Protein AF-A0AAV4GTR5-F1 (afdb_monomer_lite)

InterPro domains:
  IPR053320 Protein DD3-3 O-glycosylation [PTHR35170] (12-388)

pLDDT: mean 79.58, std 18.26, range [24.41, 97.88]

Structure (mmCIF, N/CA/C/O backbone):
data_AF-A0AAV4GTR5-F1
#
_entry.id   AF-A0AAV4GTR5-F1
#
loop_
_atom_site.group_PDB
_atom_site.id
_atom_site.type_symbol
_atom_site.label_atom_id
_atom_site.label_alt_id
_atom_site.label_comp_id
_atom_site.label_asym_id
_atom_site.label_entity_id
_atom_site.label_seq_id
_atom_site.pdbx_PDB_ins_code
_atom_site.Cartn_x
_atom_site.Cartn_y
_atom_site.Cartn_z
_atom_site.occupancy
_atom_site.B_iso_or_equiv
_atom_site.auth_seq_id
_atom_site.auth_comp_id
_atom_site.auth_asym_id
_atom_site.auth_atom_id
_atom_site.pdbx_PDB_model_num
ATOM 1 N N . MET A 1 1 ? 40.203 48.669 -24.523 1.00 38.50 1 MET A N 1
ATOM 2 C CA . MET A 1 1 ? 41.247 47.671 -24.178 1.00 38.50 1 MET A CA 1
ATOM 3 C C . MET A 1 1 ? 41.097 47.293 -22.707 1.00 38.50 1 MET A C 1
ATOM 5 O O . MET A 1 1 ? 40.288 47.929 -22.048 1.00 38.50 1 MET A O 1
ATOM 9 N N . ALA A 1 2 ? 41.858 46.300 -22.228 1.00 29.56 2 ALA A N 1
ATOM 10 C CA . ALA A 1 2 ? 41.730 45.655 -20.912 1.00 29.56 2 ALA A CA 1
ATOM 11 C C . ALA A 1 2 ? 40.390 44.915 -20.709 1.00 29.56 2 ALA A C 1
ATOM 13 O O . ALA A 1 2 ? 39.340 45.517 -20.506 1.00 29.56 2 ALA A O 1
ATOM 14 N N . ALA A 1 3 ? 40.444 43.583 -20.768 1.00 30.89 3 ALA A N 1
ATOM 15 C CA . ALA A 1 3 ? 39.337 42.700 -20.417 1.00 30.89 3 ALA A CA 1
ATOM 16 C C . ALA A 1 3 ? 39.559 42.119 -19.013 1.00 30.89 3 ALA A C 1
ATOM 18 O O . ALA A 1 3 ? 40.696 41.862 -18.627 1.00 30.89 3 ALA A O 1
ATOM 19 N N . LEU A 1 4 ? 38.475 41.869 -18.277 1.00 29.56 4 LEU A N 1
ATOM 20 C CA . LEU A 1 4 ? 38.495 41.162 -16.992 1.00 29.56 4 LEU A CA 1
ATOM 21 C C . LEU A 1 4 ? 37.198 40.354 -16.851 1.00 29.56 4 LEU A C 1
ATOM 23 O O . LEU A 1 4 ? 36.221 40.784 -16.240 1.00 29.56 4 LEU A O 1
ATOM 27 N N . GLY A 1 5 ? 37.177 39.183 -17.489 1.00 27.14 5 GLY A N 1
ATOM 28 C CA . GLY A 1 5 ? 36.049 38.259 -17.414 1.00 27.14 5 GLY A CA 1
ATOM 29 C C . GLY A 1 5 ? 35.928 37.661 -16.013 1.00 27.14 5 GLY A C 1
ATOM 30 O O . GLY A 1 5 ? 36.805 36.920 -15.576 1.00 27.14 5 GLY A O 1
ATOM 31 N N . ARG A 1 6 ? 34.831 37.953 -15.308 1.00 30.80 6 ARG A N 1
ATOM 32 C CA . ARG A 1 6 ? 34.472 37.230 -14.082 1.00 30.80 6 ARG A CA 1
ATOM 33 C C . ARG A 1 6 ? 33.794 35.919 -14.460 1.00 30.80 6 ARG A C 1
ATOM 35 O O . ARG A 1 6 ? 32.714 35.935 -15.045 1.00 30.80 6 ARG A O 1
ATOM 42 N N . ALA A 1 7 ? 34.412 34.797 -14.103 1.00 29.06 7 ALA A N 1
ATOM 43 C CA . ALA A 1 7 ? 33.810 33.482 -14.272 1.00 29.06 7 ALA A CA 1
ATOM 44 C C . ALA A 1 7 ? 32.544 33.368 -13.406 1.00 29.06 7 ALA A C 1
ATOM 46 O O . ALA A 1 7 ? 32.616 33.345 -12.177 1.00 29.06 7 ALA A O 1
ATOM 47 N N . VAL A 1 8 ? 31.376 33.294 -14.048 1.00 31.88 8 VAL A N 1
ATOM 48 C CA . VAL A 1 8 ? 30.125 32.944 -13.368 1.00 31.88 8 VAL A CA 1
ATOM 49 C C . VAL A 1 8 ? 30.119 31.431 -13.187 1.00 31.88 8 VAL A C 1
ATOM 51 O O . VAL A 1 8 ? 29.892 30.687 -14.139 1.00 31.88 8 VAL A O 1
ATOM 54 N N . GLY A 1 9 ? 30.394 30.976 -11.964 1.00 28.83 9 GLY A N 1
ATOM 55 C CA . GLY A 1 9 ? 30.322 29.566 -11.581 1.00 28.83 9 GLY A CA 1
ATOM 56 C C . GLY A 1 9 ? 28.881 29.056 -11.596 1.00 28.83 9 GLY A C 1
ATOM 57 O O . GLY A 1 9 ? 28.234 28.986 -10.554 1.00 28.83 9 GLY A O 1
ATOM 58 N N . GLY A 1 10 ? 28.369 28.728 -12.782 1.00 28.33 10 GLY A N 1
ATOM 59 C CA . GLY A 1 10 ? 27.043 28.151 -12.968 1.00 28.33 10 GLY A CA 1
ATOM 60 C C . GLY A 1 10 ? 26.972 26.742 -12.387 1.00 28.33 10 GLY A C 1
ATOM 61 O O . GLY A 1 10 ? 27.356 25.779 -13.044 1.00 28.33 10 GLY A O 1
ATOM 62 N N . ALA A 1 11 ? 26.466 26.615 -11.160 1.00 30.52 11 ALA A N 1
ATOM 63 C CA . ALA A 1 11 ? 26.204 25.325 -10.534 1.00 30.52 11 ALA A CA 1
ATOM 64 C C . ALA A 1 11 ? 25.036 24.616 -11.245 1.00 30.52 11 ALA A C 1
ATOM 66 O O . ALA A 1 11 ? 23.866 24.822 -10.909 1.00 30.52 11 ALA A O 1
ATOM 67 N N . ILE A 1 12 ? 25.357 23.785 -12.243 1.00 30.91 12 ILE A N 1
ATOM 68 C CA . ILE A 1 12 ? 24.383 22.956 -12.962 1.00 30.91 12 ILE A CA 1
ATOM 69 C C . ILE A 1 12 ? 23.822 21.916 -11.988 1.00 30.91 12 ILE A C 1
ATOM 71 O O . ILE A 1 12 ? 24.392 20.846 -11.772 1.00 30.91 12 ILE A O 1
ATOM 75 N N . THR A 1 13 ? 22.682 22.247 -11.386 1.00 32.00 13 THR A N 1
ATOM 76 C CA . THR A 1 13 ? 21.905 21.324 -10.557 1.00 32.00 13 THR A CA 1
ATOM 77 C C . THR A 1 13 ? 21.248 20.292 -11.471 1.00 32.00 13 THR A C 1
ATOM 79 O O . THR A 1 13 ? 20.148 20.513 -11.974 1.00 32.00 13 THR A O 1
ATOM 82 N N . CYS A 1 14 ? 21.925 19.168 -11.708 1.00 27.45 14 CYS A N 1
ATOM 83 C CA . CYS A 1 14 ? 21.330 18.036 -12.413 1.00 27.45 14 CYS A CA 1
ATOM 84 C C . CYS A 1 14 ? 20.142 17.504 -11.598 1.00 27.45 14 CYS A C 1
ATOM 86 O O . CYS A 1 14 ? 20.328 16.942 -10.517 1.00 27.45 14 CYS A O 1
ATOM 88 N N . LEU A 1 15 ? 18.918 17.687 -12.103 1.00 30.12 15 LEU A N 1
ATOM 89 C CA . LEU A 1 15 ? 17.745 17.027 -11.538 1.00 30.12 15 LEU A CA 1
ATOM 90 C C . LEU A 1 15 ? 17.862 15.525 -11.808 1.00 30.12 15 LEU A C 1
ATOM 92 O O . LEU A 1 15 ? 17.699 15.079 -12.942 1.00 30.12 15 LEU A O 1
ATOM 96 N N . LEU A 1 16 ? 18.120 14.754 -10.753 1.00 32.62 16 LEU A N 1
ATOM 97 C CA . LEU A 1 16 ? 18.021 13.299 -10.780 1.00 32.62 16 LEU A CA 1
ATOM 98 C C . LEU A 1 16 ? 16.557 12.908 -11.018 1.00 32.62 16 LEU A C 1
ATOM 100 O O . LEU A 1 16 ? 15.729 12.958 -10.106 1.00 32.62 16 LEU A O 1
ATOM 104 N N . LEU A 1 17 ? 16.238 12.540 -12.259 1.00 29.92 17 LEU A N 1
ATOM 105 C CA . LEU A 1 17 ? 14.958 11.937 -12.607 1.00 29.92 17 LEU A CA 1
ATOM 106 C C . LEU A 1 17 ? 14.934 10.507 -12.063 1.00 29.92 17 LEU A C 1
ATOM 108 O O . LEU A 1 17 ? 15.567 9.607 -12.609 1.00 29.92 17 LEU A O 1
ATOM 112 N N . LEU A 1 18 ? 14.200 10.312 -10.967 1.00 37.44 18 LEU A N 1
ATOM 113 C CA . LEU A 1 18 ? 13.928 8.999 -10.384 1.00 37.44 18 LEU A CA 1
ATOM 114 C C . LEU A 1 18 ? 12.999 8.206 -11.316 1.00 37.44 18 LEU A C 1
ATOM 116 O O . LEU A 1 18 ? 11.778 8.225 -11.161 1.00 37.44 18 LEU A O 1
ATOM 120 N N . GLY A 1 19 ? 13.592 7.531 -12.301 1.00 35.91 19 GLY A N 1
ATOM 121 C CA . GLY A 1 19 ? 12.906 6.601 -13.192 1.00 35.91 19 GLY A CA 1
ATOM 122 C C . GLY A 1 19 ? 12.517 5.321 -12.459 1.00 35.91 19 GLY A C 1
ATOM 123 O O . GLY A 1 19 ? 13.220 4.321 -12.550 1.00 35.91 19 GLY A O 1
ATOM 124 N N . GLY A 1 20 ? 11.409 5.355 -11.720 1.00 39.88 20 GLY A N 1
ATOM 125 C CA . GLY A 1 20 ? 10.760 4.136 -11.244 1.00 39.88 20 GLY A CA 1
ATOM 126 C C . GLY A 1 20 ? 10.078 3.408 -12.402 1.00 39.88 20 GLY A C 1
ATOM 127 O O . GLY A 1 20 ? 9.466 4.048 -13.259 1.00 39.88 20 GLY A O 1
ATOM 128 N N . VAL A 1 21 ? 10.143 2.075 -12.414 1.00 42.19 21 VAL A N 1
ATOM 129 C CA . VAL A 1 21 ? 9.274 1.271 -13.281 1.00 42.19 21 VAL A CA 1
ATOM 130 C C . VAL A 1 21 ? 7.837 1.459 -12.786 1.00 42.19 21 VAL A C 1
ATOM 132 O O . VAL A 1 21 ? 7.539 1.185 -11.625 1.00 42.19 21 VAL A O 1
ATOM 135 N N . VAL A 1 22 ? 6.950 1.966 -13.644 1.00 49.00 22 VAL A N 1
ATOM 136 C CA . VAL A 1 22 ? 5.530 2.172 -13.319 1.00 49.00 22 VAL A CA 1
ATOM 137 C C . VAL A 1 22 ? 4.701 1.145 -14.077 1.00 49.00 22 VAL A C 1
ATOM 139 O O . VAL A 1 22 ? 4.706 1.133 -15.307 1.00 49.00 22 VAL A O 1
ATOM 142 N N . ALA A 1 23 ? 3.975 0.306 -13.339 1.00 57.03 23 ALA A N 1
ATOM 143 C CA . ALA A 1 23 ? 2.980 -0.607 -13.885 1.00 57.03 23 ALA A CA 1
ATOM 144 C C . ALA A 1 23 ? 1.575 -0.078 -13.565 1.00 57.03 23 ALA A C 1
ATOM 146 O O . ALA A 1 23 ? 1.203 0.092 -12.404 1.00 57.03 23 ALA A O 1
ATOM 147 N N . ASP A 1 24 ? 0.772 0.183 -14.594 1.00 65.25 24 ASP A N 1
ATOM 148 C CA . ASP A 1 24 ? -0.608 0.621 -14.403 1.00 65.25 24 ASP A CA 1
ATOM 149 C C . ASP A 1 24 ? -1.526 -0.578 -14.111 1.00 65.25 24 ASP A C 1
ATOM 151 O O . ASP A 1 24 ? -1.922 -1.295 -15.031 1.00 65.25 24 ASP A O 1
ATOM 155 N N . ILE A 1 25 ? -1.945 -0.772 -12.856 1.00 69.56 25 ILE A N 1
ATOM 156 C CA . ILE A 1 25 ? -3.023 -1.728 -12.549 1.00 69.56 25 ILE A CA 1
ATOM 157 C C . ILE A 1 25 ? -4.387 -1.065 -12.746 1.00 69.56 25 ILE A C 1
ATOM 159 O O . ILE A 1 25 ? -4.772 -0.151 -12.008 1.00 69.56 25 ILE A O 1
ATOM 163 N N . TYR A 1 26 ? -5.127 -1.546 -13.745 1.00 70.56 26 TYR A N 1
ATOM 164 C CA . TYR A 1 26 ? -6.493 -1.135 -14.048 1.00 70.56 26 TYR A CA 1
ATOM 165 C C . TYR A 1 26 ? -7.487 -2.154 -13.486 1.00 70.56 26 TYR A C 1
ATOM 167 O O . TYR A 1 26 ? -7.784 -3.179 -14.086 1.00 70.56 26 TYR A O 1
ATOM 175 N N . PHE A 1 27 ? -8.029 -1.850 -12.312 1.00 69.06 27 PHE A N 1
ATOM 176 C CA . PHE A 1 27 ? -9.161 -2.573 -11.737 1.00 69.06 27 PHE A CA 1
ATOM 177 C C . PHE A 1 27 ? -10.406 -2.372 -12.629 1.00 69.06 27 PHE A C 1
ATOM 179 O O . PHE A 1 27 ? -10.954 -1.267 -12.668 1.00 69.06 27 PHE A O 1
ATOM 186 N N . HIS A 1 28 ? -10.809 -3.410 -13.373 1.00 65.00 28 HIS A N 1
ATOM 187 C CA . HIS A 1 28 ? -11.981 -3.398 -14.264 1.00 65.00 28 HIS A CA 1
ATOM 188 C C . HIS A 1 28 ? -13.287 -3.696 -13.518 1.00 65.00 28 HIS A C 1
ATOM 190 O O . HIS A 1 28 ? -14.257 -2.949 -13.633 1.00 65.00 28 HIS A O 1
ATOM 196 N N . VAL A 1 29 ? -13.281 -4.793 -12.762 1.00 62.75 29 VAL A N 1
ATOM 197 C CA . VAL A 1 29 ? -14.388 -5.319 -11.957 1.00 62.75 29 VAL A CA 1
ATOM 198 C C . VAL A 1 29 ? -13.714 -5.671 -10.613 1.00 62.75 29 VAL A C 1
ATOM 200 O O . VAL A 1 29 ? -13.136 -6.751 -10.491 1.00 62.75 29 VAL A O 1
ATOM 203 N N . PRO A 1 30 ? -13.583 -4.702 -9.679 1.00 69.50 30 PRO A N 1
ATOM 204 C CA . PRO A 1 30 ? -14.427 -3.530 -9.529 1.00 69.50 30 PRO A CA 1
ATOM 205 C C . PRO A 1 30 ? -13.904 -2.336 -10.288 1.00 69.50 30 PRO A C 1
ATOM 207 O O . PRO A 1 30 ? -12.725 -2.275 -10.622 1.00 69.50 30 PRO A O 1
ATOM 210 N N . ARG A 1 31 ? -14.754 -1.331 -10.491 1.00 72.50 31 ARG A N 1
ATOM 211 C CA . ARG A 1 31 ? -14.310 -0.039 -11.006 1.00 72.50 31 ARG A CA 1
ATOM 212 C C . ARG A 1 31 ? -13.341 0.636 -10.033 1.00 72.50 31 ARG A C 1
ATOM 214 O O . ARG A 1 31 ? -13.734 1.302 -9.076 1.00 72.50 31 ARG A O 1
ATOM 221 N N . GLY A 1 32 ? -12.044 0.474 -10.292 1.00 75.25 32 GLY A N 1
ATOM 222 C CA . GLY A 1 32 ? -10.979 1.067 -9.488 1.00 75.25 32 GLY A CA 1
ATOM 223 C C . GLY A 1 32 ? -10.986 2.592 -9.566 1.00 75.25 32 GLY A C 1
ATOM 224 O O . GLY A 1 32 ? -10.960 3.163 -10.655 1.00 75.25 32 GLY A O 1
ATOM 225 N N . ALA A 1 33 ? -10.979 3.269 -8.417 1.00 80.94 33 ALA A N 1
ATOM 226 C CA . ALA A 1 33 ? -11.135 4.723 -8.373 1.00 80.94 33 ALA A CA 1
ATOM 227 C C . ALA A 1 33 ? -9.931 5.503 -8.938 1.00 80.94 33 ALA A C 1
ATOM 229 O O . ALA A 1 33 ? -10.119 6.565 -9.518 1.00 80.94 33 ALA A O 1
ATOM 230 N N . ASN A 1 34 ? -8.686 5.041 -8.750 1.00 84.75 34 ASN A N 1
ATOM 231 C CA . ASN A 1 34 ? -7.468 5.772 -9.153 1.00 84.75 34 ASN A CA 1
ATOM 232 C C . ASN A 1 34 ? -7.464 7.260 -8.709 1.00 84.75 34 ASN A C 1
ATOM 234 O O . ASN A 1 34 ? -7.148 8.168 -9.479 1.00 84.75 34 ASN A O 1
ATOM 238 N N . ASN A 1 35 ? -7.870 7.516 -7.460 1.00 89.38 35 ASN A N 1
ATOM 239 C CA . ASN A 1 35 ? -8.131 8.846 -6.884 1.00 89.38 35 ASN A CA 1
ATOM 240 C C . ASN A 1 35 ? -9.283 9.680 -7.498 1.00 89.38 35 ASN A C 1
ATOM 242 O O . ASN A 1 35 ? -9.573 10.746 -6.946 1.00 89.38 35 ASN A O 1
ATOM 246 N N . ARG A 1 36 ? -9.981 9.220 -8.543 1.00 86.12 36 ARG A N 1
ATOM 247 C CA . ARG A 1 36 ? -11.120 9.920 -9.171 1.00 86.12 36 ARG A CA 1
ATOM 248 C C . ARG A 1 36 ? -12.361 9.970 -8.283 1.00 86.12 36 ARG A C 1
ATOM 250 O O . ARG A 1 36 ? -12.525 9.169 -7.357 1.00 86.12 36 ARG A O 1
ATOM 257 N N . LEU A 1 37 ? -13.228 10.930 -8.573 1.00 85.31 37 LEU A N 1
ATOM 258 C CA . LEU A 1 37 ? -14.537 11.115 -7.964 1.00 85.31 37 LEU A CA 1
ATOM 259 C C . LEU A 1 37 ? -15.594 11.341 -9.049 1.00 85.31 37 LEU A C 1
ATOM 261 O O . LEU A 1 37 ? -16.342 10.429 -9.358 1.00 85.31 37 LEU A O 1
ATOM 265 N N . ASP A 1 38 ? -15.639 12.536 -9.623 1.00 81.44 38 ASP A N 1
ATOM 266 C CA . ASP A 1 38 ? -16.722 13.056 -10.463 1.00 81.44 38 ASP A CA 1
ATOM 267 C C . ASP A 1 38 ? -16.175 13.876 -11.648 1.00 81.44 38 ASP A C 1
ATOM 269 O O . ASP A 1 38 ? -16.882 14.678 -12.257 1.00 81.44 38 ASP A O 1
ATOM 273 N N . GLU A 1 39 ? -14.888 13.718 -11.976 1.00 78.56 39 GLU A N 1
ATOM 274 C CA . GLU A 1 39 ? -14.217 14.535 -12.979 1.00 78.56 39 GLU A CA 1
ATOM 275 C C . GLU A 1 39 ? -14.887 14.457 -14.359 1.00 78.56 39 GLU A C 1
ATOM 277 O O . GLU A 1 39 ? -14.903 13.409 -15.003 1.00 78.56 39 GLU A O 1
ATOM 282 N N . THR A 1 40 ? -15.335 15.612 -14.861 1.00 76.31 40 THR A N 1
ATOM 283 C CA . THR A 1 40 ? -15.858 15.816 -16.225 1.00 76.31 40 THR A CA 1
ATOM 284 C C . THR A 1 40 ? -14.795 15.712 -17.326 1.00 76.31 40 THR A C 1
ATOM 286 O O . THR A 1 40 ? -15.089 15.926 -18.499 1.00 76.31 40 THR A O 1
ATOM 289 N N . THR A 1 41 ? -13.546 15.405 -16.972 1.00 75.06 41 THR A N 1
ATOM 290 C CA . THR A 1 41 ? -12.422 15.246 -17.899 1.00 75.06 41 THR A CA 1
ATOM 291 C C . THR A 1 41 ? -11.875 13.819 -17.841 1.00 75.06 41 THR A C 1
ATOM 293 O O . THR A 1 41 ? -12.051 13.083 -16.870 1.00 75.06 41 THR A O 1
ATOM 296 N N . ALA A 1 42 ? -11.151 13.406 -18.884 1.00 70.81 42 ALA A N 1
ATOM 297 C CA . ALA A 1 42 ? -10.525 12.082 -18.932 1.00 70.81 42 ALA A CA 1
ATOM 298 C C . ALA A 1 42 ? -9.395 11.880 -17.896 1.00 70.81 42 ALA A C 1
ATOM 300 O O . ALA A 1 42 ? -8.904 10.765 -17.759 1.00 70.81 42 ALA A O 1
ATOM 301 N N . ASN A 1 43 ? -8.986 12.938 -17.189 1.00 77.62 43 ASN A N 1
ATOM 302 C CA . ASN A 1 43 ? -7.878 12.978 -16.237 1.00 77.62 43 ASN A CA 1
ATOM 303 C C . ASN A 1 43 ? -8.406 13.126 -14.803 1.00 77.62 43 ASN A C 1
ATOM 305 O O . ASN A 1 43 ? -9.205 14.026 -14.548 1.00 77.62 43 ASN A O 1
ATOM 309 N N . ARG A 1 44 ? -7.883 12.350 -13.843 1.00 85.44 44 ARG A N 1
ATOM 310 C CA . ARG A 1 44 ? -8.098 12.630 -12.408 1.00 85.44 44 ARG A CA 1
ATOM 311 C C . ARG A 1 44 ? -7.607 14.046 -12.067 1.00 85.44 44 ARG A C 1
ATOM 313 O O . ARG A 1 44 ? -6.552 14.474 -12.545 1.00 85.44 44 ARG A O 1
ATOM 320 N N . ARG A 1 45 ? -8.345 14.768 -11.220 1.00 88.94 45 ARG A N 1
ATOM 321 C CA . ARG A 1 45 ? -8.067 16.168 -10.843 1.00 88.94 45 ARG A CA 1
ATOM 322 C C . ARG A 1 45 ? -7.064 16.279 -9.690 1.00 88.94 45 ARG A C 1
ATOM 324 O O . ARG A 1 45 ? -6.448 17.326 -9.523 1.00 88.94 45 ARG A O 1
ATOM 331 N N . ASN A 1 46 ? -6.896 15.225 -8.885 1.00 92.25 46 ASN A N 1
ATOM 332 C CA . ASN A 1 46 ? -5.999 15.230 -7.726 1.00 92.25 46 ASN A CA 1
ATOM 333 C C . ASN A 1 46 ? -5.401 13.840 -7.429 1.00 92.25 46 ASN A C 1
ATOM 335 O O . ASN A 1 46 ? -6.028 13.017 -6.765 1.00 92.25 46 ASN A O 1
ATOM 339 N N . ALA A 1 47 ? -4.144 13.616 -7.824 1.00 90.69 47 ALA A N 1
ATOM 340 C CA . ALA A 1 47 ? -3.381 12.393 -7.524 1.00 90.69 47 ALA A CA 1
ATOM 341 C C . ALA A 1 47 ? -3.032 12.197 -6.026 1.00 90.69 47 ALA A C 1
ATOM 343 O O . ALA A 1 47 ? -2.394 11.211 -5.660 1.00 90.69 47 ALA A O 1
ATOM 344 N N . ASN A 1 48 ? -3.438 13.131 -5.155 1.00 93.25 48 ASN A N 1
ATOM 345 C CA . ASN A 1 48 ? -3.190 13.103 -3.713 1.00 93.25 48 ASN A CA 1
ATOM 346 C C . ASN A 1 48 ? -4.469 12.926 -2.878 1.00 93.25 48 ASN A C 1
ATOM 348 O O . ASN A 1 48 ? -4.409 13.113 -1.660 1.00 93.25 48 ASN A O 1
ATOM 352 N N . ARG A 1 49 ? -5.635 12.653 -3.484 1.00 93.00 49 ARG A N 1
ATOM 353 C CA . ARG A 1 49 ? -6.938 12.680 -2.789 1.00 93.00 49 ARG A CA 1
ATOM 354 C C . ARG A 1 49 ? -7.073 11.613 -1.698 1.00 93.00 49 ARG A C 1
ATOM 356 O O . ARG A 1 49 ? -7.446 11.957 -0.578 1.00 93.00 49 ARG A O 1
ATOM 363 N N . LEU A 1 50 ? -6.785 10.362 -2.044 1.00 89.56 50 LEU A N 1
ATOM 364 C CA . LEU A 1 50 ? -6.932 9.170 -1.209 1.00 89.56 50 LEU A CA 1
ATOM 365 C C . LEU A 1 50 ? -5.563 8.502 -0.991 1.00 89.56 50 LEU A C 1
ATOM 367 O O . LEU A 1 50 ? -4.992 8.639 0.079 1.00 89.56 50 LEU A O 1
ATOM 371 N N . TYR A 1 51 ? -4.994 7.867 -2.012 1.00 90.19 51 TYR A N 1
ATOM 372 C CA . TYR A 1 51 ? -3.819 6.991 -1.890 1.00 90.19 51 TYR A CA 1
ATOM 373 C C . TYR A 1 51 ? -2.795 7.265 -2.997 1.00 90.19 51 TYR A C 1
ATOM 375 O O . TYR A 1 51 ? -3.096 7.987 -3.954 1.00 90.19 51 TYR A O 1
ATOM 383 N N . ASP A 1 52 ? -1.577 6.738 -2.896 1.00 89.06 52 ASP A N 1
ATOM 384 C CA . ASP A 1 52 ? -0.608 6.816 -3.988 1.00 89.06 52 ASP A CA 1
ATOM 385 C C . ASP A 1 52 ? -0.897 5.727 -5.009 1.00 89.06 52 ASP A C 1
ATOM 387 O O . ASP A 1 52 ? -0.376 4.620 -4.943 1.00 89.06 52 ASP A O 1
ATOM 391 N N . SER A 1 53 ? -1.774 6.033 -5.960 1.00 80.81 53 SER A N 1
ATOM 392 C CA . SER A 1 53 ? -2.219 5.019 -6.909 1.00 80.81 53 SER A CA 1
ATOM 393 C C . SER A 1 53 ? -1.140 4.562 -7.890 1.00 80.81 53 SER A C 1
ATOM 395 O O . SER A 1 53 ? -1.352 3.526 -8.509 1.00 80.81 53 SER A O 1
ATOM 397 N N . GLN A 1 54 ? -0.040 5.324 -8.026 1.00 75.25 54 GLN A N 1
ATOM 398 C CA . GLN A 1 54 ? 1.094 5.215 -8.971 1.00 75.25 54 GLN A CA 1
ATOM 399 C C . GLN A 1 54 ? 0.739 5.131 -10.476 1.00 75.25 54 GLN A C 1
ATOM 401 O O . GLN A 1 54 ? 1.431 5.731 -11.293 1.00 75.25 54 GLN A O 1
ATOM 406 N N . ASN A 1 55 ? -0.397 4.523 -10.818 1.00 70.31 55 ASN A N 1
ATOM 407 C CA . ASN A 1 55 ? -1.050 4.454 -12.121 1.00 70.31 55 ASN A CA 1
ATOM 408 C C . ASN A 1 55 ? -1.178 5.835 -12.807 1.00 70.31 55 ASN A C 1
ATOM 410 O O . ASN A 1 55 ? -1.358 6.878 -12.162 1.00 70.31 55 ASN A O 1
ATOM 414 N N . ASN A 1 56 ? -1.140 5.820 -14.134 1.00 72.75 56 ASN A N 1
ATOM 415 C CA . ASN A 1 56 ? -1.472 6.869 -15.092 1.00 72.75 56 ASN A CA 1
ATOM 416 C C . ASN A 1 56 ? -2.656 7.773 -14.686 1.00 72.75 56 ASN A C 1
ATOM 418 O O . ASN A 1 56 ? -3.664 7.372 -14.100 1.00 72.75 56 ASN A O 1
ATOM 422 N N . ASN A 1 57 ? -2.553 9.054 -15.045 1.00 73.94 57 ASN A N 1
ATOM 423 C CA . ASN A 1 57 ? -3.531 10.082 -14.700 1.00 73.94 57 ASN A CA 1
ATOM 424 C C . ASN A 1 57 ? -4.899 9.924 -15.396 1.00 73.94 57 ASN A C 1
ATOM 426 O O . ASN A 1 57 ? -5.873 10.530 -14.945 1.00 73.94 57 ASN A O 1
ATOM 430 N N . ARG A 1 58 ? -4.985 9.111 -16.459 1.00 74.38 58 ARG A N 1
ATOM 431 C CA . ARG A 1 58 ? -6.241 8.777 -17.160 1.00 74.38 58 ARG A CA 1
ATOM 432 C C . ARG A 1 58 ? -6.959 7.536 -16.619 1.00 74.38 58 ARG A C 1
ATOM 434 O O . ARG A 1 58 ? -8.107 7.304 -16.991 1.00 74.38 58 ARG A O 1
ATOM 441 N N . GLY A 1 59 ? -6.299 6.745 -15.774 1.00 67.25 59 GLY A N 1
ATOM 442 C CA . GLY A 1 59 ? -6.823 5.469 -15.296 1.00 67.25 59 GLY A CA 1
ATOM 443 C C . GLY A 1 59 ? -8.009 5.575 -14.348 1.00 67.25 59 GLY A C 1
ATOM 444 O O . GLY A 1 59 ? -8.205 6.605 -13.701 1.00 67.25 59 GLY A O 1
ATOM 445 N N . GLY A 1 60 ? -8.734 4.469 -14.201 1.00 71.56 60 GLY A N 1
ATOM 446 C CA . GLY A 1 60 ? -9.815 4.320 -13.231 1.00 71.56 60 GLY A CA 1
ATOM 447 C C . GLY A 1 60 ? -11.085 5.107 -13.556 1.00 71.56 60 GLY A C 1
ATOM 448 O O . GLY A 1 60 ? -11.168 5.854 -14.534 1.00 71.56 60 GLY A O 1
ATOM 449 N N . TYR A 1 61 ? -12.083 4.926 -12.699 1.00 73.12 61 TYR A N 1
ATOM 450 C CA . TYR A 1 61 ? -13.472 5.300 -12.948 1.00 73.12 61 TYR A CA 1
ATOM 451 C C . TYR A 1 61 ? -13.966 6.376 -11.979 1.00 73.12 61 TYR A C 1
ATOM 453 O O . TYR A 1 61 ? -13.565 6.420 -10.816 1.00 73.12 61 TYR A O 1
ATOM 461 N N . ASN A 1 62 ? -14.887 7.215 -12.455 1.00 80.69 62 ASN A N 1
ATOM 462 C CA . ASN A 1 62 ? -15.669 8.089 -11.585 1.00 80.69 62 ASN A CA 1
ATOM 463 C C . ASN A 1 62 ? -16.671 7.264 -10.755 1.00 80.69 62 ASN A C 1
ATOM 465 O O . ASN A 1 62 ? -17.193 6.242 -11.203 1.00 80.69 62 ASN A O 1
ATOM 469 N N . VAL A 1 63 ? -16.980 7.767 -9.566 1.00 77.25 63 VAL A N 1
ATOM 470 C CA . VAL A 1 63 ? -18.084 7.341 -8.709 1.00 77.25 63 VAL A CA 1
ATOM 471 C C . VAL A 1 63 ? -19.377 7.887 -9.313 1.00 77.25 63 VAL A C 1
ATOM 473 O O . VAL A 1 63 ? -19.562 9.099 -9.385 1.00 77.25 63 VAL A O 1
ATOM 476 N N . GLY A 1 64 ? -20.265 7.001 -9.761 1.00 72.06 64 GLY A N 1
ATOM 477 C CA . GLY A 1 64 ? -21.596 7.395 -10.226 1.00 72.06 64 GLY A CA 1
ATOM 478 C C . GLY A 1 64 ? -22.510 7.813 -9.072 1.00 72.06 64 GLY A C 1
ATOM 479 O O . GLY A 1 64 ? -22.346 7.358 -7.938 1.00 72.06 64 GLY A O 1
ATOM 480 N N . ASP A 1 65 ? -23.505 8.643 -9.367 1.00 76.50 65 ASP A N 1
ATOM 481 C CA . ASP A 1 65 ? -24.633 8.884 -8.468 1.00 76.50 65 ASP A CA 1
ATOM 482 C C . ASP A 1 65 ? -25.714 7.799 -8.612 1.00 76.50 65 ASP A C 1
ATOM 484 O O . ASP A 1 65 ? -25.716 7.026 -9.568 1.00 76.50 65 ASP A O 1
ATOM 488 N N . LYS A 1 66 ? -26.628 7.694 -7.636 1.00 74.38 66 LYS A N 1
ATOM 489 C CA . LYS A 1 66 ? -27.734 6.709 -7.663 1.00 74.38 66 LYS A CA 1
ATOM 490 C C . LYS A 1 66 ? -28.795 6.977 -8.738 1.00 74.38 66 LYS A C 1
ATOM 492 O O . LYS A 1 66 ? -29.685 6.146 -8.903 1.00 74.38 66 LYS A O 1
ATOM 497 N N . THR A 1 67 ? -28.734 8.113 -9.426 1.00 71.94 67 THR A N 1
ATOM 498 C CA . THR A 1 67 ? -29.615 8.476 -10.542 1.00 71.94 67 THR A CA 1
ATOM 499 C C . THR A 1 67 ? -28.806 9.137 -11.659 1.00 71.94 67 THR A C 1
ATOM 501 O O . THR A 1 67 ? -27.620 9.430 -11.509 1.00 71.94 67 THR A O 1
ATOM 504 N N . ASP A 1 68 ? -29.468 9.377 -12.785 1.00 64.69 68 ASP A N 1
ATOM 505 C CA . ASP A 1 68 ? -29.003 10.202 -13.901 1.00 64.69 68 ASP A CA 1
ATOM 506 C C . ASP A 1 68 ? -28.700 11.664 -13.504 1.00 64.69 68 ASP A C 1
ATOM 508 O O . ASP A 1 68 ? -27.815 12.297 -14.081 1.00 64.69 68 ASP A O 1
ATOM 512 N N . THR A 1 69 ? -29.395 12.204 -12.498 1.00 69.44 69 THR A N 1
ATOM 513 C CA . THR A 1 69 ? -29.157 13.555 -11.964 1.00 69.44 69 THR A CA 1
ATOM 514 C C . THR A 1 69 ? -28.032 13.593 -10.909 1.00 69.44 69 THR A C 1
ATOM 516 O O . THR A 1 69 ? -28.162 12.923 -9.883 1.00 69.44 69 THR A O 1
ATOM 519 N N . PRO A 1 70 ? -26.989 14.440 -11.045 1.00 60.50 70 PRO A N 1
ATOM 520 C CA . PRO A 1 70 ? -25.899 14.512 -10.062 1.00 60.50 70 PRO A CA 1
ATOM 521 C C . PRO A 1 70 ? -26.304 15.070 -8.684 1.00 60.50 70 PRO A C 1
ATOM 523 O O . PRO A 1 70 ? -26.858 16.170 -8.574 1.00 60.50 70 PRO A O 1
ATOM 526 N N . PHE A 1 71 ? -25.929 14.379 -7.605 1.00 64.56 71 PHE A N 1
ATOM 527 C CA . PHE A 1 71 ? -26.238 14.726 -6.211 1.00 64.56 71 PHE A CA 1
ATOM 528 C C . PHE A 1 71 ? -25.127 15.532 -5.523 1.00 64.56 71 PHE A C 1
ATOM 530 O O . PHE A 1 71 ? -24.722 15.212 -4.404 1.00 64.56 71 PHE A O 1
ATOM 537 N N . LYS A 1 72 ? -24.698 16.612 -6.192 1.00 66.62 72 LYS A N 1
ATOM 538 C CA . LYS A 1 72 ? -23.712 17.644 -5.791 1.00 66.62 72 LYS A CA 1
ATOM 539 C C . LYS A 1 72 ? -23.081 17.496 -4.400 1.00 66.62 72 LYS A C 1
ATOM 541 O O . LYS A 1 72 ? -21.881 17.284 -4.317 1.00 66.62 72 LYS A O 1
ATOM 546 N N . ASP A 1 73 ? -23.865 17.646 -3.330 1.00 68.31 73 ASP A N 1
ATOM 547 C CA . ASP A 1 73 ? -23.363 17.834 -1.963 1.00 68.31 73 ASP A CA 1
ATOM 548 C C . ASP A 1 73 ? -23.571 16.631 -1.010 1.00 68.31 73 ASP A C 1
ATOM 550 O O . ASP A 1 73 ? -23.113 16.674 0.135 1.00 68.31 73 ASP A O 1
ATOM 554 N N . ASP A 1 74 ? -24.222 15.539 -1.444 1.00 74.19 74 ASP A N 1
ATOM 555 C CA . ASP A 1 74 ? -24.562 14.391 -0.579 1.00 74.19 74 ASP A CA 1
ATOM 556 C C . ASP A 1 74 ? -23.932 13.060 -1.030 1.00 74.19 74 ASP A C 1
ATOM 558 O O . ASP A 1 74 ? -24.534 12.255 -1.743 1.00 74.19 74 ASP A O 1
ATOM 562 N N . TYR A 1 75 ? -22.742 12.762 -0.496 1.00 71.31 75 TYR A N 1
ATOM 563 C CA . TYR A 1 75 ? -22.013 11.504 -0.732 1.00 71.31 75 TYR A CA 1
ATOM 564 C C . TYR A 1 75 ? -22.782 10.227 -0.324 1.00 71.31 75 TYR A C 1
ATOM 566 O O . TYR A 1 75 ? -22.341 9.120 -0.643 1.00 71.31 75 TYR A O 1
ATOM 574 N N . LYS A 1 76 ? -23.908 10.325 0.402 1.00 73.50 76 LYS A N 1
ATOM 575 C CA . LYS A 1 76 ? -24.774 9.171 0.707 1.00 73.50 76 LYS A CA 1
ATOM 576 C C . LYS A 1 76 ? -25.680 8.803 -0.471 1.00 73.50 76 LYS A C 1
ATOM 578 O O . LYS A 1 76 ? -26.207 7.687 -0.507 1.00 73.50 76 LYS A O 1
ATOM 583 N N . LYS A 1 77 ? -25.871 9.718 -1.426 1.00 73.94 77 LYS A N 1
ATOM 584 C CA . LYS A 1 77 ? -26.637 9.507 -2.663 1.00 73.94 77 LYS A CA 1
ATOM 585 C C . LYS A 1 77 ? -25.780 9.049 -3.845 1.00 73.94 77 LYS A C 1
ATOM 587 O O . LYS A 1 77 ? -26.341 8.610 -4.843 1.00 73.94 77 LYS A O 1
ATOM 592 N N . GLN A 1 78 ? -24.460 9.020 -3.679 1.00 74.94 78 GLN A N 1
ATOM 593 C CA . GLN A 1 78 ? -23.562 8.292 -4.574 1.00 74.94 78 GLN A CA 1
ATOM 594 C C . GLN A 1 78 ? -23.901 6.801 -4.609 1.00 74.94 78 GLN A C 1
ATOM 596 O O . GLN A 1 78 ? -24.371 6.229 -3.615 1.00 74.94 78 GLN A O 1
ATOM 601 N N . TYR A 1 79 ? -23.670 6.171 -5.757 1.00 71.38 79 TYR A N 1
ATOM 602 C CA . TYR A 1 79 ? -23.839 4.739 -5.928 1.00 71.38 79 TYR A CA 1
ATOM 603 C C . TYR A 1 79 ? -22.685 3.994 -5.249 1.00 71.38 79 TYR A C 1
ATOM 605 O O . TYR A 1 79 ? -21.509 4.202 -5.546 1.00 71.38 79 TYR A O 1
ATOM 613 N N . TYR A 1 80 ? -23.057 3.112 -4.328 1.00 68.19 80 TYR A N 1
ATOM 614 C CA . TYR A 1 80 ? -22.206 2.053 -3.805 1.00 68.19 80 TYR A CA 1
ATOM 615 C C . TYR A 1 80 ? -22.800 0.762 -4.366 1.00 68.19 80 TYR A C 1
ATOM 617 O O . TYR A 1 80 ? -24.019 0.574 -4.286 1.00 68.19 80 TYR A O 1
ATOM 625 N N . MET A 1 81 ? -21.958 -0.063 -4.983 1.00 67.88 81 MET A N 1
ATOM 626 C CA . MET A 1 81 ? -22.353 -1.300 -5.665 1.00 67.88 81 MET A CA 1
ATOM 627 C C . MET A 1 81 ? -22.809 -2.371 -4.660 1.00 67.88 81 MET A C 1
ATOM 629 O O . MET A 1 81 ? -22.887 -2.081 -3.468 1.00 67.88 81 MET A O 1
ATOM 633 N N . LYS A 1 82 ? -23.164 -3.588 -5.102 1.00 61.94 82 LYS A N 1
ATOM 634 C CA . LYS A 1 82 ? -23.696 -4.645 -4.220 1.00 61.94 82 LYS A CA 1
ATOM 635 C C . LYS A 1 82 ? -23.374 -6.068 -4.676 1.00 61.94 82 LYS A C 1
ATOM 637 O O . LYS A 1 82 ? -23.657 -6.416 -5.814 1.00 61.94 82 LYS A O 1
ATOM 642 N N . TYR A 1 83 ? -22.988 -6.905 -3.712 1.00 64.81 83 TYR A N 1
ATOM 643 C CA . TYR A 1 83 ? -23.202 -8.356 -3.728 1.00 64.81 83 TYR A CA 1
ATOM 644 C C . TYR A 1 83 ? -23.173 -8.929 -2.306 1.00 64.81 83 TYR A C 1
ATOM 646 O O . TYR A 1 83 ? -23.215 -8.186 -1.321 1.00 64.81 83 TYR A O 1
ATOM 654 N N . PHE A 1 84 ? -23.162 -10.254 -2.236 1.00 58.41 84 PHE A N 1
ATOM 655 C CA . PHE A 1 84 ? -23.498 -11.096 -1.103 1.00 58.41 84 PHE A CA 1
ATOM 656 C C . PHE A 1 84 ? -22.228 -11.772 -0.576 1.00 58.41 84 PHE A C 1
ATOM 658 O O . PHE A 1 84 ? -21.375 -12.173 -1.363 1.00 58.41 84 PHE A O 1
ATOM 665 N N . GLN A 1 85 ? -22.096 -11.896 0.744 1.00 60.00 85 GLN A N 1
ATOM 666 C CA . GLN A 1 85 ? -21.044 -12.711 1.365 1.00 60.00 85 GLN A CA 1
ATOM 667 C C . GLN A 1 85 ? -21.247 -14.209 1.065 1.00 60.00 85 GLN A C 1
ATOM 669 O O . GLN A 1 85 ? -22.313 -14.602 0.588 1.00 60.00 85 GLN A O 1
ATOM 674 N N . SER A 1 86 ? -20.254 -15.051 1.355 1.00 58.75 86 SER A N 1
ATOM 675 C CA . SER A 1 86 ? -20.471 -16.508 1.413 1.00 58.75 86 SER A CA 1
ATOM 676 C C . SER A 1 86 ? -21.343 -16.870 2.625 1.00 58.75 86 SER A C 1
ATOM 678 O O . SER A 1 86 ? -21.352 -16.136 3.620 1.00 58.75 86 SER A O 1
ATOM 680 N N . SER A 1 87 ? -22.079 -17.980 2.551 1.00 52.72 87 SER A N 1
ATOM 681 C CA . SER A 1 87 ? -22.747 -18.580 3.714 1.00 52.72 87 SER A CA 1
ATOM 682 C C . SER A 1 87 ? -21.793 -19.501 4.481 1.00 52.72 87 SER A C 1
ATOM 684 O O . SER A 1 87 ? -20.629 -19.650 4.113 1.00 52.72 87 SER A O 1
ATOM 686 N N . GLU A 1 88 ? -22.301 -20.157 5.525 1.00 53.88 88 GLU A N 1
ATOM 687 C CA . GLU A 1 88 ? -21.670 -21.363 6.065 1.00 53.88 88 GLU A CA 1
ATOM 688 C C . GLU A 1 88 ? -21.674 -22.446 4.973 1.00 53.88 88 GLU A C 1
ATOM 690 O O . GLU A 1 88 ? -22.748 -22.873 4.541 1.00 53.88 88 GLU A O 1
ATOM 695 N N . TYR A 1 89 ? -20.500 -22.800 4.438 1.00 48.72 89 TYR A N 1
ATOM 696 C CA . TYR A 1 89 ? -20.398 -23.562 3.177 1.00 48.72 89 TYR A CA 1
ATOM 697 C C . TYR A 1 89 ? -19.878 -24.995 3.350 1.00 48.72 89 TYR A C 1
ATOM 699 O O . TYR A 1 89 ? -20.206 -25.861 2.544 1.00 48.72 89 TYR A O 1
ATOM 707 N N . ASN A 1 90 ? -19.139 -25.291 4.425 1.00 49.34 90 ASN A N 1
ATOM 708 C CA . ASN A 1 90 ? -18.553 -26.617 4.682 1.00 49.34 90 ASN A CA 1
ATOM 709 C C . ASN A 1 90 ? -19.577 -27.728 5.031 1.00 49.34 90 ASN A C 1
ATOM 711 O O . ASN A 1 90 ? -19.195 -28.837 5.399 1.00 49.34 90 ASN A O 1
ATOM 715 N N . SER A 1 91 ? -20.880 -27.454 4.898 1.00 46.66 91 SER A N 1
ATOM 716 C CA . SER A 1 91 ? -21.955 -28.459 4.931 1.00 46.66 91 SER A CA 1
ATOM 717 C C . SER A 1 91 ? -22.309 -29.028 3.545 1.00 46.66 91 SER A C 1
ATOM 719 O O . SER A 1 91 ? -23.049 -30.010 3.465 1.00 46.66 91 SER A O 1
ATOM 721 N N . PHE A 1 92 ? -21.752 -28.467 2.464 1.00 44.03 92 PHE A N 1
ATOM 722 C CA . PHE A 1 92 ? -21.944 -28.922 1.085 1.00 44.03 92 PHE A CA 1
ATOM 723 C C . PHE A 1 92 ? -20.631 -29.454 0.488 1.00 44.03 92 PHE A C 1
ATOM 725 O O . PHE A 1 92 ? -19.540 -29.054 0.885 1.00 44.03 92 PHE A O 1
ATOM 732 N N . THR A 1 93 ? -20.728 -30.392 -0.459 1.00 48.97 93 THR A N 1
ATOM 733 C CA . THR A 1 93 ? -19.571 -31.132 -1.016 1.00 48.97 93 THR A CA 1
ATOM 734 C C . THR A 1 93 ? -19.089 -30.600 -2.371 1.00 48.97 93 THR A C 1
ATOM 736 O O . THR A 1 93 ? -18.293 -31.243 -3.052 1.00 48.97 93 THR A O 1
ATOM 739 N N . ASP A 1 94 ? -19.562 -29.417 -2.757 1.00 56.66 94 ASP A N 1
ATOM 740 C CA . ASP A 1 94 ? -19.307 -28.750 -4.031 1.00 56.66 94 ASP A CA 1
ATOM 741 C C . ASP A 1 94 ? -19.164 -27.225 -3.820 1.00 56.66 94 ASP A C 1
ATOM 743 O O . ASP A 1 94 ? -18.565 -26.781 -2.835 1.00 56.66 94 ASP A O 1
ATOM 747 N N . ASP A 1 95 ? -19.655 -26.408 -4.753 1.00 50.28 95 ASP A N 1
ATOM 748 C CA . ASP A 1 95 ? -19.622 -24.943 -4.684 1.00 50.28 95 ASP A CA 1
ATOM 749 C C . ASP A 1 95 ? -20.868 -24.300 -4.053 1.00 50.28 95 ASP A C 1
ATOM 751 O O . ASP A 1 95 ? -20.952 -23.072 -3.966 1.00 50.28 95 ASP A O 1
ATOM 755 N N . GLN A 1 96 ? -21.824 -25.094 -3.559 1.00 46.91 96 GLN A N 1
ATOM 756 C CA . GLN A 1 96 ? -22.996 -24.565 -2.861 1.00 46.91 96 GLN A CA 1
ATOM 757 C C . GLN A 1 96 ? -22.589 -23.776 -1.599 1.00 46.91 96 GLN A C 1
ATOM 759 O O . GLN A 1 96 ? -21.749 -24.197 -0.806 1.00 46.91 96 GLN A O 1
ATOM 764 N N . GLY A 1 97 ? -23.185 -22.593 -1.426 1.00 48.56 97 GLY A N 1
ATOM 765 C CA . GLY A 1 97 ? -22.932 -21.685 -0.297 1.00 48.56 97 GLY A CA 1
ATOM 766 C C . GLY A 1 97 ? -21.753 -20.711 -0.465 1.00 48.56 97 GLY A C 1
ATOM 767 O O . GLY A 1 97 ? -21.674 -19.722 0.268 1.00 48.56 97 GLY A O 1
ATOM 768 N N . LYS A 1 98 ? -20.862 -20.915 -1.443 1.00 53.66 98 LYS A N 1
ATOM 769 C CA . LYS A 1 98 ? -19.718 -20.019 -1.689 1.00 53.66 98 LYS A CA 1
ATOM 770 C C . LYS A 1 98 ? -20.103 -18.861 -2.613 1.00 53.66 98 LYS A C 1
ATOM 772 O O . LYS A 1 98 ? -20.709 -19.067 -3.662 1.00 53.66 98 LYS A O 1
ATOM 777 N N . SER A 1 99 ? -19.682 -17.644 -2.266 1.00 49.44 99 SER A N 1
ATOM 778 C CA . SER A 1 99 ? -19.844 -16.458 -3.119 1.00 49.44 99 SER A CA 1
ATOM 779 C C . SER A 1 99 ? -18.529 -16.129 -3.834 1.00 49.44 99 SER A C 1
ATOM 781 O O . SER A 1 99 ? -17.692 -15.385 -3.315 1.00 49.44 99 SER A O 1
ATOM 783 N N . PHE A 1 100 ? -18.355 -16.705 -5.029 1.00 50.59 100 PHE A N 1
ATOM 784 C CA . PHE A 1 100 ? -17.239 -16.432 -5.944 1.00 50.59 100 PHE A CA 1
ATOM 785 C C . PHE A 1 100 ? -17.486 -15.195 -6.810 1.00 50.59 100 PHE A C 1
ATOM 787 O O . PHE A 1 100 ? -18.631 -14.866 -7.128 1.00 50.59 100 PHE A O 1
ATOM 794 N N . MET A 1 101 ? -16.417 -14.492 -7.198 1.00 45.59 101 MET A N 1
ATOM 795 C CA . MET A 1 101 ? -16.566 -13.088 -7.570 1.00 45.59 101 MET A CA 1
ATOM 796 C C . MET A 1 101 ? -15.467 -12.527 -8.485 1.00 45.59 101 MET A C 1
ATOM 798 O O . MET A 1 101 ? -14.297 -12.468 -8.114 1.00 45.59 101 MET A O 1
ATOM 802 N N . ASN A 1 102 ? -15.905 -11.936 -9.602 1.00 43.12 102 ASN A N 1
ATOM 803 C CA . ASN A 1 102 ? -15.336 -10.684 -10.116 1.00 43.12 102 ASN A CA 1
ATOM 804 C C . ASN A 1 102 ? -16.181 -9.505 -9.548 1.00 43.12 102 ASN A C 1
ATOM 806 O O . ASN A 1 102 ? -17.380 -9.659 -9.320 1.00 43.12 102 ASN A O 1
ATOM 810 N N . ILE A 1 103 ? -15.553 -8.371 -9.212 1.00 35.97 103 ILE A N 1
ATOM 811 C CA . ILE A 1 103 ? -15.784 -7.595 -7.960 1.00 35.97 103 ILE A CA 1
ATOM 812 C C . ILE A 1 103 ? -16.547 -6.242 -8.188 1.00 35.97 103 ILE A C 1
ATOM 814 O O . ILE A 1 103 ? -16.340 -5.661 -9.231 1.00 35.97 103 ILE A O 1
ATOM 818 N N . GLU A 1 104 ? -17.385 -5.710 -7.263 1.00 24.41 104 GLU A N 1
ATOM 819 C CA . GLU A 1 104 ? -18.081 -4.382 -7.126 1.00 24.41 104 GLU A CA 1
ATOM 820 C C . GLU A 1 104 ? -19.045 -4.350 -5.875 1.00 24.41 104 GLU A C 1
ATOM 822 O O . GLU A 1 104 ? -20.137 -4.912 -5.940 1.00 24.41 104 GLU A O 1
ATOM 827 N N . TRP A 1 105 ? -18.733 -3.674 -4.738 1.00 32.50 105 TRP A N 1
ATOM 828 C CA . TRP A 1 105 ? -19.412 -3.937 -3.423 1.00 32.50 105 TRP A CA 1
ATOM 829 C C . TRP A 1 105 ? -20.101 -2.821 -2.583 1.00 32.50 105 TRP A C 1
ATOM 831 O O . TRP A 1 105 ? -19.970 -1.621 -2.841 1.00 32.50 105 TRP A O 1
ATOM 841 N N . THR A 1 106 ? -20.794 -3.279 -1.515 1.00 30.42 106 THR A N 1
ATOM 842 C CA . THR A 1 106 ? -21.610 -2.569 -0.486 1.00 30.42 106 THR A CA 1
ATOM 843 C C . THR A 1 106 ? -20.955 -2.698 0.923 1.00 30.42 106 THR A C 1
ATOM 845 O O . THR A 1 106 ? -20.014 -3.474 1.036 1.00 30.42 106 THR A O 1
ATOM 848 N N . ASN A 1 107 ? -21.249 -2.016 2.053 1.00 31.33 107 ASN A N 1
ATOM 849 C CA . ASN A 1 107 ? -22.235 -1.030 2.561 1.00 31.33 107 ASN A CA 1
ATOM 850 C C . ASN A 1 107 ? -23.564 -1.627 3.146 1.00 31.33 107 ASN A C 1
ATOM 852 O O . ASN A 1 107 ? -24.212 -2.367 2.426 1.00 31.33 107 ASN A O 1
ATOM 856 N N . GLN A 1 108 ? -24.073 -1.346 4.371 1.00 29.28 108 GLN A N 1
ATOM 857 C CA . GLN A 1 108 ? -23.950 -0.177 5.280 1.00 29.28 108 GLN A CA 1
ATOM 858 C C . GLN A 1 108 ? -24.220 -0.436 6.804 1.00 29.28 108 GLN A C 1
ATOM 860 O O . GLN A 1 108 ? -25.334 -0.800 7.144 1.00 29.28 108 GLN A O 1
ATOM 865 N N . HIS A 1 109 ? -23.354 0.024 7.734 1.00 25.91 109 HIS A N 1
ATOM 866 C CA . HIS A 1 109 ? -23.719 0.873 8.913 1.00 25.91 109 HIS A CA 1
ATOM 867 C C . HIS A 1 109 ? -22.464 1.456 9.615 1.00 25.91 109 HIS A C 1
ATOM 869 O O . HIS A 1 109 ? -21.423 0.812 9.663 1.00 25.91 109 HIS A O 1
ATOM 875 N N . GLY A 1 110 ? -22.537 2.689 10.144 1.00 26.06 110 GLY A N 1
ATOM 876 C CA . GLY A 1 110 ? -21.434 3.348 10.876 1.00 26.06 110 GLY A CA 1
ATOM 877 C C . GLY A 1 110 ? -21.644 4.859 11.085 1.00 26.06 110 GLY A C 1
ATOM 878 O O . GLY A 1 110 ? -22.358 5.491 10.304 1.00 26.06 110 GLY A O 1
ATOM 879 N N . SER A 1 111 ? -21.063 5.439 12.146 1.00 37.03 111 SER A N 1
ATOM 880 C CA . SER A 1 111 ? -21.288 6.841 12.549 1.00 37.03 111 SER A CA 1
ATOM 881 C C . SER A 1 111 ? -20.230 7.836 12.018 1.00 37.03 111 SER A C 1
ATOM 883 O O . SER A 1 111 ? -19.423 7.542 11.139 1.00 37.03 111 SER A O 1
ATOM 885 N N . THR A 1 112 ? -20.318 9.098 12.443 1.00 52.22 112 THR A N 1
ATOM 886 C CA . THR A 1 112 ? -20.426 10.224 11.500 1.00 52.22 112 THR A CA 1
ATOM 887 C C . THR A 1 112 ? -19.133 10.940 11.089 1.00 52.22 112 THR A C 1
ATOM 889 O O . THR A 1 112 ? -19.238 12.035 10.535 1.00 52.22 112 THR A O 1
ATOM 892 N N . LYS A 1 113 ? -17.932 10.390 11.335 1.00 52.56 113 LYS A N 1
ATOM 893 C CA . LYS A 1 113 ? -16.659 11.003 10.872 1.00 52.56 113 LYS A CA 1
ATOM 894 C C . LYS A 1 113 ? -15.659 10.054 10.217 1.00 52.56 113 LYS A C 1
ATOM 896 O O . LYS A 1 113 ? -15.046 10.455 9.224 1.00 52.56 113 LYS A O 1
ATOM 901 N N . ASP A 1 114 ? -15.557 8.812 10.680 1.00 59.84 114 ASP A N 1
ATOM 902 C CA . ASP A 1 114 ? -14.540 7.863 10.199 1.00 59.84 114 ASP A CA 1
ATOM 903 C C . ASP A 1 114 ? -15.079 6.788 9.235 1.00 59.84 114 ASP A C 1
ATOM 905 O O . ASP A 1 114 ? -14.306 6.009 8.689 1.00 59.84 114 ASP A O 1
ATOM 909 N N . THR A 1 115 ? -16.385 6.785 8.922 1.00 71.75 115 THR A N 1
ATOM 910 C CA . THR A 1 115 ? -16.952 5.926 7.859 1.00 71.75 115 THR A CA 1
ATOM 911 C C . THR A 1 115 ? -16.241 6.112 6.518 1.00 71.75 115 THR A C 1
ATOM 913 O O . THR A 1 115 ? -16.204 7.235 5.998 1.00 71.75 115 THR A O 1
ATOM 916 N N . LEU A 1 116 ? -15.795 5.005 5.913 1.00 78.69 116 LEU A N 1
ATOM 917 C CA . LEU A 1 116 ? -15.262 4.975 4.547 1.00 78.69 116 LEU A CA 1
ATOM 918 C C . LEU A 1 116 ? -16.249 5.626 3.566 1.00 78.69 116 LEU A C 1
ATOM 920 O O . LEU A 1 116 ? -17.457 5.378 3.647 1.00 78.69 116 LEU A O 1
ATOM 924 N N . ARG A 1 117 ? -15.760 6.495 2.678 1.00 81.62 117 ARG A N 1
ATOM 925 C CA . ARG A 1 117 ? -16.588 7.320 1.779 1.00 81.62 117 ARG A CA 1
ATOM 926 C C . ARG A 1 117 ? -15.781 7.917 0.633 1.00 81.62 117 ARG A C 1
ATOM 928 O O . ARG A 1 117 ? -14.600 8.221 0.784 1.00 81.62 117 ARG A O 1
ATOM 935 N N . ASN A 1 118 ? -16.463 8.241 -0.459 1.00 81.31 118 ASN A N 1
ATOM 936 C CA . ASN A 1 118 ? -15.871 8.996 -1.561 1.00 81.31 118 ASN A CA 1
ATOM 937 C C . ASN A 1 118 ? -15.867 10.518 -1.318 1.00 81.31 118 ASN A C 1
ATOM 939 O O . ASN A 1 118 ? -14.939 11.203 -1.759 1.00 81.31 118 ASN A O 1
ATOM 943 N N . GLY A 1 119 ? -16.841 11.037 -0.562 1.00 84.25 119 GLY A N 1
ATOM 944 C CA . GLY A 1 119 ? -17.045 12.481 -0.400 1.00 84.25 119 GLY A CA 1
ATOM 945 C C . GLY A 1 119 ? -17.583 13.130 -1.682 1.00 84.25 119 GLY A C 1
ATOM 946 O O . GLY A 1 119 ? -17.880 12.444 -2.650 1.00 84.25 119 GLY A O 1
ATOM 947 N N . VAL A 1 120 ? -17.693 14.456 -1.693 1.00 83.12 120 VAL A N 1
ATOM 948 C CA . VAL A 1 120 ? -18.223 15.266 -2.811 1.00 83.12 120 VAL A CA 1
ATOM 949 C C . VAL A 1 120 ? -17.216 16.305 -3.317 1.00 83.12 120 VAL A C 1
ATOM 951 O O . VAL A 1 120 ? -17.561 17.335 -3.883 1.00 83.12 120 VAL A O 1
ATOM 954 N N . SER A 1 121 ? -15.930 16.071 -3.069 1.00 88.62 121 SER A N 1
ATOM 955 C CA . SER A 1 121 ? -14.870 16.922 -3.590 1.00 88.62 121 SER A CA 1
ATOM 956 C C . SER A 1 121 ? -13.633 16.117 -3.947 1.00 88.62 121 SER A C 1
ATOM 958 O O . SER A 1 121 ? -13.214 15.205 -3.226 1.00 88.62 121 SER A O 1
ATOM 960 N N . THR A 1 122 ? -12.989 16.533 -5.033 1.00 89.19 122 THR A N 1
ATOM 961 C CA . THR A 1 122 ? -11.680 16.038 -5.461 1.00 89.19 122 THR A CA 1
ATOM 962 C C . THR A 1 122 ? -10.549 16.427 -4.490 1.00 89.19 122 THR A C 1
ATOM 964 O O . THR A 1 122 ? -9.423 15.959 -4.641 1.00 89.19 122 THR A O 1
ATOM 967 N N . ALA A 1 123 ? -10.795 17.297 -3.503 1.00 92.94 123 ALA A N 1
ATOM 968 C CA . ALA A 1 123 ? -9.784 17.753 -2.550 1.00 92.94 123 ALA A CA 1
ATOM 969 C C . ALA A 1 123 ? -9.372 16.673 -1.527 1.00 92.94 123 ALA A C 1
ATOM 971 O O . ALA A 1 123 ? -10.187 15.893 -1.036 1.00 92.94 123 ALA A O 1
ATOM 972 N N . THR A 1 124 ? -8.089 16.660 -1.163 1.00 94.00 124 THR A N 1
ATOM 973 C CA . THR A 1 124 ? -7.550 15.799 -0.099 1.00 94.00 124 THR A CA 1
ATOM 974 C C . THR A 1 124 ? -8.025 16.273 1.278 1.00 94.00 124 THR A C 1
ATOM 976 O O . THR A 1 124 ? -8.025 17.475 1.551 1.00 94.00 124 THR A O 1
ATOM 979 N N . GLN A 1 125 ? -8.333 15.337 2.186 1.00 93.69 125 GLN A N 1
ATOM 980 C CA . GLN A 1 125 ? -8.495 15.618 3.624 1.00 93.69 125 GLN A CA 1
ATOM 981 C C . GLN A 1 125 ? -7.318 16.440 4.182 1.00 93.69 125 GLN A C 1
ATOM 983 O O . GLN A 1 125 ? -6.204 16.350 3.661 1.00 93.69 125 GLN A O 1
ATOM 988 N N . ARG A 1 126 ? -7.491 17.214 5.259 1.00 95.38 126 ARG A N 1
ATOM 989 C CA . ARG A 1 126 ? -6.367 17.958 5.868 1.00 95.38 126 ARG A CA 1
ATOM 990 C C . ARG A 1 126 ? -5.540 17.057 6.795 1.00 95.38 126 ARG A C 1
ATOM 992 O O . ARG A 1 126 ? -6.028 16.054 7.280 1.00 95.38 126 ARG A O 1
ATOM 999 N N . PHE A 1 127 ? -4.281 17.410 7.049 1.00 95.50 127 PHE A N 1
ATOM 1000 C CA . PHE A 1 127 ? -3.521 16.836 8.167 1.00 95.50 127 PHE A CA 1
ATOM 1001 C C . PHE A 1 127 ? -2.578 17.885 8.749 1.00 95.50 127 PHE A C 1
ATOM 1003 O O . PHE A 1 127 ? -1.546 18.216 8.151 1.00 95.50 127 PHE A O 1
ATOM 1010 N N . ARG A 1 128 ? -2.908 18.431 9.920 1.00 94.75 128 ARG A N 1
ATOM 1011 C CA . ARG A 1 128 ? -2.040 19.393 10.607 1.00 94.75 128 ARG A CA 1
ATOM 1012 C C . ARG A 1 128 ? -0.959 18.636 11.375 1.00 94.75 128 ARG A C 1
ATOM 1014 O O . ARG A 1 128 ? -1.147 18.243 12.526 1.00 94.75 128 ARG A O 1
ATOM 1021 N N . LYS A 1 129 ? 0.186 18.454 10.695 1.00 94.50 129 LYS A N 1
ATOM 1022 C CA . LYS A 1 129 ? 1.424 17.838 11.214 1.00 94.50 129 LYS A CA 1
ATOM 1023 C C . LYS A 1 129 ? 1.757 18.407 12.616 1.00 94.50 129 LYS A C 1
ATOM 1025 O O . LYS A 1 129 ? 2.109 19.592 12.687 1.00 94.50 129 LYS A O 1
ATOM 1030 N N . PRO A 1 130 ? 1.635 17.618 13.704 1.00 94.44 130 PRO A N 1
ATOM 1031 C CA . PRO A 1 130 ? 1.739 18.105 15.081 1.00 94.44 130 PRO A CA 1
ATOM 1032 C C . PRO A 1 130 ? 3.160 18.528 15.458 1.00 94.44 130 PRO A C 1
ATOM 1034 O O . PRO A 1 130 ? 4.130 18.176 14.787 1.00 94.44 130 PRO A O 1
ATOM 1037 N N . SER A 1 131 ? 3.267 19.260 16.566 1.00 90.38 131 SER A N 1
ATOM 1038 C CA . SER A 1 131 ? 4.511 19.464 17.314 1.00 90.38 131 SER A CA 1
ATOM 1039 C C . SER A 1 131 ? 4.426 18.726 18.654 1.00 90.38 131 SER A C 1
ATOM 1041 O O . SER A 1 131 ? 3.367 18.215 19.023 1.00 90.38 131 SER A O 1
ATOM 1043 N N . ARG A 1 132 ? 5.514 18.704 19.434 1.00 84.94 132 ARG A N 1
ATOM 1044 C CA . ARG A 1 132 ? 5.543 18.019 20.740 1.00 84.94 132 ARG A CA 1
ATOM 1045 C C . ARG A 1 132 ? 4.528 18.588 21.753 1.00 84.94 132 ARG A C 1
ATOM 1047 O O . ARG A 1 132 ? 4.195 17.910 22.710 1.00 84.94 132 ARG A O 1
ATOM 1054 N N . ARG A 1 133 ? 4.000 19.800 21.518 1.00 86.75 133 ARG A N 1
ATOM 1055 C CA . ARG A 1 133 ? 2.942 20.449 22.326 1.00 86.75 133 ARG A CA 1
ATOM 1056 C C . ARG A 1 133 ? 1.509 20.177 21.829 1.00 86.75 133 ARG A C 1
ATOM 1058 O O . ARG A 1 133 ? 0.558 20.691 22.416 1.00 86.75 133 ARG A O 1
ATOM 1065 N N . SER A 1 134 ? 1.343 19.453 20.719 1.00 91.06 134 SER A N 1
ATOM 1066 C CA . SER A 1 134 ? 0.032 19.165 20.113 1.00 91.06 134 SER A CA 1
ATOM 1067 C C . SER A 1 134 ? -0.153 17.726 19.621 1.00 91.06 134 SER A C 1
ATOM 1069 O O . SER A 1 134 ? -1.216 17.413 19.090 1.00 91.06 134 SER A O 1
ATOM 1071 N N . ALA A 1 135 ? 0.832 16.842 19.805 1.00 89.38 135 ALA A N 1
ATOM 1072 C CA . ALA A 1 135 ? 0.717 15.425 19.457 1.00 89.38 135 ALA A CA 1
ATOM 1073 C C . ALA A 1 135 ? -0.447 14.747 20.207 1.00 89.38 135 ALA A C 1
ATOM 1075 O O . ALA A 1 135 ? -1.317 14.174 19.554 1.00 89.38 135 ALA A O 1
ATOM 1076 N N . ASN A 1 136 ? -0.530 14.956 21.527 1.00 90.00 136 ASN A N 1
ATOM 1077 C CA . ASN A 1 136 ? -1.594 14.474 22.418 1.00 90.00 136 ASN A CA 1
ATOM 1078 C C . ASN A 1 136 ? -2.980 15.120 22.196 1.00 90.00 136 ASN A C 1
ATOM 1080 O O . ASN A 1 136 ? -3.983 14.625 22.699 1.00 90.00 136 ASN A O 1
ATOM 1084 N N . ARG A 1 137 ? -3.090 16.200 21.408 1.00 91.62 137 ARG A N 1
ATOM 1085 C CA . ARG A 1 137 ? -4.381 16.839 21.070 1.00 91.62 137 ARG A CA 1
ATOM 1086 C C . ARG A 1 137 ? -5.079 16.115 19.915 1.00 91.62 137 ARG A C 1
ATOM 1088 O O . ARG A 1 137 ? -5.453 16.734 18.920 1.00 91.62 137 ARG A O 1
ATOM 1095 N N . ILE A 1 138 ? -5.183 14.795 20.037 1.00 88.75 138 ILE A N 1
ATOM 1096 C CA . ILE A 1 138 ? -5.566 13.848 18.983 1.00 88.75 138 ILE A CA 1
ATOM 1097 C C . ILE A 1 138 ? -6.970 14.172 18.470 1.00 88.75 138 ILE A C 1
ATOM 1099 O O . ILE A 1 138 ? -7.110 14.616 17.331 1.00 88.75 138 ILE A O 1
ATOM 1103 N N . GLU A 1 139 ? -7.975 14.107 19.345 1.00 88.44 139 GLU A N 1
ATOM 1104 C CA . GLU A 1 139 ? -9.365 14.397 18.985 1.00 88.44 139 GLU A CA 1
ATOM 1105 C C . GLU A 1 139 ? -9.573 15.817 18.453 1.00 88.44 139 GLU A C 1
ATOM 1107 O O . GLU A 1 139 ? -10.241 15.996 17.436 1.00 88.44 139 GLU A O 1
ATOM 1112 N N . GLN A 1 140 ? -8.957 16.841 19.057 1.00 91.44 140 GLN A N 1
ATOM 1113 C CA . GLN A 1 140 ? -9.046 18.206 18.520 1.00 91.44 140 GLN A CA 1
ATOM 1114 C C . GLN A 1 140 ? -8.496 18.261 17.086 1.00 91.44 140 GLN A C 1
ATOM 1116 O O . GLN A 1 140 ? -9.124 18.829 16.190 1.00 91.44 140 GLN A O 1
ATOM 1121 N N . ARG A 1 141 ? -7.333 17.641 16.845 1.00 93.44 141 ARG A N 1
ATOM 1122 C CA . ARG A 1 141 ? -6.707 17.646 15.522 1.00 93.44 141 ARG A CA 1
ATOM 1123 C C . ARG A 1 141 ? -7.546 16.899 14.488 1.00 93.44 141 ARG A C 1
ATOM 1125 O O . ARG A 1 141 ? -7.758 17.451 13.411 1.00 93.44 141 ARG A O 1
ATOM 1132 N N . LYS A 1 142 ? -8.062 15.720 14.838 1.00 91.75 142 LYS A N 1
ATOM 1133 C CA . LYS A 1 142 ? -8.962 14.892 14.027 1.00 91.75 142 LYS A CA 1
ATOM 1134 C C . LYS A 1 142 ? -10.249 15.629 13.649 1.00 91.75 142 LYS A C 1
ATOM 1136 O O . LYS A 1 142 ? -10.585 15.720 12.470 1.00 91.75 142 LYS A O 1
ATOM 1141 N N . ASN A 1 143 ? -10.937 16.223 14.625 1.00 90.62 143 ASN A N 1
ATOM 1142 C CA . ASN A 1 143 ? -12.210 16.923 14.417 1.00 90.62 143 ASN A CA 1
ATOM 1143 C C . ASN A 1 143 ? -12.083 18.148 13.488 1.00 90.62 143 ASN A C 1
ATOM 1145 O O . ASN A 1 143 ? -12.968 18.400 12.661 1.00 90.62 143 ASN A O 1
ATOM 1149 N N . ASP A 1 144 ? -10.969 18.872 13.586 1.00 92.06 144 ASP A N 1
ATOM 1150 C CA . ASP A 1 144 ? -10.599 19.984 12.705 1.00 92.06 144 ASP A CA 1
ATOM 1151 C C . ASP A 1 144 ? -10.157 19.528 11.300 1.00 92.06 144 ASP A C 1
ATOM 1153 O O . ASP A 1 144 ? -10.495 20.185 10.313 1.00 92.06 144 ASP A O 1
ATOM 1157 N N . ASP A 1 145 ? -9.400 18.432 11.192 1.00 94.50 145 ASP A N 1
ATOM 1158 C CA . ASP A 1 145 ? -8.767 17.977 9.946 1.00 94.50 145 ASP A CA 1
ATOM 1159 C C . ASP A 1 145 ? -9.733 17.187 9.043 1.00 94.50 145 ASP A C 1
ATOM 1161 O O . ASP A 1 145 ? -9.787 17.427 7.833 1.00 94.50 145 ASP A O 1
ATOM 1165 N N . VAL A 1 146 ? -10.518 16.273 9.628 1.00 90.38 146 VAL A N 1
ATOM 1166 C CA . VAL A 1 146 ? -11.445 15.380 8.915 1.00 90.38 146 VAL A CA 1
ATOM 1167 C C . VAL A 1 146 ? -12.724 16.119 8.527 1.00 90.38 146 VAL A C 1
ATOM 1169 O O . VAL A 1 146 ? -13.338 16.817 9.343 1.00 90.38 146 VAL A O 1
ATOM 1172 N N . LYS A 1 147 ? -13.158 15.954 7.274 1.00 89.69 147 LYS A N 1
ATOM 1173 C CA . LYS A 1 147 ? -14.416 16.501 6.739 1.00 89.69 147 LYS A CA 1
ATOM 1174 C C . LYS A 1 147 ? -15.219 15.420 6.014 1.00 89.69 147 LYS A C 1
ATOM 1176 O O . LYS A 1 147 ? -14.650 14.477 5.462 1.00 89.69 147 LYS A O 1
ATOM 1181 N N . MET A 1 148 ? -16.547 15.557 6.025 1.00 82.94 148 MET A N 1
ATOM 1182 C CA . MET A 1 148 ? -17.470 14.590 5.405 1.00 82.94 148 MET A CA 1
ATOM 1183 C C . MET A 1 148 ? -17.662 14.811 3.906 1.00 82.94 148 MET A C 1
ATOM 1185 O O . MET A 1 148 ? -17.883 13.852 3.177 1.00 82.94 148 MET A O 1
ATOM 1189 N N . SER A 1 149 ? -17.487 16.047 3.436 1.00 83.31 149 SER A N 1
ATOM 1190 C CA . SER A 1 149 ? -17.444 16.380 2.010 1.00 83.31 149 SER A CA 1
ATOM 1191 C C . SER A 1 149 ? -16.174 15.890 1.304 1.00 83.31 149 SER A C 1
ATOM 1193 O O . SER A 1 149 ? -16.092 15.957 0.083 1.00 83.31 149 SER A O 1
ATOM 1195 N N . LEU A 1 150 ? -15.188 15.384 2.048 1.00 89.25 150 LEU A N 1
ATOM 1196 C CA . LEU A 1 150 ? -13.924 14.870 1.527 1.00 89.25 150 LEU A CA 1
ATOM 1197 C C . LEU A 1 150 ? -13.864 13.346 1.711 1.00 89.25 150 LEU A C 1
ATOM 1199 O O . LEU A 1 150 ? -14.398 12.808 2.689 1.00 89.25 150 LEU A O 1
ATOM 1203 N N . GLY A 1 151 ? -13.207 12.663 0.773 1.00 86.31 151 GLY A N 1
ATOM 1204 C CA . GLY A 1 151 ? -13.081 11.203 0.772 1.00 86.31 151 GLY A CA 1
ATOM 1205 C C . GLY A 1 151 ? -12.269 10.652 1.946 1.00 86.31 151 GLY A C 1
ATOM 1206 O O . GLY A 1 151 ? -11.464 11.362 2.549 1.00 86.31 151 GLY A O 1
ATOM 1207 N N . LEU A 1 152 ? -12.506 9.391 2.296 1.00 84.19 152 LEU A N 1
ATOM 1208 C CA . LEU A 1 152 ? -11.835 8.679 3.380 1.00 84.19 152 LEU A CA 1
ATOM 1209 C C . LEU A 1 152 ? -11.806 7.179 3.041 1.00 84.19 152 LEU A C 1
ATOM 1211 O O . LEU A 1 152 ? -12.865 6.576 2.879 1.00 84.19 152 LEU A O 1
ATOM 1215 N N . HIS A 1 153 ? -10.608 6.604 2.918 1.00 80.81 153 HIS A N 1
ATOM 1216 C CA . HIS A 1 153 ? -10.377 5.174 2.631 1.00 80.81 153 HIS A CA 1
ATOM 1217 C C . HIS A 1 153 ? -9.531 4.495 3.728 1.00 80.81 153 HIS A C 1
ATOM 1219 O O . HIS A 1 153 ? -9.697 3.310 3.978 1.00 80.81 153 HIS A O 1
ATOM 1225 N N . GLU A 1 154 ? -8.694 5.272 4.421 1.00 86.69 154 GLU A N 1
ATOM 1226 C CA . GLU A 1 154 ? -8.027 4.950 5.686 1.00 86.69 154 GLU A CA 1
ATOM 1227 C C . GLU A 1 154 ? -8.387 6.044 6.710 1.00 86.69 154 GLU A C 1
ATOM 1229 O O . GLU A 1 154 ? -8.748 7.163 6.321 1.00 86.69 154 GLU A O 1
ATOM 1234 N N . SER A 1 155 ? -8.334 5.746 8.012 1.00 87.12 155 SER A N 1
ATOM 1235 C CA . SER A 1 155 ? -8.710 6.712 9.058 1.00 87.12 155 SER A CA 1
ATOM 1236 C C . SER A 1 155 ? -7.626 7.774 9.291 1.00 87.12 155 SER A C 1
ATOM 1238 O O . SER A 1 155 ? -6.439 7.561 9.029 1.00 87.12 155 SER A O 1
ATOM 1240 N N . TRP A 1 156 ? -8.021 8.928 9.843 1.00 91.94 156 TRP A N 1
ATOM 1241 C CA . TRP A 1 156 ? -7.056 9.947 10.283 1.00 91.94 156 TRP A CA 1
ATOM 1242 C C . TRP A 1 156 ? -6.114 9.391 11.362 1.00 91.94 156 TRP A C 1
ATOM 1244 O O . TRP A 1 156 ? -4.941 9.759 11.398 1.00 91.94 156 TRP A O 1
ATOM 1254 N N . ASP A 1 157 ? -6.606 8.482 12.208 1.00 89.25 157 ASP A N 1
ATOM 1255 C CA . ASP A 1 157 ? -5.857 7.890 13.317 1.00 89.25 157 ASP A CA 1
ATOM 1256 C C . ASP A 1 157 ? -4.737 6.966 12.838 1.00 89.25 157 ASP A C 1
ATOM 1258 O O . ASP A 1 157 ? -3.641 7.025 13.392 1.00 89.25 157 ASP A O 1
ATOM 1262 N N . TRP A 1 158 ? -4.951 6.193 11.766 1.00 90.44 158 TRP A N 1
ATOM 1263 C CA . TRP A 1 158 ? -3.896 5.365 11.172 1.00 90.44 158 TRP A CA 1
ATOM 1264 C C . TRP A 1 158 ? -2.785 6.212 10.553 1.00 90.44 158 TRP A C 1
ATOM 1266 O O . TRP A 1 158 ? -1.608 5.969 10.834 1.00 90.44 158 TRP A O 1
ATOM 1276 N N . TYR A 1 159 ? -3.124 7.284 9.830 1.00 94.25 159 TYR A N 1
ATOM 1277 C CA . TYR A 1 159 ? -2.111 8.231 9.354 1.00 94.25 159 TYR A CA 1
ATOM 1278 C C . TYR A 1 159 ? -1.427 8.989 10.502 1.00 94.25 159 TYR A C 1
ATOM 1280 O O . TYR A 1 159 ? -0.231 9.280 10.439 1.00 94.25 159 TYR A O 1
ATOM 1288 N N . ASN A 1 160 ? -2.153 9.303 11.579 1.00 94.38 160 ASN A N 1
ATOM 1289 C CA . ASN A 1 160 ? -1.586 9.925 12.770 1.00 94.38 160 ASN A CA 1
ATOM 1290 C C . ASN A 1 160 ? -0.596 8.981 13.475 1.00 94.38 160 ASN A C 1
ATOM 1292 O O . ASN A 1 160 ? 0.524 9.409 13.746 1.00 94.38 160 ASN A O 1
ATOM 1296 N N . LYS A 1 161 ? -0.952 7.703 13.683 1.00 93.00 161 LYS A N 1
ATOM 1297 C CA . LYS A 1 161 ? -0.038 6.652 14.159 1.00 93.00 161 LYS A CA 1
ATOM 1298 C C . LYS A 1 161 ? 1.183 6.544 13.237 1.00 93.00 161 LYS A C 1
ATOM 1300 O O . LYS A 1 161 ? 2.300 6.686 13.713 1.00 93.00 161 LYS A O 1
ATOM 1305 N N . CYS A 1 162 ? 0.999 6.429 11.921 1.00 94.69 162 CYS A N 1
ATOM 1306 C CA . CYS A 1 162 ? 2.085 6.356 10.931 1.00 94.69 162 CYS A CA 1
ATOM 1307 C C . CYS A 1 162 ? 3.016 7.593 10.926 1.00 94.69 162 CYS A C 1
ATOM 1309 O O . CYS A 1 162 ? 4.230 7.482 10.763 1.00 94.69 162 CYS A O 1
ATOM 1311 N N . TYR A 1 163 ? 2.478 8.798 11.148 1.00 96.50 163 TYR A N 1
ATOM 1312 C CA . TYR A 1 163 ? 3.271 10.030 11.239 1.00 96.50 163 TYR A CA 1
ATOM 1313 C C . TYR A 1 163 ? 4.106 10.124 12.533 1.00 96.50 163 TYR A C 1
ATOM 1315 O O . TYR A 1 163 ? 5.131 10.822 12.542 1.00 96.50 163 TYR A O 1
ATOM 1323 N N . LEU A 1 164 ? 3.659 9.466 13.609 1.00 95.56 164 LEU A N 1
ATOM 1324 C CA . LEU A 1 164 ? 4.245 9.519 14.955 1.00 95.56 164 LEU A CA 1
ATOM 1325 C C . LEU A 1 164 ? 5.153 8.314 15.258 1.00 95.56 164 LEU A C 1
ATOM 1327 O O . LEU A 1 164 ? 6.196 8.506 15.874 1.00 95.56 164 LEU A O 1
ATOM 1331 N N . ARG A 1 165 ? 4.833 7.117 14.755 1.00 95.62 165 ARG A N 1
ATOM 1332 C CA . ARG A 1 165 ? 5.696 5.928 14.781 1.00 95.62 165 ARG A CA 1
ATOM 1333 C C . ARG A 1 165 ? 7.017 6.215 14.071 1.00 95.62 165 ARG A C 1
ATOM 1335 O O . ARG A 1 165 ? 7.023 6.686 12.934 1.00 95.62 165 ARG A O 1
ATOM 1342 N N . GLU A 1 166 ? 8.137 5.940 14.730 1.00 96.25 166 GLU A N 1
ATOM 1343 C CA . GLU A 1 166 ? 9.452 5.960 14.092 1.00 96.25 166 GLU A CA 1
ATOM 1344 C C . GLU A 1 166 ? 9.533 4.860 13.025 1.00 96.25 166 GLU A C 1
ATOM 1346 O O . GLU A 1 166 ? 8.960 3.788 13.201 1.00 96.25 166 GLU A O 1
ATOM 1351 N N . ARG A 1 167 ? 10.183 5.135 11.890 1.00 94.69 167 ARG A N 1
ATOM 1352 C CA . ARG A 1 167 ? 10.282 4.150 10.805 1.00 94.69 167 ARG A CA 1
ATOM 1353 C C . ARG A 1 167 ? 11.111 2.939 11.230 1.00 94.69 167 ARG A C 1
ATOM 1355 O O . ARG A 1 167 ? 12.014 3.068 12.061 1.00 94.69 167 ARG A O 1
ATOM 1362 N N . ASN A 1 168 ? 10.889 1.794 10.597 1.00 94.38 168 ASN A N 1
ATOM 1363 C CA . ASN A 1 168 ? 11.786 0.658 10.762 1.00 94.38 168 ASN A CA 1
ATOM 1364 C C . ASN A 1 168 ? 13.142 0.972 10.102 1.00 94.38 168 ASN A C 1
ATOM 1366 O O . ASN A 1 168 ? 13.281 1.066 8.880 1.00 94.38 168 ASN A O 1
ATOM 1370 N N . ASN A 1 169 ? 14.161 1.159 10.944 1.00 90.62 169 ASN A N 1
ATOM 1371 C CA . ASN A 1 169 ? 15.524 1.471 10.518 1.00 90.62 169 ASN A CA 1
ATOM 1372 C C . ASN A 1 169 ? 16.264 0.266 9.906 1.00 90.62 169 ASN A C 1
ATOM 1374 O O . ASN A 1 169 ? 17.319 0.469 9.314 1.00 90.62 169 ASN A O 1
ATOM 1378 N N . GLY A 1 170 ? 15.710 -0.949 10.005 1.00 89.94 170 GLY A N 1
ATOM 1379 C CA . GLY A 1 170 ? 16.149 -2.156 9.293 1.00 89.94 170 GLY A CA 1
ATOM 1380 C C . GLY A 1 170 ? 15.782 -2.179 7.803 1.00 89.94 170 GLY A C 1
ATOM 1381 O O . GLY A 1 170 ? 16.361 -2.943 7.042 1.00 89.94 170 GLY A O 1
ATOM 1382 N N . LEU A 1 171 ? 14.862 -1.317 7.352 1.00 88.69 171 LEU A N 1
ATOM 1383 C CA . LEU A 1 171 ? 14.425 -1.280 5.952 1.00 88.69 171 LEU A CA 1
ATOM 1384 C C . LEU A 1 171 ? 15.431 -0.553 5.048 1.00 88.69 171 LEU A C 1
ATOM 1386 O O . LEU A 1 171 ? 15.834 0.580 5.348 1.00 88.69 171 LEU A O 1
ATOM 1390 N N . PHE A 1 172 ? 15.749 -1.166 3.905 1.00 85.56 172 PHE A N 1
ATOM 1391 C CA . PHE A 1 172 ? 16.633 -0.619 2.875 1.00 85.56 172 PHE A CA 1
ATOM 1392 C C . PHE A 1 172 ? 16.132 0.724 2.316 1.00 85.56 172 PHE A C 1
ATOM 1394 O O . PHE A 1 172 ? 14.988 0.886 1.896 1.00 85.56 172 PHE A O 1
ATOM 1401 N N . THR A 1 173 ? 17.028 1.705 2.284 1.00 83.94 173 THR A N 1
ATOM 1402 C CA . THR A 1 173 ? 16.821 3.058 1.746 1.00 83.94 173 THR A CA 1
ATOM 1403 C C . THR A 1 173 ? 17.806 3.413 0.635 1.00 83.94 173 THR A C 1
ATOM 1405 O O . THR A 1 173 ? 17.710 4.510 0.095 1.00 83.94 173 THR A O 1
ATOM 1408 N N . ALA A 1 174 ? 18.739 2.523 0.282 1.00 80.25 174 ALA A N 1
ATOM 1409 C CA . ALA A 1 174 ? 19.795 2.772 -0.698 1.00 80.25 174 ALA A CA 1
ATOM 1410 C C . ALA A 1 174 ? 20.666 3.998 -0.337 1.00 80.25 174 ALA A C 1
ATOM 1412 O O . ALA A 1 174 ? 21.317 4.021 0.712 1.00 80.25 174 ALA A O 1
ATOM 1413 N N . ASP A 1 175 ? 20.678 5.009 -1.202 1.00 77.56 175 ASP A N 1
ATOM 1414 C CA . ASP A 1 175 ? 21.319 6.317 -1.041 1.00 77.56 175 ASP A CA 1
ATOM 1415 C C . ASP A 1 175 ? 20.385 7.377 -0.410 1.00 77.56 175 ASP A C 1
ATOM 1417 O O . ASP A 1 175 ? 20.826 8.470 -0.041 1.00 77.56 175 ASP A O 1
ATOM 1421 N N . GLN A 1 176 ? 19.086 7.080 -0.277 1.00 81.56 176 GLN A N 1
ATOM 1422 C CA . GLN A 1 176 ? 18.054 8.080 -0.007 1.00 81.56 176 GLN A CA 1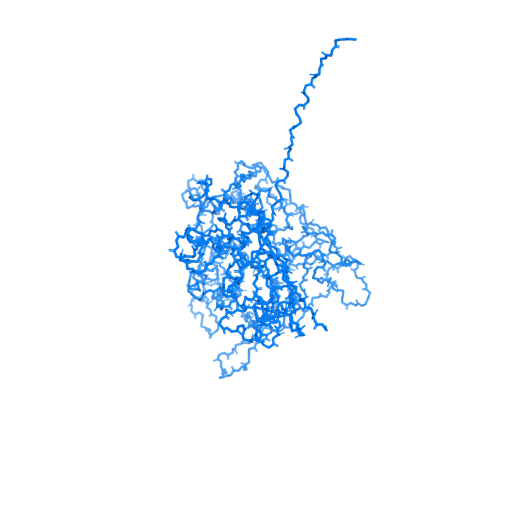
ATOM 1423 C C . GLN A 1 176 ? 18.138 8.649 1.412 1.00 81.56 176 GLN A C 1
ATOM 1425 O O . GLN A 1 176 ? 17.753 8.023 2.402 1.00 81.56 176 GLN A O 1
ATOM 1430 N N . LYS A 1 177 ? 18.567 9.912 1.510 1.00 85.56 177 LYS A N 1
ATOM 1431 C CA . LYS A 1 177 ? 18.623 10.666 2.769 1.00 85.56 177 LYS A CA 1
ATOM 1432 C C . LYS A 1 177 ? 17.225 11.086 3.236 1.00 85.56 177 LYS A C 1
ATOM 1434 O O . LYS A 1 177 ? 16.774 12.207 2.987 1.00 85.56 177 LYS A O 1
ATOM 1439 N N . LEU A 1 178 ? 16.546 10.173 3.928 1.00 90.62 178 LEU A N 1
ATOM 1440 C CA . LEU A 1 178 ? 15.184 10.369 4.424 1.00 90.62 178 LEU A CA 1
ATOM 1441 C C . LEU A 1 178 ? 15.057 11.580 5.360 1.00 90.62 178 LEU A C 1
ATOM 1443 O O . LEU A 1 178 ? 15.936 11.884 6.172 1.00 90.62 178 LEU A O 1
ATOM 1447 N N . ARG A 1 179 ? 13.922 12.277 5.256 1.00 94.06 179 ARG A N 1
ATOM 1448 C CA . ARG A 1 179 ? 13.627 13.452 6.085 1.00 94.06 179 ARG A CA 1
ATOM 1449 C C . ARG A 1 179 ? 13.162 13.071 7.494 1.00 94.06 179 ARG A C 1
ATOM 1451 O O . ARG A 1 179 ? 12.844 11.924 7.802 1.00 94.06 179 ARG A O 1
ATOM 1458 N N . LYS A 1 180 ? 13.118 14.085 8.361 1.00 95.25 180 LYS A N 1
ATOM 1459 C CA . LYS A 1 180 ? 12.580 14.013 9.723 1.00 95.25 180 LYS A CA 1
ATOM 1460 C C . LYS A 1 180 ? 11.220 14.713 9.806 1.00 95.25 180 LYS A C 1
ATOM 1462 O O . LYS A 1 180 ? 10.993 15.720 9.132 1.00 95.25 180 LYS A O 1
ATOM 1467 N N . ASN A 1 181 ? 10.334 14.199 10.654 1.00 94.44 181 ASN A N 1
ATOM 1468 C CA . ASN A 1 181 ? 9.062 14.825 10.998 1.00 94.44 181 ASN A CA 1
ATOM 1469 C C . ASN A 1 181 ? 9.274 16.049 11.921 1.00 94.44 181 ASN A C 1
ATOM 1471 O O . ASN A 1 181 ? 10.381 16.324 12.392 1.00 94.44 181 ASN A O 1
ATOM 1475 N N . ARG A 1 182 ? 8.195 16.779 12.244 1.00 94.00 182 ARG A N 1
ATOM 1476 C CA . ARG A 1 182 ? 8.224 17.937 13.173 1.00 94.00 182 ARG A CA 1
ATOM 1477 C C . ARG A 1 182 ? 8.552 17.584 14.640 1.00 94.00 182 ARG A C 1
ATOM 1479 O O . ARG A 1 182 ? 8.487 18.461 15.498 1.00 94.00 182 ARG A O 1
ATOM 1486 N N . LEU A 1 183 ? 8.869 16.324 14.938 1.00 93.19 183 LEU A N 1
ATOM 1487 C CA . LEU A 1 183 ? 9.233 15.820 16.264 1.00 93.19 183 LEU A CA 1
ATOM 1488 C C . LEU A 1 183 ? 10.705 15.362 16.340 1.00 93.19 183 LEU A C 1
ATOM 1490 O O . LEU A 1 183 ? 11.159 14.976 17.415 1.00 93.19 183 LEU A O 1
ATOM 1494 N N . GLY A 1 184 ? 11.468 15.471 15.242 1.00 94.12 184 GLY A N 1
ATOM 1495 C CA . GLY A 1 184 ? 12.934 15.349 15.234 1.00 94.12 184 GLY A CA 1
ATOM 1496 C C . GLY A 1 184 ? 13.502 14.000 14.779 1.00 94.12 184 GLY A C 1
ATOM 1497 O O . GLY A 1 184 ? 14.719 13.807 14.843 1.00 94.12 184 GLY A O 1
ATOM 1498 N N . TYR A 1 185 ? 12.665 13.088 14.284 1.00 94.69 185 TYR A N 1
ATOM 1499 C CA . TYR A 1 185 ? 13.051 11.748 13.821 1.00 94.69 185 TYR A CA 1
ATOM 1500 C C . TYR A 1 185 ? 12.360 11.379 12.502 1.00 94.69 185 TYR A C 1
ATOM 1502 O O . TYR A 1 185 ? 11.440 12.071 12.067 1.00 94.69 185 TYR A O 1
ATOM 1510 N N . SER A 1 186 ? 12.827 10.327 11.828 1.00 95.62 186 SER A N 1
ATOM 1511 C CA . SER A 1 186 ? 12.197 9.835 10.597 1.00 95.62 186 SER A CA 1
ATOM 1512 C C . SER A 1 186 ? 11.079 8.862 10.973 1.00 95.62 186 SER A C 1
ATOM 1514 O O . SER A 1 186 ? 11.340 7.830 11.582 1.00 95.62 186 SER A O 1
ATOM 1516 N N . SER A 1 187 ? 9.828 9.224 10.697 1.00 96.75 187 SER A N 1
ATOM 1517 C CA . SER A 1 187 ? 8.655 8.377 10.942 1.00 96.75 187 SER A CA 1
ATOM 1518 C C . SER A 1 187 ? 8.252 7.551 9.721 1.00 96.75 187 SER A C 1
ATOM 1520 O O . SER A 1 187 ? 8.723 7.820 8.618 1.00 96.75 187 SER A O 1
ATOM 1522 N N . ALA A 1 188 ? 7.343 6.588 9.899 1.00 96.56 188 ALA A N 1
ATOM 1523 C CA . ALA A 1 188 ? 6.848 5.672 8.858 1.00 96.56 188 ALA A CA 1
ATOM 1524 C C . ALA A 1 188 ? 6.140 6.353 7.650 1.00 96.56 188 ALA A C 1
ATOM 1526 O O . ALA A 1 188 ? 5.689 5.690 6.719 1.00 96.56 188 ALA A O 1
ATOM 1527 N N . ILE A 1 189 ? 6.086 7.692 7.609 1.00 96.19 189 ILE A N 1
ATOM 1528 C CA . ILE A 1 189 ? 5.757 8.467 6.400 1.00 96.19 189 ILE A CA 1
ATOM 1529 C C . ILE A 1 189 ? 6.964 8.775 5.492 1.00 96.19 189 ILE A C 1
ATOM 1531 O O . ILE A 1 189 ? 6.794 9.472 4.493 1.00 96.19 189 ILE A O 1
ATOM 1535 N N . TYR A 1 190 ? 8.167 8.299 5.830 1.00 95.38 190 TYR A N 1
ATOM 1536 C CA . TYR A 1 190 ? 9.379 8.439 5.018 1.00 95.38 190 TYR A CA 1
ATOM 1537 C C . TYR A 1 190 ? 9.954 7.062 4.661 1.00 95.38 190 TYR A C 1
ATOM 1539 O O . TYR A 1 190 ? 10.392 6.295 5.521 1.00 95.38 190 TYR A O 1
ATOM 1547 N N . THR A 1 191 ? 9.991 6.778 3.364 1.00 92.12 191 THR A N 1
ATOM 1548 C CA . THR A 1 191 ? 10.458 5.516 2.770 1.00 92.12 191 THR A CA 1
ATOM 1549 C C . THR A 1 191 ? 11.419 5.803 1.617 1.00 92.12 191 THR A C 1
ATOM 1551 O O . THR A 1 191 ? 11.591 6.965 1.240 1.00 92.12 191 THR A O 1
ATOM 1554 N N . ARG A 1 192 ? 12.020 4.766 1.011 1.00 87.31 192 ARG A N 1
ATOM 1555 C CA . ARG A 1 192 ? 12.836 4.918 -0.206 1.00 87.31 192 ARG A CA 1
ATOM 1556 C C . ARG A 1 192 ? 12.050 5.620 -1.322 1.00 87.31 192 ARG A C 1
ATOM 1558 O O . ARG A 1 192 ? 12.568 6.551 -1.927 1.00 87.31 192 ARG A O 1
ATOM 1565 N N . GLN A 1 193 ? 10.791 5.223 -1.538 1.00 84.19 193 GLN A N 1
ATOM 1566 C CA . GLN A 1 193 ? 9.928 5.799 -2.578 1.00 84.19 193 GLN A CA 1
ATOM 1567 C C . GLN A 1 193 ? 9.320 7.161 -2.183 1.00 84.19 193 GLN A C 1
ATOM 1569 O O . GLN A 1 193 ? 9.011 7.973 -3.051 1.00 84.19 193 GLN A O 1
ATOM 1574 N N . ASN A 1 194 ? 9.157 7.448 -0.884 1.00 89.69 194 ASN A N 1
ATOM 1575 C CA . ASN A 1 194 ? 8.552 8.687 -0.375 1.00 89.69 194 ASN A CA 1
ATOM 1576 C C . ASN A 1 194 ? 9.504 9.467 0.555 1.00 89.69 194 ASN A C 1
ATOM 1578 O O . ASN A 1 194 ? 9.148 9.864 1.669 1.00 89.69 194 ASN A O 1
ATOM 1582 N N . ASN A 1 195 ? 10.736 9.708 0.094 1.00 88.88 195 ASN A N 1
ATOM 1583 C CA . ASN A 1 195 ? 11.806 10.347 0.877 1.00 88.88 195 ASN A CA 1
ATOM 1584 C C . ASN A 1 195 ? 11.428 11.733 1.462 1.00 88.88 195 ASN A C 1
ATOM 1586 O O . ASN A 1 195 ? 11.943 12.149 2.507 1.00 88.88 195 ASN A O 1
ATOM 1590 N N . ALA A 1 196 ? 10.494 12.436 0.814 1.00 88.38 196 ALA A N 1
ATOM 1591 C CA . ALA A 1 196 ? 10.042 13.776 1.159 1.00 88.38 196 ALA A CA 1
ATOM 1592 C C . ALA A 1 196 ? 8.859 13.806 2.146 1.00 88.38 196 ALA A C 1
ATOM 1594 O O . ALA A 1 196 ? 8.603 14.861 2.742 1.00 88.38 196 ALA A O 1
ATOM 1595 N N . GLY A 1 197 ? 8.152 12.685 2.338 1.00 88.81 197 GLY A N 1
ATOM 1596 C CA . GLY A 1 197 ? 6.925 12.609 3.137 1.00 88.81 197 GLY A CA 1
ATOM 1597 C C . GLY A 1 197 ? 5.752 13.359 2.501 1.00 88.81 197 GLY A C 1
ATOM 1598 O O . GLY A 1 197 ? 5.051 14.129 3.181 1.00 88.81 197 GLY A O 1
ATOM 1599 N N . THR A 1 198 ? 5.587 13.169 1.188 1.00 92.12 198 THR A N 1
ATOM 1600 C CA . THR A 1 198 ? 4.445 13.619 0.385 1.00 92.12 198 THR A CA 1
ATOM 1601 C C . THR A 1 198 ? 3.227 12.789 0.769 1.00 92.12 198 THR A C 1
ATOM 1603 O O . THR A 1 198 ? 3.237 11.568 0.648 1.00 92.12 198 THR A O 1
ATOM 1606 N N . ARG A 1 199 ? 2.166 13.443 1.245 1.00 94.19 199 ARG A N 1
ATOM 1607 C CA . ARG A 1 199 ? 0.959 12.755 1.715 1.00 94.19 199 ARG A CA 1
ATOM 1608 C C . ARG A 1 199 ? -0.060 12.601 0.592 1.00 94.19 199 ARG A C 1
ATOM 1610 O O . ARG A 1 199 ? -0.464 13.603 -0.001 1.00 94.19 199 ARG A O 1
ATOM 1617 N N . ARG A 1 200 ? -0.545 11.378 0.402 1.00 92.69 200 ARG A N 1
ATOM 1618 C CA . ARG A 1 200 ? -1.765 11.062 -0.345 1.00 92.69 200 ARG A CA 1
ATOM 1619 C C . ARG A 1 200 ? -2.822 10.665 0.691 1.00 92.69 200 ARG A C 1
ATOM 1621 O O . ARG A 1 200 ? -2.520 9.837 1.542 1.00 92.69 200 ARG A O 1
ATOM 1628 N N . GLY A 1 201 ? -3.967 11.360 0.713 1.00 92.44 201 GLY A N 1
ATOM 1629 C CA . GLY A 1 201 ? -5.046 11.172 1.704 1.00 92.44 201 GLY A CA 1
ATOM 1630 C C . GLY A 1 201 ? -4.558 10.861 3.121 1.00 92.44 201 GLY A C 1
ATOM 1631 O O . GLY A 1 201 ? -4.026 11.759 3.785 1.00 92.44 201 GLY A O 1
ATOM 1632 N N . TYR A 1 202 ? -4.757 9.618 3.564 1.00 93.44 202 TYR A N 1
ATOM 1633 C CA . TYR A 1 202 ? -4.301 9.089 4.858 1.00 93.44 202 TYR A CA 1
ATOM 1634 C C . TYR A 1 202 ? -3.566 7.739 4.742 1.00 93.44 202 TYR A C 1
ATOM 1636 O O . TYR A 1 202 ? -3.358 7.076 5.752 1.00 93.44 202 TYR A O 1
ATOM 1644 N N . GLU A 1 203 ? -3.115 7.373 3.543 1.00 92.25 203 GLU A N 1
ATOM 1645 C CA . GLU A 1 203 ? -2.272 6.195 3.313 1.00 92.25 203 GLU A CA 1
ATOM 1646 C C . GLU A 1 203 ? -0.967 6.261 4.125 1.00 92.25 203 GLU A C 1
ATOM 1648 O O . GLU A 1 203 ? -0.305 7.305 4.153 1.00 92.25 203 GLU A O 1
ATOM 1653 N N . CYS A 1 204 ? -0.571 5.150 4.757 1.00 93.94 204 CYS A N 1
ATOM 1654 C CA . CYS A 1 204 ? 0.730 5.015 5.420 1.00 93.94 204 CYS A CA 1
ATOM 1655 C C . CYS A 1 204 ? 1.817 4.508 4.442 1.00 93.94 204 CYS A C 1
ATOM 1657 O O . CYS A 1 204 ? 1.785 3.339 4.059 1.00 93.94 204 CYS A O 1
ATOM 1659 N N . PRO A 1 205 ? 2.818 5.330 4.055 1.00 94.50 205 PRO A N 1
ATOM 1660 C CA . PRO A 1 205 ? 3.804 4.959 3.036 1.00 94.50 205 PRO A CA 1
ATOM 1661 C C . PRO A 1 205 ? 4.620 3.700 3.347 1.00 94.50 205 PRO A C 1
ATOM 1663 O O . PRO A 1 205 ? 4.878 2.921 2.442 1.00 94.50 205 PRO A O 1
ATOM 1666 N N . GLU A 1 206 ? 5.024 3.471 4.600 1.00 94.75 206 GLU A N 1
ATOM 1667 C CA . GLU A 1 206 ? 5.798 2.271 4.957 1.00 94.75 206 GLU A CA 1
ATOM 1668 C C . GLU A 1 206 ? 4.959 0.979 4.919 1.00 94.75 206 GLU A C 1
ATOM 1670 O O . GLU A 1 206 ? 5.492 -0.079 4.615 1.00 94.75 206 GLU A O 1
ATOM 1675 N N . GLU A 1 207 ? 3.649 1.067 5.164 1.00 93.94 207 GLU A N 1
ATOM 1676 C CA . GLU A 1 207 ? 2.710 -0.064 5.047 1.00 93.94 207 GLU A CA 1
ATOM 1677 C C . GLU A 1 207 ? 2.369 -0.371 3.580 1.00 93.94 207 GLU A C 1
ATOM 1679 O O . GLU A 1 207 ? 2.195 -1.526 3.190 1.00 93.94 207 GLU A O 1
ATOM 1684 N N . ARG A 1 208 ? 2.334 0.666 2.739 1.00 90.75 208 ARG A N 1
ATOM 1685 C CA . ARG A 1 208 ? 2.211 0.529 1.287 1.00 90.75 208 ARG A CA 1
ATOM 1686 C C . ARG A 1 208 ? 3.463 -0.093 0.657 1.00 90.75 208 ARG A C 1
ATOM 1688 O O . ARG A 1 208 ? 3.327 -0.985 -0.173 1.00 90.75 208 ARG A O 1
ATOM 1695 N N . ASP A 1 209 ? 4.648 0.402 1.025 1.00 88.38 209 ASP A N 1
ATOM 1696 C CA . ASP A 1 209 ? 5.921 0.090 0.353 1.00 88.38 209 ASP A CA 1
ATOM 1697 C C . ASP A 1 209 ? 6.551 -1.246 0.774 1.00 88.38 209 ASP A C 1
ATOM 1699 O O . ASP A 1 209 ? 7.345 -1.792 0.011 1.00 88.38 209 ASP A O 1
ATOM 1703 N N . TYR A 1 210 ? 6.250 -1.757 1.974 1.00 88.44 210 TYR A N 1
ATOM 1704 C CA . TYR A 1 210 ? 6.904 -2.950 2.521 1.00 88.44 210 TYR A CA 1
ATOM 1705 C C . TYR A 1 210 ? 5.870 -3.974 2.996 1.00 88.44 210 TYR A C 1
ATOM 1707 O O . TYR A 1 210 ? 5.221 -3.798 4.029 1.00 88.44 210 TYR A O 1
ATOM 1715 N N . TYR A 1 211 ? 5.752 -5.060 2.232 1.00 88.81 211 TYR A N 1
ATOM 1716 C CA . TYR A 1 211 ? 4.928 -6.223 2.544 1.00 88.81 211 TYR A CA 1
ATOM 1717 C C . TYR A 1 211 ? 5.817 -7.456 2.793 1.00 88.81 211 TYR A C 1
ATOM 1719 O O . TYR A 1 211 ? 6.765 -7.649 2.030 1.00 88.81 211 TYR A O 1
ATOM 1727 N N . PRO A 1 212 ? 5.523 -8.309 3.793 1.00 91.44 212 PRO A N 1
ATOM 1728 C CA . PRO A 1 212 ? 4.507 -8.156 4.840 1.00 91.44 212 PRO A CA 1
ATOM 1729 C C . PRO A 1 212 ? 4.849 -7.029 5.823 1.00 91.44 212 PRO A C 1
ATOM 1731 O O . PRO A 1 212 ? 6.023 -6.769 6.096 1.00 91.44 212 PRO A O 1
ATOM 1734 N N . TYR A 1 213 ? 3.835 -6.328 6.340 1.00 93.56 213 TYR A N 1
ATOM 1735 C CA . TYR A 1 213 ? 4.075 -5.150 7.175 1.00 93.56 213 TYR A CA 1
ATOM 1736 C C . TYR A 1 213 ? 4.284 -5.517 8.650 1.00 93.56 213 TYR A C 1
ATOM 1738 O O . TYR A 1 213 ? 3.402 -6.065 9.301 1.00 93.56 213 TYR A O 1
ATOM 1746 N N . TRP A 1 214 ? 5.448 -5.142 9.182 1.00 92.94 214 TRP A N 1
ATOM 1747 C CA . TRP A 1 214 ? 6.015 -5.531 10.485 1.00 92.94 214 TRP A CA 1
ATOM 1748 C C . TRP A 1 214 ? 5.287 -5.006 11.749 1.00 92.94 214 TRP A C 1
ATOM 1750 O O . TRP A 1 214 ? 5.839 -5.069 12.847 1.00 92.94 214 TRP A O 1
ATOM 1760 N N . HIS A 1 215 ? 4.097 -4.418 11.613 1.00 94.31 215 HIS A N 1
ATOM 1761 C CA . HIS A 1 215 ? 3.389 -3.677 12.664 1.00 94.31 215 HIS A CA 1
ATOM 1762 C C . HIS A 1 215 ? 1.867 -3.728 12.412 1.00 94.31 215 HIS A C 1
ATOM 1764 O O . HIS A 1 215 ? 1.460 -3.807 11.249 1.00 94.31 215 HIS A O 1
ATOM 1770 N N . PRO A 1 216 ? 0.994 -3.601 13.437 1.00 93.81 216 PRO A N 1
ATOM 1771 C CA . PRO A 1 216 ? -0.455 -3.561 13.230 1.00 93.81 216 PRO A CA 1
ATOM 1772 C C . PRO A 1 216 ? -0.904 -2.517 12.200 1.00 93.81 216 PRO A C 1
ATOM 1774 O O . PRO A 1 216 ? -0.400 -1.384 12.177 1.00 93.81 216 PRO A O 1
ATOM 1777 N N . ASN A 1 217 ? -1.865 -2.907 11.360 1.00 90.62 217 ASN A N 1
ATOM 1778 C CA . ASN A 1 217 ? -2.390 -2.124 10.240 1.00 90.62 217 ASN A CA 1
ATOM 1779 C C . ASN A 1 217 ? -3.898 -2.424 10.012 1.00 90.62 217 ASN A C 1
ATOM 1781 O O . ASN A 1 217 ? -4.404 -3.375 10.603 1.00 90.62 217 ASN A O 1
ATOM 1785 N N . PRO A 1 218 ? -4.642 -1.618 9.225 1.00 88.69 218 PRO A N 1
ATOM 1786 C CA . PRO A 1 218 ? -6.095 -1.761 9.069 1.00 88.69 218 PRO A CA 1
ATOM 1787 C C . PRO A 1 218 ? -6.559 -2.676 7.927 1.00 88.69 218 PRO A C 1
ATOM 1789 O O . PRO A 1 218 ? -7.759 -2.733 7.659 1.00 88.69 218 PRO A O 1
ATOM 1792 N N . TRP A 1 219 ? -5.644 -3.330 7.215 1.00 91.62 219 TRP A N 1
ATOM 1793 C CA . TRP A 1 219 ? -5.964 -4.187 6.082 1.00 91.62 219 TRP A CA 1
ATOM 1794 C C . TRP A 1 219 ? -5.970 -5.653 6.508 1.00 91.62 219 TRP A C 1
ATOM 1796 O O . TRP A 1 219 ? -5.089 -6.106 7.236 1.00 91.62 219 TRP A O 1
ATOM 1806 N N . ILE A 1 220 ? -6.963 -6.387 6.012 1.00 92.81 220 ILE A N 1
ATOM 1807 C CA . ILE A 1 220 ? -6.948 -7.847 5.989 1.00 92.81 220 ILE A CA 1
ATOM 1808 C C . ILE A 1 220 ? -6.347 -8.243 4.646 1.00 92.81 220 ILE A C 1
ATOM 1810 O O . ILE A 1 220 ? -6.845 -7.814 3.600 1.00 92.81 220 ILE A O 1
ATOM 1814 N N . ASP A 1 221 ? -5.261 -9.010 4.667 1.00 95.00 221 ASP A N 1
ATOM 1815 C CA . ASP A 1 221 ? -4.652 -9.493 3.432 1.00 95.00 221 ASP A CA 1
ATOM 1816 C C . ASP A 1 221 ? -5.578 -10.545 2.809 1.00 95.00 221 ASP A C 1
ATOM 1818 O O . ASP A 1 221 ? -5.963 -11.503 3.473 1.00 95.00 221 ASP A O 1
ATOM 1822 N N . VAL A 1 222 ? -5.959 -10.357 1.545 1.00 93.06 222 VAL A N 1
ATOM 1823 C CA . VAL A 1 222 ? -6.816 -11.309 0.816 1.00 93.06 222 VAL A CA 1
ATOM 1824 C C . VAL A 1 222 ? -5.963 -12.382 0.152 1.00 93.06 222 VAL A C 1
ATOM 1826 O O . VAL A 1 222 ? -6.145 -13.566 0.399 1.00 93.06 222 VAL A O 1
ATOM 1829 N N . ALA A 1 223 ? -5.009 -11.952 -0.671 1.00 93.00 223 ALA A N 1
ATOM 1830 C CA . ALA A 1 223 ? -4.107 -12.830 -1.392 1.00 93.00 223 ALA A CA 1
ATOM 1831 C C . ALA A 1 223 ? -2.752 -12.147 -1.600 1.00 93.00 223 ALA A C 1
ATOM 1833 O O . ALA A 1 223 ? -2.673 -10.917 -1.694 1.00 93.00 223 ALA A O 1
ATOM 1834 N N . VAL A 1 224 ? -1.701 -12.952 -1.728 1.00 92.56 224 VAL A N 1
ATOM 1835 C CA . VAL A 1 224 ? -0.378 -12.535 -2.186 1.00 92.56 224 VAL A CA 1
ATOM 1836 C C . VAL A 1 224 ? 0.002 -13.335 -3.432 1.00 92.56 224 VAL A C 1
ATOM 1838 O O . VAL A 1 224 ? -0.033 -14.564 -3.451 1.00 92.56 224 VAL A O 1
ATOM 1841 N N . MET A 1 225 ? 0.338 -12.613 -4.497 1.00 88.75 225 MET A N 1
ATOM 1842 C CA . MET A 1 225 ? 0.780 -13.185 -5.765 1.00 88.75 225 MET A CA 1
ATOM 1843 C C . MET A 1 225 ? 2.301 -13.083 -5.832 1.00 88.75 225 MET A C 1
ATOM 1845 O O . MET A 1 225 ? 2.844 -11.982 -5.732 1.00 88.75 225 MET A O 1
ATOM 1849 N N . VAL A 1 226 ? 2.972 -14.224 -5.958 1.00 87.50 226 VAL A N 1
ATOM 1850 C CA . VAL A 1 226 ? 4.436 -14.355 -5.881 1.00 87.50 226 VAL A CA 1
ATOM 1851 C C . VAL A 1 226 ? 5.021 -14.803 -7.218 1.00 87.50 226 VAL A C 1
ATOM 1853 O O . VAL A 1 226 ? 4.318 -15.383 -8.040 1.00 87.50 226 VAL A O 1
ATOM 1856 N N . ASP A 1 227 ? 6.304 -14.562 -7.455 1.00 81.62 227 ASP A N 1
ATOM 1857 C CA . ASP A 1 227 ? 7.034 -15.165 -8.576 1.00 81.62 227 ASP A CA 1
ATOM 1858 C C . ASP A 1 227 ? 7.361 -16.646 -8.302 1.00 81.62 227 ASP A C 1
ATOM 1860 O O . ASP A 1 227 ? 7.224 -17.488 -9.188 1.00 81.62 227 ASP A O 1
ATOM 1864 N N . SER A 1 228 ? 7.704 -16.981 -7.053 1.00 85.94 228 SER A N 1
ATOM 1865 C CA . SER A 1 228 ? 7.964 -18.345 -6.588 1.00 85.94 228 SER A CA 1
ATOM 1866 C C . SER A 1 228 ? 7.151 -18.708 -5.344 1.00 85.94 228 SER A C 1
ATOM 1868 O O . SER A 1 228 ? 7.190 -18.023 -4.320 1.00 85.94 228 SER A O 1
ATOM 1870 N N . LEU A 1 229 ? 6.496 -19.877 -5.378 1.00 90.75 229 LEU A N 1
ATOM 1871 C CA . LEU A 1 229 ? 5.752 -20.434 -4.238 1.00 90.75 229 LEU A CA 1
ATOM 1872 C C . LEU A 1 229 ? 6.623 -20.675 -2.988 1.00 90.75 229 LEU A C 1
ATOM 1874 O O . LEU A 1 229 ? 6.084 -20.792 -1.889 1.00 90.75 229 LEU A O 1
ATOM 1878 N N . SER A 1 230 ? 7.957 -20.686 -3.111 1.00 89.94 230 SER A N 1
ATOM 1879 C CA . SER A 1 230 ? 8.868 -20.721 -1.955 1.00 89.94 230 SER A CA 1
ATOM 1880 C C . SER A 1 230 ? 8.672 -19.534 -1.001 1.00 89.94 230 SER A C 1
ATOM 1882 O O . SER A 1 230 ? 8.905 -19.674 0.199 1.00 89.94 230 SER A O 1
ATOM 1884 N N . MET A 1 231 ? 8.195 -18.386 -1.498 1.00 87.75 231 MET A N 1
ATOM 1885 C CA . MET A 1 231 ? 7.905 -17.208 -0.675 1.00 87.75 231 MET A CA 1
ATOM 1886 C C . MET A 1 231 ? 6.646 -17.364 0.193 1.00 87.75 231 MET A C 1
ATOM 1888 O O . MET A 1 231 ? 6.543 -16.715 1.239 1.00 87.75 231 MET A O 1
ATOM 1892 N N . CYS A 1 232 ? 5.699 -18.227 -0.203 1.00 93.38 232 CYS A N 1
ATOM 1893 C CA . CYS A 1 232 ? 4.362 -18.297 0.396 1.00 93.38 232 CYS A CA 1
ATOM 1894 C C . CYS A 1 232 ? 4.386 -18.508 1.910 1.00 93.38 232 CYS A C 1
ATOM 1896 O O . CYS A 1 232 ? 3.736 -17.762 2.636 1.00 93.38 232 CYS A O 1
ATOM 1898 N N . SER A 1 233 ? 5.192 -19.453 2.406 1.00 93.19 233 SER A N 1
ATOM 1899 C CA . SER A 1 233 ? 5.283 -19.728 3.846 1.00 93.19 233 SER A CA 1
ATOM 1900 C C . SER A 1 233 ? 5.749 -18.498 4.638 1.00 93.19 233 SER A C 1
ATOM 1902 O O . SER A 1 233 ? 5.176 -18.195 5.683 1.00 93.19 233 SER A O 1
ATOM 1904 N N . SER A 1 234 ? 6.718 -17.730 4.119 1.00 91.25 234 SER A N 1
ATOM 1905 C CA . SER A 1 234 ? 7.180 -16.493 4.764 1.00 91.25 234 SER A CA 1
ATOM 1906 C C . SER A 1 234 ? 6.115 -15.393 4.723 1.00 91.25 234 SER A C 1
ATOM 1908 O O . SER A 1 234 ? 5.918 -14.707 5.724 1.00 91.25 234 SER A O 1
ATOM 1910 N N . TYR A 1 235 ? 5.428 -15.207 3.593 1.00 93.62 235 TYR A N 1
ATOM 1911 C CA . TYR A 1 235 ? 4.420 -14.153 3.445 1.00 93.62 235 TYR A CA 1
ATOM 1912 C C . TYR A 1 235 ? 3.120 -14.442 4.203 1.00 93.62 235 TYR A C 1
ATOM 1914 O O . TYR A 1 235 ? 2.613 -13.553 4.880 1.00 93.62 235 TYR A O 1
ATOM 1922 N N . GLN A 1 236 ? 2.621 -15.678 4.175 1.00 95.94 236 GLN A N 1
ATOM 1923 C CA . GLN A 1 236 ? 1.425 -16.077 4.919 1.00 95.94 236 GLN A CA 1
ATOM 1924 C C . GLN A 1 236 ? 1.674 -16.038 6.432 1.00 95.94 236 GLN A C 1
ATOM 1926 O O . GLN A 1 236 ? 0.881 -15.445 7.159 1.00 95.94 236 GLN A O 1
ATOM 1931 N N . ALA A 1 237 ? 2.804 -16.575 6.913 1.00 95.88 237 ALA A N 1
ATOM 1932 C CA . ALA A 1 237 ? 3.126 -16.576 8.344 1.00 95.88 237 ALA A CA 1
ATOM 1933 C C . ALA A 1 237 ? 3.388 -15.174 8.924 1.00 95.88 237 ALA A C 1
ATOM 1935 O O . ALA A 1 237 ? 3.219 -14.984 10.123 1.00 95.88 237 ALA A O 1
ATOM 1936 N N . LYS A 1 238 ? 3.788 -14.199 8.094 1.00 95.75 238 LYS A N 1
ATOM 1937 C CA . LYS A 1 238 ? 3.998 -12.788 8.477 1.00 95.75 238 LYS A CA 1
ATOM 1938 C C . LYS A 1 238 ? 2.846 -11.866 8.048 1.00 95.75 238 LYS A C 1
ATOM 1940 O O . LYS A 1 238 ? 2.956 -10.648 8.168 1.00 95.75 238 LYS A O 1
ATOM 1945 N N . SER A 1 239 ? 1.743 -12.403 7.526 1.00 96.94 239 SER A N 1
ATOM 1946 C CA . SER A 1 239 ? 0.532 -11.605 7.327 1.00 96.94 239 SER A CA 1
ATOM 1947 C C . SER A 1 239 ? -0.044 -11.227 8.687 1.00 96.94 239 SER A C 1
ATOM 1949 O O . SER A 1 239 ? -0.076 -12.056 9.600 1.00 96.94 239 SER A O 1
ATOM 1951 N N . PHE A 1 240 ? -0.566 -10.005 8.820 1.00 97.00 240 PHE A N 1
ATOM 1952 C CA . PHE A 1 240 ? -1.201 -9.565 10.066 1.00 97.00 240 PHE A CA 1
ATOM 1953 C C . PHE A 1 240 ? -2.481 -10.365 10.392 1.00 97.00 240 PHE A C 1
ATOM 1955 O O . PHE A 1 240 ? -2.941 -10.353 11.533 1.00 97.00 240 PHE A O 1
ATOM 1962 N N . ASN A 1 241 ? -3.028 -11.110 9.423 1.00 96.31 241 ASN A N 1
ATOM 1963 C CA . ASN A 1 241 ? -4.098 -12.094 9.620 1.00 96.31 241 ASN A CA 1
ATOM 1964 C C . ASN A 1 241 ? -3.663 -13.268 10.532 1.00 96.31 241 ASN A C 1
ATOM 1966 O O . ASN A 1 241 ? -4.473 -13.832 11.268 1.00 96.31 241 ASN A O 1
ATOM 1970 N N . VAL A 1 242 ? -2.377 -13.640 10.471 1.00 96.00 242 VAL A N 1
ATOM 1971 C CA . VAL A 1 242 ? -1.805 -14.843 11.100 1.00 96.00 242 VAL A CA 1
ATOM 1972 C C . VAL A 1 242 ? -0.894 -14.482 12.271 1.00 96.00 242 VAL A C 1
ATOM 1974 O O . VAL A 1 242 ? -1.048 -15.025 13.362 1.00 96.00 242 VAL A O 1
ATOM 1977 N N . GLN A 1 243 ? 0.041 -13.552 12.061 1.00 96.69 243 GLN A N 1
ATOM 1978 C CA . GLN A 1 243 ? 0.944 -13.059 13.094 1.00 96.69 243 GLN A CA 1
ATOM 1979 C C . GLN A 1 243 ? 0.370 -11.786 13.736 1.00 96.69 243 GLN A C 1
ATOM 1981 O O . GLN A 1 243 ? 0.328 -10.747 13.074 1.00 96.69 243 GLN A O 1
ATOM 1986 N N . PRO A 1 244 ? -0.007 -11.801 15.028 1.00 97.31 244 PRO A N 1
ATOM 1987 C CA . PRO A 1 244 ? -0.246 -10.567 15.763 1.00 97.31 244 PRO A CA 1
ATOM 1988 C C . PRO A 1 244 ? 1.073 -9.810 15.976 1.00 97.31 244 PRO A C 1
ATOM 1990 O O . PRO A 1 244 ? 2.142 -10.408 16.117 1.00 97.31 244 PRO A O 1
ATOM 1993 N N . TYR A 1 245 ? 0.995 -8.482 16.036 1.00 97.12 245 TYR A N 1
ATOM 1994 C CA . TYR A 1 245 ? 2.159 -7.604 16.164 1.00 97.12 245 TYR A CA 1
ATOM 1995 C C . TYR A 1 245 ? 1.993 -6.641 17.338 1.00 97.12 245 TYR A C 1
ATOM 1997 O O . TYR A 1 245 ? 0.892 -6.182 17.645 1.00 97.12 245 TYR A O 1
ATOM 2005 N N . ASN A 1 246 ? 3.098 -6.308 18.002 1.00 96.56 246 ASN A N 1
ATOM 2006 C CA . ASN A 1 246 ? 3.071 -5.372 19.117 1.00 96.56 246 ASN A CA 1
ATOM 2007 C C . ASN A 1 246 ? 3.003 -3.907 18.651 1.00 96.56 246 ASN A C 1
ATOM 2009 O O . ASN A 1 246 ? 3.634 -3.521 17.667 1.00 96.56 246 ASN A O 1
ATOM 2013 N N . GLU A 1 247 ? 2.304 -3.070 19.418 1.00 95.69 247 GLU A N 1
ATOM 2014 C CA . GLU A 1 247 ? 2.370 -1.608 19.321 1.00 95.69 247 GLU A CA 1
ATOM 2015 C C . GLU A 1 247 ? 2.632 -1.003 20.711 1.00 95.69 247 GLU A C 1
ATOM 2017 O O . GLU A 1 247 ? 2.143 -1.495 21.731 1.00 95.69 247 GLU A O 1
ATOM 2022 N N . CYS A 1 248 ? 3.397 0.091 20.763 1.00 96.38 248 CYS A N 1
ATOM 2023 C CA . CYS A 1 248 ? 3.604 0.838 22.000 1.00 96.38 248 CYS A CA 1
ATOM 2024 C C . CYS A 1 248 ? 2.431 1.789 22.278 1.00 96.38 248 CYS A C 1
ATOM 2026 O O . CYS A 1 248 ? 2.332 2.859 21.671 1.00 96.38 248 CYS A O 1
ATOM 2028 N N . ILE A 1 249 ? 1.582 1.435 23.240 1.00 94.31 249 ILE A N 1
ATOM 2029 C CA . ILE A 1 249 ? 0.452 2.250 23.689 1.00 94.31 249 ILE A CA 1
ATOM 2030 C C . ILE A 1 249 ? 0.905 3.146 24.843 1.00 94.31 249 ILE A C 1
ATOM 2032 O O . ILE A 1 249 ? 1.310 2.666 25.897 1.00 94.31 249 ILE A O 1
ATOM 2036 N N . HIS A 1 250 ? 0.865 4.465 24.653 1.00 91.25 250 HIS A N 1
ATOM 2037 C CA . HIS A 1 250 ? 1.382 5.435 25.628 1.00 91.25 250 HIS A CA 1
ATOM 2038 C C . HIS A 1 250 ? 0.256 6.296 26.228 1.00 91.25 250 HIS A C 1
ATOM 2040 O O . HIS A 1 250 ? -0.631 6.700 25.472 1.00 91.25 250 HIS A O 1
ATOM 2046 N N . PRO A 1 251 ? 0.284 6.633 27.536 1.00 86.00 251 PRO A N 1
ATOM 2047 C CA . PRO A 1 251 ? -0.745 7.458 28.182 1.00 86.00 251 PRO A CA 1
ATOM 2048 C C . PRO A 1 251 ? -0.982 8.844 27.557 1.00 86.00 251 PRO A C 1
ATOM 2050 O O . PRO A 1 251 ? -2.090 9.363 27.658 1.00 86.00 251 PRO A O 1
ATOM 2053 N N . ASP A 1 252 ? -0.002 9.428 26.851 1.00 83.69 252 ASP A N 1
ATOM 2054 C CA . ASP A 1 252 ? -0.197 10.670 26.075 1.00 83.69 252 ASP A CA 1
ATOM 2055 C C . ASP A 1 252 ? -1.116 10.482 24.841 1.00 83.69 252 ASP A C 1
ATOM 2057 O O . ASP A 1 252 ? -1.381 11.437 24.102 1.00 83.69 252 ASP A O 1
ATOM 2061 N N . GLY A 1 253 ? -1.555 9.251 24.562 1.00 79.94 253 GLY A N 1
ATOM 2062 C CA . GLY A 1 253 ? -2.340 8.850 23.392 1.00 79.94 253 GLY A CA 1
ATOM 2063 C C . GLY A 1 253 ? -1.514 8.632 22.119 1.00 79.94 253 GLY A C 1
ATOM 2064 O O . GLY A 1 253 ? -2.067 8.272 21.081 1.00 79.94 253 GLY A O 1
ATOM 2065 N N . TRP A 1 254 ? -0.197 8.853 22.158 1.00 85.44 254 TRP A N 1
ATOM 2066 C CA . TRP A 1 254 ? 0.691 8.677 21.008 1.00 85.44 254 TRP A CA 1
ATOM 2067 C C . TRP A 1 254 ? 2.060 8.140 21.417 1.00 85.44 254 TRP A C 1
ATOM 2069 O O . TRP A 1 254 ? 2.602 8.514 22.451 1.00 85.44 254 TRP A O 1
ATOM 2079 N N . SER A 1 255 ? 2.664 7.335 20.546 1.00 91.94 255 SER A N 1
ATOM 2080 C CA . SER A 1 255 ? 4.033 6.849 20.707 1.00 91.94 255 SER A CA 1
ATOM 2081 C C . SER A 1 255 ? 4.841 7.037 19.424 1.00 91.94 255 SER A C 1
ATOM 2083 O O . SER A 1 255 ? 4.281 7.218 18.340 1.00 91.94 255 SER A O 1
ATOM 2085 N N . ARG A 1 256 ? 6.171 6.984 19.561 1.00 95.00 256 ARG A N 1
ATOM 2086 C CA . ARG A 1 256 ? 7.107 6.752 18.448 1.00 95.00 256 ARG A CA 1
ATOM 2087 C C . ARG A 1 256 ? 7.770 5.377 18.498 1.00 95.00 256 ARG A C 1
ATOM 2089 O O . ARG A 1 256 ? 8.424 5.009 17.531 1.00 95.00 256 ARG A O 1
ATOM 2096 N N . TYR A 1 257 ? 7.681 4.689 19.634 1.00 95.56 257 TYR A N 1
ATOM 2097 C CA . TYR A 1 257 ? 8.583 3.602 20.002 1.00 95.56 257 TYR A CA 1
ATOM 2098 C C . TYR A 1 257 ? 8.169 2.282 19.355 1.00 95.56 257 TYR A C 1
ATOM 2100 O O . TYR A 1 257 ? 6.993 1.924 19.344 1.00 95.56 257 TYR A O 1
ATOM 2108 N N . THR A 1 258 ? 9.160 1.583 18.808 1.00 94.62 258 THR A N 1
ATOM 2109 C CA . THR A 1 258 ? 9.003 0.409 17.935 1.00 94.62 258 THR A CA 1
ATOM 2110 C C . THR A 1 258 ? 9.559 -0.874 18.555 1.00 94.62 258 THR A C 1
ATOM 2112 O O . THR A 1 258 ? 9.671 -1.890 17.878 1.00 94.62 258 THR A O 1
ATOM 2115 N N . ASN A 1 259 ? 9.923 -0.823 19.837 1.00 94.81 259 ASN A N 1
ATOM 2116 C CA . ASN A 1 259 ? 10.397 -1.949 20.628 1.00 94.81 259 ASN A CA 1
ATOM 2117 C C . ASN A 1 259 ? 9.906 -1.822 22.080 1.00 94.81 259 ASN A C 1
ATOM 2119 O O . ASN A 1 259 ? 9.611 -0.721 22.559 1.00 94.81 259 ASN A O 1
ATOM 2123 N N . GLU A 1 260 ? 9.860 -2.955 22.777 1.00 96.38 260 GLU A N 1
ATOM 2124 C CA . GLU A 1 260 ? 9.373 -3.069 24.154 1.00 96.38 260 GLU A CA 1
ATOM 2125 C C . GLU A 1 260 ? 10.140 -2.193 25.147 1.00 96.38 260 GLU A C 1
ATOM 2127 O O . GLU A 1 260 ? 9.532 -1.507 25.973 1.00 96.38 260 GLU A O 1
ATOM 2132 N N . LYS A 1 261 ? 11.474 -2.181 25.053 1.00 96.88 261 LYS A N 1
ATOM 2133 C CA . LYS A 1 261 ? 12.329 -1.463 25.998 1.00 96.88 261 LYS A CA 1
ATOM 2134 C C . LYS A 1 261 ? 12.102 0.043 25.930 1.00 96.88 261 LYS A C 1
ATOM 2136 O O . LYS A 1 261 ? 11.824 0.657 26.953 1.00 96.88 261 LYS A O 1
ATOM 2141 N N . ASP A 1 262 ? 12.167 0.642 24.744 1.00 96.31 262 ASP A N 1
ATOM 2142 C CA . ASP A 1 262 ? 11.927 2.080 24.592 1.00 96.31 262 ASP A CA 1
ATOM 2143 C C . ASP A 1 262 ? 10.485 2.468 24.948 1.00 96.31 262 ASP A C 1
ATOM 2145 O O . ASP A 1 262 ? 10.245 3.596 25.378 1.00 96.31 262 ASP A O 1
ATOM 2149 N N . CYS A 1 263 ? 9.527 1.550 24.794 1.00 96.69 263 CYS A N 1
ATOM 2150 C CA . CYS A 1 263 ? 8.155 1.765 25.233 1.00 96.69 263 CYS A CA 1
ATOM 2151 C C . CYS A 1 263 ? 8.044 1.817 26.768 1.00 96.69 263 CYS A C 1
ATOM 2153 O O . CYS A 1 263 ? 7.561 2.804 27.332 1.00 96.69 263 CYS A O 1
ATOM 2155 N N . THR A 1 264 ? 8.541 0.781 27.445 1.00 97.06 264 THR A N 1
ATOM 2156 C CA . THR A 1 264 ? 8.431 0.602 28.902 1.00 97.06 264 THR A CA 1
ATOM 2157 C C . THR A 1 264 ? 9.320 1.585 29.672 1.00 97.06 264 THR A C 1
ATOM 2159 O O . THR A 1 264 ? 8.829 2.253 30.583 1.00 97.06 264 THR A O 1
ATOM 2162 N N . ASP A 1 265 ? 10.558 1.835 29.218 1.00 97.25 265 ASP A N 1
ATOM 2163 C CA . ASP A 1 265 ? 11.472 2.873 29.739 1.00 97.25 265 ASP A CA 1
ATOM 2164 C C . ASP A 1 265 ? 10.894 4.309 29.640 1.00 97.25 265 ASP A C 1
ATOM 2166 O O . ASP A 1 265 ? 11.536 5.279 30.069 1.00 97.25 265 ASP A O 1
ATOM 2170 N N . LYS A 1 266 ? 9.741 4.497 28.983 1.00 95.69 266 LYS A N 1
ATOM 2171 C CA . LYS A 1 266 ? 9.068 5.791 28.771 1.00 95.69 266 LYS A CA 1
ATOM 2172 C C . LYS A 1 266 ? 7.626 5.814 29.291 1.00 95.69 266 LYS A C 1
ATOM 2174 O O . LYS A 1 266 ? 6.934 6.812 29.082 1.00 95.69 266 LYS A O 1
ATOM 2179 N N . GLY A 1 267 ? 7.190 4.765 29.994 1.00 95.31 267 GLY A N 1
ATOM 2180 C CA . GLY A 1 267 ? 5.859 4.671 30.604 1.00 95.31 267 GLY A CA 1
ATOM 2181 C C . GLY A 1 267 ? 4.735 4.260 29.646 1.00 95.31 267 GLY A C 1
ATOM 2182 O O . GLY A 1 267 ? 3.570 4.492 29.954 1.00 95.31 267 GLY A O 1
ATOM 2183 N N . GLY A 1 268 ? 5.066 3.689 28.485 1.00 96.19 268 GLY A N 1
ATOM 2184 C CA . GLY A 1 268 ? 4.103 3.029 27.606 1.00 96.19 268 GLY A CA 1
ATOM 2185 C C . GLY A 1 268 ? 3.953 1.537 27.916 1.00 96.19 268 GLY A C 1
ATOM 2186 O O . GLY A 1 268 ? 4.827 0.916 28.519 1.00 96.19 268 GLY A O 1
ATOM 2187 N N . GLN A 1 269 ? 2.842 0.963 27.467 1.00 96.56 269 GLN A N 1
ATOM 2188 C CA . GLN A 1 269 ? 2.548 -0.466 27.489 1.00 96.56 269 GLN A CA 1
ATOM 2189 C C . GLN A 1 269 ? 2.849 -1.071 26.113 1.00 96.56 269 GLN A C 1
ATOM 2191 O O . GLN A 1 269 ? 2.394 -0.561 25.089 1.00 96.56 269 GLN A O 1
ATOM 2196 N N . TRP A 1 270 ? 3.607 -2.165 26.080 1.00 97.31 270 TRP A N 1
ATOM 2197 C CA . TRP A 1 270 ? 3.931 -2.889 24.851 1.00 97.31 270 TRP A CA 1
ATOM 2198 C C . TRP A 1 270 ? 2.893 -3.993 24.620 1.00 97.31 270 TRP A C 1
ATOM 2200 O O . TRP A 1 270 ? 3.019 -5.097 25.142 1.00 97.31 270 TRP A O 1
ATOM 2210 N N . LEU A 1 271 ? 1.814 -3.678 23.898 1.00 96.88 271 LEU A N 1
ATOM 2211 C CA . LEU A 1 271 ? 0.650 -4.565 23.780 1.00 96.88 271 LEU A CA 1
ATOM 2212 C C . LEU A 1 271 ? 0.674 -5.346 22.468 1.00 96.88 271 LEU A C 1
ATOM 2214 O O . LEU A 1 271 ? 0.914 -4.764 21.413 1.00 96.88 271 LEU A O 1
ATOM 2218 N N . LEU A 1 272 ? 0.408 -6.654 22.536 1.00 97.88 272 LEU A N 1
ATOM 2219 C CA . LEU A 1 272 ? 0.278 -7.531 21.371 1.00 97.88 272 LEU A CA 1
ATOM 2220 C C . LEU A 1 272 ? -1.118 -7.373 20.755 1.00 97.88 272 LEU A C 1
ATOM 2222 O O . LEU A 1 272 ? -2.117 -7.801 21.336 1.00 97.88 272 LEU A O 1
ATOM 2226 N N . LEU A 1 273 ? -1.189 -6.743 19.585 1.00 97.31 273 LEU A N 1
ATOM 2227 C CA . LEU A 1 273 ? -2.442 -6.405 18.919 1.00 97.31 273 LEU A CA 1
ATOM 2228 C C . LEU A 1 273 ? -2.744 -7.379 17.780 1.00 97.31 273 LEU A C 1
ATOM 2230 O O . LEU A 1 273 ? -1.846 -7.816 17.062 1.00 97.31 273 LEU A O 1
ATOM 2234 N N . HIS A 1 274 ? -4.027 -7.690 17.614 1.00 97.44 274 HIS A N 1
ATOM 2235 C CA . HIS A 1 274 ? -4.518 -8.686 16.664 1.00 97.44 274 HIS A CA 1
ATOM 2236 C C . HIS A 1 274 ? -5.391 -8.036 15.582 1.00 97.44 274 HIS A C 1
ATOM 2238 O O . HIS A 1 274 ? -6.120 -7.072 15.853 1.00 97.44 274 HIS A O 1
ATOM 2244 N N . SER A 1 275 ? -5.316 -8.572 14.362 1.00 95.50 275 SER A N 1
ATOM 2245 C CA . SER A 1 275 ? -6.295 -8.331 13.298 1.00 95.50 275 SER A CA 1
ATOM 2246 C C . SER A 1 275 ? -7.555 -9.175 13.522 1.00 95.50 275 SER A C 1
ATOM 2248 O O . SER A 1 275 ? -7.558 -10.108 14.328 1.00 95.50 275 SER A O 1
ATOM 2250 N N . TYR A 1 276 ? -8.641 -8.829 12.832 1.00 94.25 276 TYR A N 1
ATOM 2251 C CA . TYR A 1 276 ? -9.921 -9.527 12.925 1.00 94.25 276 TYR A CA 1
ATOM 2252 C C . TYR A 1 276 ? -10.831 -9.142 11.744 1.00 94.25 276 TYR A C 1
ATOM 2254 O O . TYR A 1 276 ? -10.725 -8.031 11.223 1.00 94.25 276 TYR A O 1
ATOM 2262 N N . ILE A 1 277 ? -11.756 -10.019 11.337 1.00 91.19 277 ILE A N 1
ATOM 2263 C CA . ILE A 1 277 ? -12.795 -9.691 10.336 1.00 91.19 277 ILE A CA 1
ATOM 2264 C C . ILE A 1 277 ? -14.075 -9.132 10.982 1.00 91.19 277 ILE A C 1
ATOM 2266 O O . ILE A 1 277 ? -14.778 -8.308 10.395 1.00 91.19 277 ILE A O 1
ATOM 2270 N N . GLU A 1 278 ? -14.370 -9.540 12.217 1.00 90.81 278 GLU A N 1
ATOM 2271 C CA . GLU A 1 278 ? -15.461 -9.015 13.042 1.00 90.81 278 GLU A CA 1
ATOM 2272 C C . GLU A 1 278 ? -15.139 -9.130 14.547 1.00 90.81 278 GLU A C 1
ATOM 2274 O O . GLU A 1 278 ? -14.376 -9.997 14.958 1.00 90.81 278 GLU A O 1
ATOM 2279 N N . LYS A 1 279 ? -15.724 -8.256 15.377 1.00 92.75 279 LYS A N 1
ATOM 2280 C CA . LYS A 1 279 ? -15.785 -8.427 16.837 1.00 92.75 279 LYS A CA 1
ATOM 2281 C C . LYS A 1 279 ? -17.082 -9.153 17.192 1.00 92.75 279 LYS A C 1
ATOM 2283 O O . LYS A 1 279 ? -18.167 -8.662 16.870 1.00 92.75 279 LYS A O 1
ATOM 2288 N N . ALA A 1 280 ? -16.986 -10.303 17.848 1.00 93.62 280 ALA A N 1
ATOM 2289 C CA . ALA A 1 280 ? -18.127 -11.133 18.222 1.00 93.62 280 ALA A CA 1
ATOM 2290 C C . ALA A 1 280 ? -18.801 -10.583 19.491 1.00 93.62 280 ALA A C 1
ATOM 2292 O O . ALA A 1 280 ? -18.577 -11.056 20.603 1.00 93.62 280 ALA A O 1
ATOM 2293 N N . THR A 1 281 ? -19.610 -9.530 19.330 1.00 91.31 281 THR A N 1
ATOM 2294 C CA . THR A 1 281 ? -20.241 -8.780 20.438 1.00 91.31 281 THR A CA 1
ATOM 2295 C C . THR A 1 281 ? -21.212 -9.598 21.301 1.00 91.31 281 THR A C 1
ATOM 2297 O O . THR A 1 281 ? -21.652 -9.119 22.340 1.00 91.31 281 THR A O 1
ATOM 2300 N N . ASP A 1 282 ? -21.583 -10.796 20.855 1.00 90.69 282 ASP A N 1
ATOM 2301 C CA . ASP A 1 282 ? -22.383 -11.786 21.580 1.00 90.69 282 ASP A CA 1
ATOM 2302 C C . ASP A 1 282 ? -21.554 -12.628 22.573 1.00 90.69 282 ASP A C 1
ATOM 2304 O O . ASP A 1 282 ? -22.099 -13.141 23.548 1.00 90.69 282 ASP A O 1
ATOM 2308 N N . LYS A 1 283 ? -20.235 -12.739 22.364 1.00 93.69 283 LYS A N 1
ATOM 2309 C CA . LYS A 1 283 ? -19.305 -13.553 23.165 1.00 93.69 283 LYS A CA 1
ATOM 2310 C C . LYS A 1 283 ? -18.531 -12.654 24.126 1.00 93.69 283 LYS A C 1
ATOM 2312 O O . LYS A 1 283 ? -17.414 -12.219 23.859 1.00 93.69 283 LYS A O 1
ATOM 2317 N N . THR A 1 284 ? -19.167 -12.314 25.245 1.00 93.75 284 THR A N 1
ATOM 2318 C CA . THR A 1 284 ? -18.701 -11.260 26.165 1.00 93.75 284 THR A CA 1
ATOM 2319 C C . THR A 1 284 ? -17.648 -11.706 27.185 1.00 93.75 284 THR A C 1
ATOM 2321 O O . THR A 1 284 ? -17.266 -10.908 28.039 1.00 93.75 284 THR A O 1
ATOM 2324 N N . THR A 1 285 ? -17.190 -12.961 27.153 1.00 96.25 285 THR A N 1
ATOM 2325 C CA . THR A 1 285 ? -16.158 -13.485 28.068 1.00 96.25 285 THR A CA 1
ATOM 2326 C C . THR A 1 285 ? -15.169 -14.387 27.339 1.00 96.25 285 THR A C 1
ATOM 2328 O O . THR A 1 285 ? -15.532 -15.034 26.359 1.00 96.25 285 THR A O 1
ATOM 2331 N N . GLN A 1 286 ? -13.952 -14.509 27.875 1.00 97.00 286 GLN A N 1
ATOM 2332 C CA . GLN A 1 286 ? -12.919 -15.410 27.355 1.00 97.00 286 GLN A CA 1
ATOM 2333 C C . GLN A 1 286 ? -13.452 -16.828 27.110 1.00 97.00 286 GLN A C 1
ATOM 2335 O O . GLN A 1 286 ? -13.434 -17.301 25.978 1.00 97.00 286 GLN A O 1
ATOM 2340 N N . ASN A 1 287 ? -14.054 -17.451 28.128 1.00 96.44 287 ASN A N 1
ATOM 2341 C CA . ASN A 1 287 ? -14.604 -18.803 28.019 1.00 96.44 287 ASN A CA 1
ATOM 2342 C C . ASN A 1 287 ? -15.676 -18.926 26.919 1.00 96.44 287 ASN A C 1
ATOM 2344 O O . ASN A 1 287 ? -15.711 -19.941 26.232 1.00 96.44 287 ASN A O 1
ATOM 2348 N N . THR A 1 288 ? -16.549 -17.924 26.734 1.00 96.50 288 THR A N 1
ATOM 2349 C CA . THR A 1 288 ? -17.585 -17.949 25.672 1.00 96.50 288 THR A CA 1
ATOM 2350 C C . THR A 1 288 ? -17.034 -17.643 24.279 1.00 96.50 288 THR A C 1
ATOM 2352 O O . THR A 1 288 ? -17.686 -17.956 23.287 1.00 96.50 288 THR A O 1
ATOM 2355 N N . CYS A 1 289 ? -15.833 -17.069 24.198 1.00 96.69 289 CYS A N 1
ATOM 2356 C CA . CYS A 1 289 ? -15.098 -16.880 22.957 1.00 96.69 289 CYS A CA 1
ATOM 2357 C C . CYS A 1 289 ? -14.332 -18.151 22.561 1.00 96.69 289 CYS A C 1
ATOM 2359 O O . CYS A 1 289 ? -14.541 -18.689 21.483 1.00 96.69 289 CYS A O 1
ATOM 2361 N N . GLU A 1 290 ? -13.501 -18.676 23.461 1.00 94.56 290 GLU A N 1
ATOM 2362 C CA . GLU A 1 290 ? -12.582 -19.793 23.194 1.00 94.56 290 GLU A CA 1
ATOM 2363 C C . GLU A 1 290 ? -13.289 -21.157 23.084 1.00 94.56 290 GLU A C 1
ATOM 2365 O O . GLU A 1 290 ? -12.744 -22.087 22.496 1.00 94.56 290 GLU A O 1
ATOM 2370 N N . SER A 1 291 ? -14.517 -21.286 23.606 1.00 93.81 291 SER A N 1
ATOM 2371 C CA . SER A 1 291 ? -15.371 -22.470 23.394 1.00 93.81 291 SER A CA 1
ATOM 2372 C C . SER A 1 291 ? -16.317 -22.358 22.190 1.00 93.81 291 SER A C 1
ATOM 2374 O O . SER A 1 291 ? -17.093 -23.283 21.932 1.00 93.81 291 SER A O 1
ATOM 2376 N N . ALA A 1 292 ? -16.282 -21.249 21.443 1.00 92.12 292 ALA A N 1
ATOM 2377 C CA . ALA A 1 292 ? -17.157 -21.052 20.295 1.00 92.12 292 ALA A CA 1
ATOM 2378 C C . ALA A 1 292 ? -16.716 -21.915 19.105 1.00 92.12 292 ALA A C 1
ATOM 2380 O O . ALA A 1 292 ? -15.739 -21.620 18.419 1.00 92.12 292 ALA A O 1
ATOM 2381 N N . THR A 1 293 ? -17.477 -22.973 18.841 1.00 85.50 293 THR A N 1
ATOM 2382 C CA . THR A 1 293 ? -17.288 -23.840 17.675 1.00 85.50 293 THR A CA 1
ATOM 2383 C C . THR A 1 293 ? -17.967 -23.251 16.436 1.00 85.50 293 THR A C 1
ATOM 2385 O O . THR A 1 293 ? -19.059 -22.690 16.508 1.00 85.50 293 THR A O 1
ATOM 2388 N N . SER A 1 294 ? -17.291 -23.357 15.294 1.00 84.69 294 SER A N 1
ATOM 2389 C CA . SER A 1 294 ? -17.756 -22.943 13.966 1.00 84.69 294 SER A CA 1
ATOM 2390 C C . SER A 1 294 ? -16.965 -23.725 12.920 1.00 84.69 294 SER A C 1
ATOM 2392 O O . SER A 1 294 ? -15.787 -24.003 13.145 1.00 84.69 294 SER A O 1
ATOM 2394 N N . ALA A 1 295 ? -17.581 -24.068 11.787 1.00 78.88 295 ALA A N 1
ATOM 2395 C CA . ALA A 1 295 ? -16.873 -24.716 10.681 1.00 78.88 295 ALA A CA 1
ATOM 2396 C C . ALA A 1 295 ? -15.910 -23.753 9.956 1.00 78.88 295 ALA A C 1
ATOM 2398 O O . ALA A 1 295 ? -14.839 -24.162 9.515 1.00 78.88 295 ALA A O 1
ATOM 2399 N N . ASP A 1 296 ? -16.277 -22.469 9.885 1.00 78.69 296 ASP A N 1
ATOM 2400 C CA . ASP A 1 296 ? -15.626 -21.480 9.015 1.00 78.69 296 ASP A CA 1
ATOM 2401 C C . ASP A 1 296 ? -14.846 -20.391 9.782 1.00 78.69 296 ASP A C 1
ATOM 2403 O O . ASP A 1 296 ? -14.204 -19.547 9.159 1.00 78.69 296 ASP A O 1
ATOM 2407 N N . HIS A 1 297 ? -14.918 -20.364 11.123 1.00 90.31 297 HIS A N 1
ATOM 2408 C CA . HIS A 1 297 ? -14.444 -19.230 11.939 1.00 90.31 297 HIS A CA 1
ATOM 2409 C C . HIS A 1 297 ? -13.638 -19.663 13.158 1.00 90.31 297 HIS A C 1
ATOM 2411 O O . HIS A 1 297 ? -14.120 -20.447 13.972 1.00 90.31 297 HIS A O 1
ATOM 2417 N N . VAL A 1 298 ? -12.461 -19.060 13.335 1.00 93.06 298 VAL A N 1
ATOM 2418 C CA . VAL A 1 298 ? -11.687 -19.132 14.582 1.00 93.06 298 VAL A CA 1
ATOM 2419 C C . VAL A 1 298 ? -12.030 -17.917 15.444 1.00 93.06 298 VAL A C 1
ATOM 2421 O O . VAL A 1 298 ? -11.952 -16.776 14.980 1.00 93.06 298 VAL A O 1
ATOM 2424 N N . TYR A 1 299 ? -12.412 -18.166 16.696 1.00 95.81 299 TYR A N 1
ATOM 2425 C CA . TYR A 1 299 ? -12.679 -17.135 17.697 1.00 95.81 299 TYR A CA 1
ATOM 2426 C C . TYR A 1 299 ? -11.503 -17.031 18.673 1.00 95.81 299 TYR A C 1
ATOM 2428 O O . TYR A 1 299 ? -11.070 -18.037 19.233 1.00 95.81 299 TYR A O 1
ATOM 2436 N N . THR A 1 300 ? -11.017 -15.812 18.908 1.00 95.88 300 THR A N 1
ATOM 2437 C CA . THR A 1 300 ? -9.832 -15.554 19.741 1.00 95.88 300 THR A CA 1
ATOM 2438 C C . THR A 1 300 ? -10.107 -14.407 20.710 1.00 95.88 300 THR A C 1
ATOM 2440 O O . THR A 1 300 ? -10.539 -13.328 20.302 1.00 95.88 300 THR A O 1
ATOM 2443 N N . TRP A 1 301 ? -9.847 -14.615 22.004 1.00 97.75 301 TRP A N 1
ATOM 2444 C CA . TRP A 1 301 ? -10.009 -13.585 23.033 1.00 97.75 301 TRP A CA 1
ATOM 2445 C C . TRP A 1 301 ? -8.750 -12.711 23.119 1.00 97.75 301 TRP A C 1
ATOM 2447 O O . TRP A 1 301 ? -7.758 -13.083 23.746 1.00 97.75 301 TRP A O 1
ATOM 2457 N N . ALA A 1 302 ? -8.758 -11.561 22.443 1.00 97.44 302 ALA A N 1
ATOM 2458 C CA . ALA A 1 302 ? -7.543 -10.786 22.193 1.00 97.44 302 ALA A CA 1
ATOM 2459 C C . ALA A 1 302 ? -7.789 -9.273 22.094 1.00 97.44 302 ALA A C 1
ATOM 2461 O O . ALA A 1 302 ? -8.920 -8.799 21.994 1.00 97.44 302 ALA A O 1
ATOM 2462 N N . VAL A 1 303 ? -6.708 -8.487 22.133 1.00 97.25 303 VAL A N 1
ATOM 2463 C CA . VAL A 1 303 ? -6.778 -7.024 22.012 1.00 97.25 303 VAL A CA 1
ATOM 2464 C C . VAL A 1 303 ? -6.812 -6.621 20.536 1.00 97.25 303 VAL A C 1
ATOM 2466 O O . VAL A 1 303 ? -5.837 -6.807 19.803 1.00 97.25 303 VAL A O 1
ATOM 2469 N N . ALA A 1 304 ? -7.927 -6.028 20.108 1.00 95.25 304 ALA A N 1
ATOM 2470 C CA . ALA A 1 304 ? -8.090 -5.495 18.760 1.00 95.25 304 ALA A CA 1
ATOM 2471 C C . ALA A 1 304 ? -7.104 -4.353 18.464 1.00 95.25 304 ALA A C 1
ATOM 2473 O O . ALA A 1 304 ? -6.943 -3.427 19.264 1.00 95.25 304 ALA A O 1
ATOM 2474 N N . HIS A 1 305 ? -6.506 -4.358 17.271 1.00 92.31 305 HIS A N 1
ATOM 2475 C CA . HIS A 1 305 ? -5.566 -3.313 16.843 1.00 92.31 305 HIS A CA 1
ATOM 2476 C C . HIS A 1 305 ? -6.148 -1.888 16.801 1.00 92.31 305 HIS A C 1
ATOM 2478 O O . HIS A 1 305 ? -5.415 -0.907 16.957 1.00 92.31 305 HIS A O 1
ATOM 2484 N N . ASP A 1 306 ? -7.461 -1.771 16.613 1.00 89.06 306 ASP A N 1
ATOM 2485 C CA . ASP A 1 306 ? -8.220 -0.521 16.570 1.00 89.06 306 ASP A CA 1
ATOM 2486 C C . ASP A 1 306 ? -8.994 -0.224 17.869 1.00 89.06 306 ASP A C 1
ATOM 2488 O O . ASP A 1 306 ? -9.922 0.583 17.853 1.00 89.06 306 ASP A O 1
ATOM 2492 N N . SER A 1 307 ? -8.640 -0.898 18.973 1.00 89.31 307 SER A N 1
ATOM 2493 C CA . SER A 1 307 ? -9.351 -0.869 20.256 1.00 89.31 307 SER A CA 1
ATOM 2494 C C . SER A 1 307 ? -9.920 0.508 20.636 1.00 89.31 307 SER A C 1
ATOM 2496 O O . SER A 1 307 ? -9.202 1.488 20.850 1.00 89.31 307 SER A O 1
ATOM 2498 N N . THR A 1 308 ? -11.241 0.539 20.819 1.00 85.50 308 THR A N 1
ATOM 2499 C CA . THR A 1 308 ? -11.995 1.676 21.369 1.00 85.50 308 THR A CA 1
ATOM 2500 C C . THR A 1 308 ? -12.382 1.471 22.838 1.00 85.50 308 THR A C 1
ATOM 2502 O O . THR A 1 308 ? -13.072 2.309 23.411 1.00 85.50 308 THR A O 1
ATOM 2505 N N . ASN A 1 309 ? -11.979 0.348 23.444 1.00 86.00 309 ASN A N 1
ATOM 2506 C CA . ASN A 1 309 ? -12.405 -0.110 24.772 1.00 86.00 309 ASN A CA 1
ATOM 2507 C C . ASN A 1 309 ? -11.342 0.104 25.875 1.00 86.00 309 ASN A C 1
ATOM 2509 O O . ASN A 1 309 ? -11.523 -0.360 26.996 1.00 86.00 309 ASN A O 1
ATOM 2513 N N . GLY A 1 310 ? -10.234 0.791 25.567 1.00 87.75 310 GLY A N 1
ATOM 2514 C CA . GLY A 1 310 ? -9.097 0.946 26.486 1.00 87.75 310 GLY A CA 1
ATOM 2515 C C . GLY A 1 310 ? -8.131 -0.244 26.467 1.00 87.75 310 GLY A C 1
ATOM 2516 O O . GLY A 1 310 ? -7.618 -0.634 27.513 1.00 87.75 310 GLY A O 1
ATOM 2517 N N . TYR A 1 311 ? -7.911 -0.829 25.285 1.00 92.50 311 TYR A N 1
ATOM 2518 C CA . TYR A 1 311 ? -7.050 -1.992 25.029 1.00 92.50 311 TYR A CA 1
ATOM 2519 C C . TYR A 1 311 ? -7.355 -3.210 25.914 1.00 92.50 311 TYR A C 1
ATOM 2521 O O . TYR A 1 311 ? -6.464 -3.975 26.276 1.00 92.50 311 TYR A O 1
ATOM 2529 N N . GLN A 1 312 ? -8.634 -3.400 26.240 1.00 95.38 312 GLN A N 1
ATOM 2530 C CA . GLN A 1 312 ? -9.113 -4.603 26.910 1.00 95.38 312 GLN A CA 1
ATOM 2531 C C . GLN A 1 312 ? -9.317 -5.723 25.876 1.00 95.38 312 GLN A C 1
ATOM 2533 O O . GLN A 1 312 ? -9.805 -5.438 24.775 1.00 95.38 312 GLN A O 1
ATOM 2538 N N . PRO A 1 313 ? -8.967 -6.982 26.194 1.00 96.88 313 PRO A N 1
ATOM 2539 C CA . PRO A 1 313 ? -9.303 -8.119 25.348 1.00 96.88 313 PRO A CA 1
ATOM 2540 C C . PRO A 1 313 ? -10.812 -8.226 25.105 1.00 96.88 313 PRO A C 1
ATOM 2542 O O . PRO A 1 313 ? -11.621 -7.979 26.000 1.00 96.88 313 PRO A O 1
ATOM 2545 N N . GLU A 1 314 ? -11.180 -8.598 23.887 1.00 97.12 314 GLU A N 1
ATOM 2546 C CA . GLU A 1 314 ? -12.555 -8.822 23.447 1.00 97.12 314 GLU A CA 1
ATOM 2547 C C . GLU A 1 314 ? -12.592 -10.011 22.474 1.00 97.12 314 GLU A C 1
ATOM 2549 O O . GLU A 1 314 ? -11.546 -10.463 22.001 1.00 97.12 314 GLU A O 1
ATOM 2554 N N . CYS A 1 315 ? -13.773 -10.568 22.190 1.00 97.38 315 CYS A N 1
ATOM 2555 C CA . CYS A 1 315 ? -13.855 -11.724 21.300 1.00 97.38 315 CYS A CA 1
ATOM 2556 C C . CYS A 1 315 ? -13.734 -11.302 19.832 1.00 97.38 315 CYS A C 1
ATOM 2558 O O . CYS A 1 315 ? -14.584 -10.575 19.309 1.00 97.38 315 CYS A O 1
ATOM 2560 N N . LEU A 1 316 ? -12.683 -11.771 19.165 1.00 96.31 316 LEU A N 1
ATOM 2561 C CA . LEU A 1 316 ? -12.374 -11.474 17.772 1.00 96.31 316 LEU A CA 1
ATOM 2562 C C . LEU A 1 316 ? -12.655 -12.692 16.892 1.00 96.31 316 LEU A C 1
ATOM 2564 O O . LEU A 1 316 ? -12.296 -13.811 17.243 1.00 96.31 316 LEU A O 1
ATOM 2568 N N . VAL A 1 317 ? -13.257 -12.458 15.729 1.00 95.19 317 VAL A N 1
ATOM 2569 C CA . VAL A 1 317 ? -13.316 -13.421 14.625 1.00 95.19 317 VAL A CA 1
ATOM 2570 C C . VAL A 1 317 ? -12.034 -13.239 13.819 1.00 95.19 317 VAL A C 1
ATOM 2572 O O . VAL A 1 317 ? -11.841 -12.188 13.197 1.00 95.19 317 VAL A O 1
ATOM 2575 N N . GLN A 1 318 ? -11.132 -14.215 13.877 1.00 93.12 318 GLN A N 1
ATOM 2576 C CA . GLN A 1 318 ? -9.816 -14.112 13.251 1.00 93.12 318 GLN A CA 1
ATOM 2577 C C . GLN A 1 318 ? -9.922 -14.132 11.716 1.00 93.12 318 GLN A C 1
ATOM 2579 O O . GLN A 1 318 ? -10.801 -14.775 11.143 1.00 93.12 318 GLN A O 1
ATOM 2584 N N . ALA A 1 319 ? -9.021 -13.419 11.038 1.00 92.00 319 ALA A N 1
ATOM 2585 C CA . ALA A 1 319 ? -8.881 -13.509 9.590 1.00 92.00 319 ALA A CA 1
ATOM 2586 C C . ALA A 1 319 ? -8.132 -14.789 9.181 1.00 92.00 319 ALA A C 1
ATOM 2588 O O . ALA A 1 319 ? -7.132 -15.152 9.798 1.00 92.00 319 ALA A O 1
ATOM 2589 N N . ALA A 1 320 ? -8.576 -15.444 8.106 1.00 92.31 320 ALA A N 1
ATOM 2590 C CA . ALA A 1 320 ? -7.821 -16.532 7.488 1.00 92.31 320 ALA A CA 1
ATOM 2591 C C . ALA A 1 320 ? -6.456 -16.035 6.974 1.00 92.31 320 ALA A C 1
ATOM 2593 O O . ALA A 1 320 ? -6.306 -14.859 6.638 1.00 92.31 320 ALA A O 1
ATOM 2594 N N . ALA A 1 321 ? -5.464 -16.924 6.878 1.00 94.31 321 ALA A N 1
ATOM 2595 C CA . ALA A 1 321 ? -4.222 -16.611 6.171 1.00 94.31 321 ALA A CA 1
ATOM 2596 C C . ALA A 1 321 ? -4.533 -16.188 4.720 1.00 94.31 321 ALA A C 1
ATOM 2598 O O . ALA A 1 321 ? -5.440 -16.770 4.125 1.00 94.31 321 ALA A O 1
ATOM 2599 N N . PRO A 1 322 ? -3.815 -15.207 4.140 1.00 95.56 322 PRO A N 1
ATOM 2600 C CA . PRO A 1 322 ? -4.048 -14.821 2.755 1.00 95.56 322 PRO A CA 1
ATOM 2601 C C . PRO A 1 322 ? -3.751 -15.986 1.812 1.00 95.56 322 PRO A C 1
ATOM 2603 O O . PRO A 1 322 ? -2.792 -16.738 2.020 1.00 95.56 322 PRO A O 1
ATOM 2606 N N . ASP A 1 323 ? -4.532 -16.096 0.745 1.00 95.12 323 ASP A N 1
ATOM 2607 C CA . ASP A 1 323 ? -4.261 -17.041 -0.334 1.00 95.12 323 ASP A CA 1
ATOM 2608 C C . ASP A 1 323 ? -2.886 -16.741 -0.956 1.00 95.12 323 ASP A C 1
ATOM 2610 O O . ASP A 1 323 ? -2.519 -15.577 -1.135 1.00 95.12 323 ASP A O 1
ATOM 2614 N N . CYS A 1 324 ? -2.103 -17.769 -1.288 1.00 94.25 324 CYS A N 1
ATOM 2615 C CA . CYS A 1 324 ? -0.812 -17.584 -1.950 1.00 94.25 324 CYS A CA 1
ATOM 2616 C C . CYS A 1 324 ? -0.726 -18.407 -3.230 1.00 94.25 324 CYS A C 1
ATOM 2618 O O . CYS A 1 324 ? -0.953 -19.617 -3.225 1.00 94.25 324 CYS A O 1
ATOM 2620 N N . LEU A 1 325 ? -0.405 -17.726 -4.326 1.00 92.25 325 LEU A N 1
ATOM 2621 C CA . LEU A 1 325 ? -0.403 -18.266 -5.679 1.00 92.25 325 LEU A CA 1
ATOM 2622 C C . LEU A 1 325 ? 0.691 -17.605 -6.520 1.00 92.25 325 LEU A C 1
ATOM 2624 O O . LEU A 1 325 ? 1.143 -16.502 -6.211 1.00 92.25 325 LEU A O 1
ATOM 2628 N N . VAL A 1 326 ? 1.090 -18.254 -7.614 1.00 88.12 326 VAL A N 1
ATOM 2629 C CA . VAL A 1 326 ? 1.986 -17.629 -8.595 1.00 88.12 326 VAL A CA 1
ATOM 2630 C C . VAL A 1 326 ? 1.246 -16.486 -9.298 1.00 88.12 326 VAL A C 1
ATOM 2632 O O . VAL A 1 326 ? 0.092 -16.642 -9.698 1.00 88.12 326 VAL A O 1
ATOM 2635 N N . ALA A 1 327 ? 1.901 -15.337 -9.449 1.00 82.75 327 ALA A N 1
ATOM 2636 C CA . ALA A 1 327 ? 1.387 -14.214 -10.219 1.00 82.75 327 ALA A CA 1
ATOM 2637 C C . ALA A 1 327 ? 1.231 -14.620 -11.699 1.00 82.75 327 ALA A C 1
ATOM 2639 O O . ALA A 1 327 ? 2.218 -15.049 -12.304 1.00 82.75 327 ALA A O 1
ATOM 2640 N N . PRO A 1 328 ? 0.041 -14.483 -12.318 1.00 76.19 328 PRO A N 1
ATOM 2641 C CA . PRO A 1 328 ? -0.127 -14.825 -13.726 1.00 76.19 328 PRO A CA 1
ATOM 2642 C C . PRO A 1 328 ? 0.817 -13.999 -14.603 1.00 76.19 328 PRO A C 1
ATOM 2644 O O . PRO A 1 328 ? 0.855 -12.768 -14.491 1.00 76.19 328 PRO A O 1
ATOM 2647 N N . TRP A 1 329 ? 1.563 -14.663 -15.490 1.00 74.25 329 TRP A N 1
ATOM 2648 C CA . TRP A 1 329 ? 2.412 -13.968 -16.453 1.00 74.25 329 TRP A CA 1
ATOM 2649 C C . TRP A 1 329 ? 1.549 -13.054 -17.324 1.00 74.25 329 TRP A C 1
ATOM 2651 O O . TRP A 1 329 ? 0.487 -13.458 -17.794 1.00 74.25 329 TRP A O 1
ATOM 2661 N N . THR A 1 330 ? 1.996 -11.819 -17.553 1.00 65.50 330 THR A N 1
ATOM 2662 C CA . THR A 1 330 ? 1.291 -10.876 -18.427 1.00 65.50 330 THR A CA 1
ATOM 2663 C C . THR A 1 330 ? 2.243 -10.206 -19.396 1.00 65.50 330 THR A C 1
ATOM 2665 O O . THR A 1 330 ? 3.378 -9.858 -19.062 1.00 65.50 330 THR A O 1
ATOM 2668 N N . ARG A 1 331 ? 1.770 -9.986 -20.623 1.00 57.34 331 ARG A N 1
ATOM 2669 C CA . ARG A 1 331 ? 2.579 -9.336 -21.649 1.00 57.34 331 ARG A CA 1
ATOM 2670 C C . ARG A 1 331 ? 2.581 -7.817 -21.468 1.00 57.34 331 ARG A C 1
ATOM 2672 O O . ARG A 1 331 ? 1.543 -7.159 -21.583 1.00 57.34 331 ARG A O 1
ATOM 2679 N N . SER A 1 332 ? 3.771 -7.245 -21.286 1.00 59.16 332 SER A N 1
ATOM 2680 C CA . SER A 1 332 ? 3.996 -5.799 -21.167 1.00 59.16 332 SER A CA 1
ATOM 2681 C C . SER A 1 332 ? 3.260 -5.000 -22.250 1.00 59.16 332 SER A C 1
ATOM 2683 O O . SER A 1 332 ? 3.367 -5.301 -23.442 1.00 59.16 332 SER A O 1
ATOM 2685 N N . ASN A 1 333 ? 2.522 -3.966 -21.836 1.00 51.00 333 ASN A N 1
ATOM 2686 C CA . ASN A 1 333 ? 1.736 -3.076 -22.705 1.00 51.00 333 ASN A CA 1
ATOM 2687 C C . ASN A 1 333 ? 0.671 -3.776 -23.590 1.00 51.00 333 ASN A C 1
ATOM 2689 O O . ASN A 1 333 ? 0.329 -3.276 -24.659 1.00 51.00 333 ASN A O 1
ATOM 2693 N N . HIS A 1 334 ? 0.146 -4.930 -23.164 1.00 55.50 334 HIS A N 1
ATOM 2694 C CA . HIS A 1 334 ? -0.968 -5.630 -23.821 1.00 55.50 334 HIS A CA 1
ATOM 2695 C C . HIS A 1 334 ? -2.130 -5.854 -22.836 1.00 55.50 334 HIS A C 1
ATOM 2697 O O . HIS A 1 334 ? -2.555 -6.981 -22.636 1.00 55.50 334 HIS A O 1
ATOM 2703 N N . ASN A 1 335 ? -2.602 -4.788 -22.175 1.00 55.34 335 ASN A N 1
ATOM 2704 C CA . ASN A 1 335 ? -3.783 -4.768 -21.285 1.00 55.34 335 ASN A CA 1
ATOM 2705 C C . ASN A 1 335 ? -3.850 -5.845 -20.175 1.00 55.34 335 ASN A C 1
ATOM 2707 O O . ASN A 1 335 ? -4.928 -6.126 -19.660 1.00 55.34 335 ASN A O 1
ATOM 2711 N N . GLY A 1 336 ? -2.715 -6.427 -19.772 1.00 56.78 336 GLY A N 1
ATOM 2712 C CA . GLY A 1 336 ? -2.691 -7.513 -18.787 1.00 56.78 336 GLY A CA 1
ATOM 2713 C C . GLY A 1 336 ? -3.095 -8.879 -19.352 1.00 56.78 336 GLY A C 1
ATOM 2714 O O . GLY A 1 336 ? -3.428 -9.767 -18.571 1.00 56.78 336 GLY A O 1
ATOM 2715 N N . ASN A 1 337 ? -3.068 -9.055 -20.678 1.00 61.84 337 ASN A N 1
ATOM 2716 C CA . ASN A 1 337 ? -3.281 -10.348 -21.322 1.00 61.84 337 ASN A CA 1
ATOM 2717 C C . ASN A 1 337 ? -2.212 -11.361 -20.878 1.00 61.84 337 ASN A C 1
ATOM 2719 O O . ASN A 1 337 ? -1.009 -11.069 -20.941 1.00 61.84 337 ASN A O 1
ATOM 2723 N N . THR A 1 338 ? -2.664 -12.546 -20.481 1.00 64.56 338 THR A N 1
ATOM 2724 C CA . THR A 1 338 ? -1.835 -13.705 -20.143 1.00 64.56 338 THR A CA 1
ATOM 2725 C C . THR A 1 338 ? -1.382 -14.469 -21.392 1.00 64.56 338 THR A C 1
ATOM 2727 O O . THR A 1 338 ? -1.815 -14.205 -22.518 1.00 64.56 338 THR A O 1
ATOM 2730 N N . ASP A 1 339 ? -0.481 -15.426 -21.193 1.00 62.94 339 ASP A N 1
ATOM 2731 C CA . ASP A 1 339 ? -0.121 -16.467 -22.160 1.00 62.94 339 ASP A CA 1
ATOM 2732 C C . ASP A 1 339 ? -1.241 -17.513 -22.344 1.00 62.94 339 ASP A C 1
ATOM 2734 O O . ASP A 1 339 ? -1.425 -18.047 -23.440 1.00 62.94 339 ASP A O 1
ATOM 2738 N N . GLN A 1 340 ? -2.043 -17.750 -21.303 1.00 57.00 340 GLN A N 1
ATOM 2739 C CA . GLN A 1 340 ? -3.219 -18.623 -21.329 1.00 57.00 340 GLN A CA 1
ATOM 2740 C C . GLN A 1 340 ? -4.381 -17.983 -22.109 1.00 57.00 340 GLN A C 1
ATOM 2742 O O . GLN A 1 340 ? -5.233 -17.285 -21.567 1.00 57.00 340 GLN A O 1
ATOM 2747 N N . GLY A 1 341 ? -4.398 -18.199 -23.428 1.00 54.72 341 GLY A N 1
ATOM 2748 C CA . GLY A 1 341 ? -5.504 -17.815 -24.319 1.00 54.72 341 GLY A CA 1
ATOM 2749 C C . GLY A 1 341 ? -5.617 -16.317 -24.634 1.00 54.72 341 GLY A C 1
ATOM 2750 O O . GLY A 1 341 ? -6.395 -15.939 -25.510 1.00 54.72 341 GLY A O 1
ATOM 2751 N N . GLY A 1 342 ? -4.822 -15.463 -23.984 1.00 54.94 342 GLY A N 1
ATOM 2752 C CA . GLY A 1 342 ? -4.918 -14.010 -24.115 1.00 54.94 342 GLY A CA 1
ATOM 2753 C C . GLY A 1 342 ? -6.028 -13.387 -23.265 1.00 54.94 342 GLY A C 1
ATOM 2754 O O . GLY A 1 342 ? -6.455 -12.272 -23.566 1.00 54.94 342 GLY A O 1
ATOM 2755 N N . GLU A 1 343 ? -6.492 -14.081 -22.226 1.00 62.12 343 GLU A N 1
ATOM 2756 C CA . GLU A 1 343 ? -7.417 -13.540 -21.227 1.00 62.12 343 GLU A CA 1
ATOM 2757 C C . GLU A 1 343 ? -6.721 -12.508 -20.325 1.00 62.12 343 GLU A C 1
ATOM 2759 O O . GLU A 1 343 ? -5.497 -12.491 -20.199 1.00 62.12 343 GLU A O 1
ATOM 2764 N N . THR A 1 344 ? -7.478 -11.617 -19.682 1.00 63.38 344 THR A N 1
ATOM 2765 C CA . THR A 1 344 ? -6.910 -10.672 -18.707 1.00 63.38 344 THR A CA 1
ATOM 2766 C C . THR A 1 344 ? -6.571 -11.379 -17.399 1.00 63.38 344 THR A C 1
ATOM 2768 O O . THR A 1 344 ? -7.430 -12.066 -16.843 1.00 63.38 344 THR A O 1
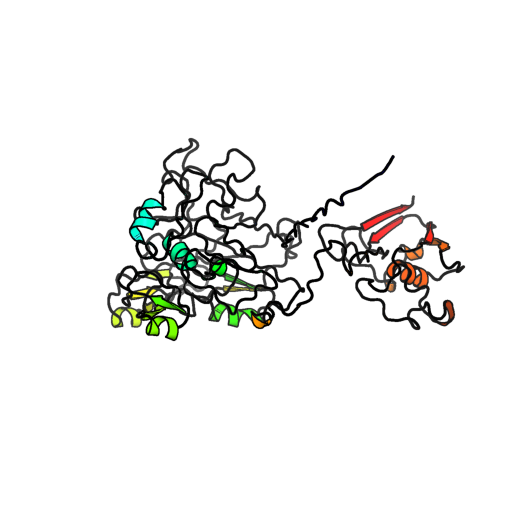ATOM 2771 N N . SER A 1 345 ? -5.372 -11.138 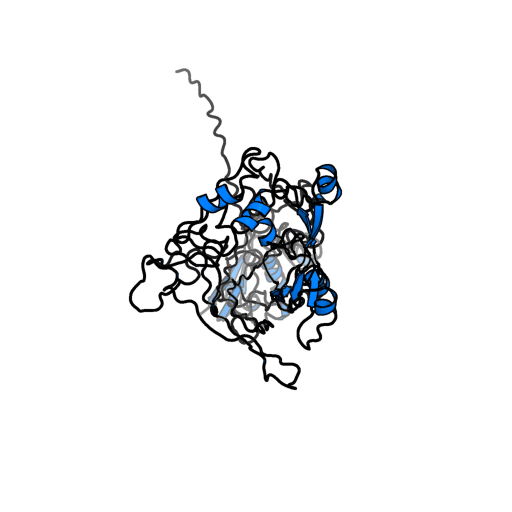-16.859 1.00 69.62 345 SER A N 1
ATOM 2772 C CA . SER A 1 345 ? -4.988 -11.596 -15.517 1.00 69.62 345 SER A CA 1
ATOM 2773 C C . SER A 1 345 ? -6.050 -11.223 -14.475 1.00 69.62 345 SER A C 1
ATOM 2775 O O . SER A 1 345 ? -6.520 -10.083 -14.421 1.00 69.62 345 SER A O 1
ATOM 2777 N N . SER A 1 346 ? -6.468 -12.211 -13.685 1.00 73.12 346 SER A N 1
ATOM 2778 C CA . SER A 1 346 ? -7.619 -12.131 -12.784 1.00 73.12 346 SER A CA 1
ATOM 2779 C C . SER A 1 346 ? -7.395 -12.961 -11.516 1.00 73.12 346 SER A C 1
ATOM 2781 O O . SER A 1 346 ? -6.433 -13.723 -11.415 1.00 73.12 346 SER A O 1
ATOM 2783 N N . TYR A 1 347 ? -8.270 -12.781 -10.524 1.00 79.00 347 TYR A N 1
ATOM 2784 C CA . TYR A 1 347 ? -8.223 -13.507 -9.259 1.00 79.00 347 TYR A CA 1
ATOM 2785 C C . TYR A 1 347 ? -9.634 -13.836 -8.777 1.00 79.00 347 TYR A C 1
ATOM 2787 O O . TYR A 1 347 ? -10.448 -12.930 -8.593 1.00 79.00 347 TYR A O 1
ATOM 2795 N N . LEU A 1 348 ? -9.915 -15.121 -8.556 1.00 78.38 348 LEU A N 1
ATOM 2796 C CA . LEU A 1 348 ? -11.219 -15.582 -8.091 1.00 78.38 348 LEU A CA 1
ATOM 2797 C C . LEU A 1 348 ? -11.288 -15.512 -6.561 1.00 78.38 348 LEU A C 1
ATOM 2799 O O . LEU A 1 348 ? -10.946 -16.464 -5.867 1.00 78.38 348 LEU A O 1
ATOM 2803 N N . TRP A 1 349 ? -11.727 -14.372 -6.031 1.00 80.81 349 TRP A N 1
ATOM 2804 C CA . TRP A 1 349 ? -11.823 -14.179 -4.584 1.00 80.81 349 TRP A CA 1
ATOM 2805 C C . TRP A 1 349 ? -13.122 -14.773 -4.012 1.00 80.81 349 TRP A C 1
ATOM 2807 O O . TRP A 1 349 ? -14.220 -14.334 -4.360 1.00 80.81 349 TRP A O 1
ATOM 2817 N N . THR A 1 350 ? -12.993 -15.724 -3.083 1.00 81.75 350 THR A N 1
ATOM 2818 C CA . THR A 1 350 ? -14.079 -16.182 -2.199 1.00 81.75 350 THR A CA 1
ATOM 2819 C C . THR A 1 350 ? -14.354 -15.139 -1.113 1.00 81.75 350 THR A C 1
ATOM 2821 O O . THR A 1 350 ? -13.506 -14.890 -0.255 1.00 81.75 350 THR A O 1
ATOM 2824 N N . LEU A 1 351 ? -15.540 -14.522 -1.115 1.00 80.38 351 LEU A N 1
ATOM 2825 C CA . LEU A 1 351 ? -15.869 -13.485 -0.130 1.00 80.38 351 LEU A CA 1
ATOM 2826 C C . LEU A 1 351 ? -15.957 -14.040 1.306 1.00 80.38 351 LEU A C 1
ATOM 2828 O O . LEU A 1 351 ? -16.613 -15.066 1.512 1.00 80.38 351 LEU A O 1
ATOM 2832 N N . PRO A 1 352 ? -15.393 -13.340 2.314 1.00 82.94 352 PRO A N 1
ATOM 2833 C CA . PRO A 1 352 ? -15.483 -13.757 3.709 1.00 82.94 352 PRO A CA 1
ATOM 2834 C C . PRO A 1 352 ? -16.926 -13.700 4.224 1.00 82.94 352 PRO A C 1
ATOM 2836 O O . PRO A 1 352 ? -17.674 -12.762 3.943 1.00 82.94 352 PRO A O 1
ATOM 2839 N N . HIS A 1 353 ? -17.290 -14.703 5.016 1.00 84.62 353 HIS A N 1
ATOM 2840 C CA . HIS A 1 353 ? -18.526 -14.764 5.792 1.00 84.62 353 HIS A CA 1
ATOM 2841 C C . HIS A 1 353 ? -18.347 -13.935 7.081 1.00 84.62 353 HIS A C 1
ATOM 2843 O O . HIS A 1 353 ? -17.362 -14.116 7.788 1.00 84.62 353 HIS A O 1
ATOM 2849 N N . PHE A 1 354 ? -19.270 -13.027 7.415 1.00 87.31 354 PHE A N 1
ATOM 2850 C CA . PHE A 1 354 ? -19.249 -12.302 8.695 1.00 87.31 354 PHE A CA 1
ATOM 2851 C C . PHE A 1 354 ? -20.298 -12.884 9.667 1.00 87.31 354 PHE A C 1
ATOM 2853 O O . PHE A 1 354 ? -21.494 -12.765 9.373 1.00 87.31 354 PHE A O 1
ATOM 2860 N N . PRO A 1 355 ? -19.898 -13.486 10.813 1.00 85.94 355 PRO A N 1
ATOM 2861 C CA . PRO A 1 355 ? -20.802 -14.247 11.687 1.00 85.94 355 PRO A CA 1
ATOM 2862 C C . PRO A 1 355 ? -22.026 -13.501 12.223 1.00 85.94 355 PRO A C 1
ATOM 2864 O O . PRO A 1 355 ? -23.030 -14.131 12.541 1.00 85.94 355 PRO A O 1
ATOM 2867 N N . SER A 1 356 ? -21.990 -12.170 12.337 1.00 85.56 356 SER A N 1
ATOM 2868 C CA . SER A 1 356 ? -23.163 -11.414 12.795 1.00 85.56 356 SER A CA 1
ATOM 2869 C C . SER A 1 356 ? -24.250 -11.217 11.732 1.00 85.56 356 SER A C 1
ATOM 2871 O O . SER A 1 356 ? -25.300 -10.654 12.046 1.00 85.56 356 SER A O 1
ATOM 2873 N N . GLY A 1 357 ? -23.983 -11.583 10.471 1.00 81.12 357 GLY A N 1
ATOM 2874 C CA . GLY A 1 357 ? -24.851 -11.296 9.324 1.00 81.12 357 GLY A CA 1
ATOM 2875 C C . GLY A 1 357 ? -24.989 -9.804 8.983 1.00 81.12 357 GLY A C 1
ATOM 2876 O O . GLY A 1 357 ? -25.817 -9.447 8.147 1.00 81.12 357 GLY A O 1
ATOM 2877 N N . LYS A 1 358 ? -24.221 -8.911 9.628 1.00 78.00 358 LYS A N 1
ATOM 2878 C CA . LYS A 1 358 ? -24.312 -7.453 9.439 1.00 78.00 358 LYS A CA 1
ATOM 2879 C C . LYS A 1 358 ? -23.382 -6.972 8.330 1.00 78.00 358 LYS A C 1
ATOM 2881 O O . LYS A 1 358 ? -22.174 -7.216 8.395 1.00 78.00 358 LYS A O 1
ATOM 2886 N N . ASP A 1 359 ? -23.931 -6.173 7.413 1.00 71.38 359 ASP A N 1
ATOM 2887 C CA . ASP A 1 359 ? -23.200 -5.474 6.352 1.00 71.38 359 ASP A CA 1
ATOM 2888 C C . ASP A 1 359 ? -21.862 -4.882 6.829 1.00 71.38 359 ASP A C 1
ATOM 2890 O O . ASP A 1 359 ? -21.805 -4.102 7.788 1.00 71.38 359 ASP A O 1
ATOM 2894 N N . LYS A 1 360 ? -20.786 -5.149 6.085 1.00 76.19 360 LYS A N 1
ATOM 2895 C CA . LYS A 1 360 ? -19.515 -4.424 6.225 1.00 76.19 360 LYS A CA 1
ATOM 2896 C C . LYS A 1 360 ? -19.424 -3.298 5.212 1.00 76.19 360 LYS A C 1
ATOM 2898 O O . LYS A 1 360 ? -20.128 -3.293 4.210 1.00 76.19 360 LYS A O 1
ATOM 2903 N N . ARG A 1 361 ? -18.557 -2.316 5.456 1.00 75.69 361 ARG A N 1
ATOM 2904 C CA . ARG A 1 361 ? -18.146 -1.339 4.439 1.00 75.69 361 ARG A CA 1
ATOM 2905 C C . ARG A 1 361 ? -16.630 -1.387 4.346 1.00 75.69 361 ARG A C 1
ATOM 2907 O O . ARG A 1 361 ? -15.954 -0.958 5.274 1.00 75.69 361 ARG A O 1
ATOM 2914 N N . CYS A 1 362 ? -16.131 -1.890 3.226 1.00 77.62 362 CYS A N 1
ATOM 2915 C CA . CYS A 1 362 ? -14.720 -2.190 3.022 1.00 77.62 362 CYS A CA 1
ATOM 2916 C C . CYS A 1 362 ? -14.128 -1.338 1.886 1.00 77.62 362 CYS A C 1
ATOM 2918 O O . CYS A 1 362 ? -14.846 -0.833 1.019 1.00 77.62 362 CYS A O 1
ATOM 2920 N N . ALA A 1 363 ? -12.804 -1.191 1.882 1.00 83.00 363 ALA A N 1
ATOM 2921 C CA . ALA A 1 363 ? -12.031 -0.722 0.735 1.00 83.00 363 ALA A CA 1
ATOM 2922 C C . ALA A 1 363 ? -11.187 -1.893 0.217 1.00 83.00 363 ALA A C 1
ATOM 2924 O O . ALA A 1 363 ? -10.708 -2.692 1.017 1.00 83.00 363 ALA A O 1
ATOM 2925 N N . LEU A 1 364 ? -11.034 -2.015 -1.102 1.00 85.00 364 LEU A N 1
ATOM 2926 C CA . LEU A 1 364 ? -10.162 -3.013 -1.720 1.00 85.00 364 LEU A CA 1
ATOM 2927 C C . LEU A 1 364 ? -8.962 -2.295 -2.338 1.00 85.00 364 LEU A C 1
ATOM 2929 O O . LEU A 1 364 ? -9.123 -1.275 -3.012 1.00 85.00 364 LEU A O 1
ATOM 2933 N N . ARG A 1 365 ? -7.763 -2.824 -2.097 1.00 87.00 365 ARG A N 1
ATOM 2934 C CA . ARG A 1 365 ? -6.494 -2.263 -2.564 1.00 87.00 365 ARG A CA 1
ATOM 2935 C C . ARG A 1 365 ? -5.587 -3.404 -3.014 1.00 87.00 365 ARG A C 1
ATOM 2937 O O . ARG A 1 365 ? -5.106 -4.158 -2.177 1.00 87.00 365 ARG A O 1
ATOM 2944 N N . ILE A 1 366 ? -5.320 -3.489 -4.315 1.00 83.31 366 ILE A N 1
ATOM 2945 C CA . ILE A 1 366 ? -4.169 -4.244 -4.819 1.00 83.31 366 ILE A CA 1
ATOM 2946 C C . ILE A 1 366 ? -2.924 -3.372 -4.633 1.00 83.31 366 ILE A C 1
ATOM 2948 O O . ILE A 1 366 ? -2.937 -2.181 -4.951 1.00 83.31 366 ILE A O 1
ATOM 2952 N N . ARG A 1 367 ? -1.860 -3.984 -4.111 1.00 82.25 367 ARG A N 1
ATOM 2953 C CA . ARG A 1 367 ? -0.482 -3.492 -4.193 1.00 82.25 367 ARG A CA 1
ATOM 2954 C C . ARG A 1 367 ? 0.226 -4.307 -5.272 1.00 82.25 367 ARG A C 1
ATOM 2956 O O . ARG A 1 367 ? -0.043 -5.497 -5.396 1.00 82.25 367 ARG A O 1
ATOM 2963 N N . TYR A 1 368 ? 1.147 -3.690 -5.997 1.00 71.94 368 TYR A N 1
ATOM 2964 C CA . TYR A 1 368 ? 2.168 -4.407 -6.754 1.00 71.94 368 TYR A CA 1
ATOM 2965 C C . TYR A 1 368 ? 3.534 -3.948 -6.249 1.00 71.94 368 TYR A C 1
ATOM 2967 O O . TYR A 1 368 ? 3.699 -2.791 -5.861 1.00 71.94 368 TYR A O 1
ATOM 2975 N N . ASN A 1 369 ? 4.503 -4.853 -6.251 1.00 69.31 369 ASN A N 1
ATOM 2976 C CA . ASN A 1 369 ? 5.910 -4.521 -6.088 1.00 69.31 369 ASN A CA 1
ATOM 2977 C C . ASN A 1 369 ? 6.631 -4.977 -7.358 1.00 69.31 369 ASN A C 1
ATOM 2979 O O . ASN A 1 369 ? 6.231 -5.972 -7.959 1.00 69.31 369 ASN A O 1
ATOM 2983 N N . ILE A 1 370 ? 7.656 -4.243 -7.780 1.00 64.44 370 ILE A N 1
ATOM 2984 C CA . ILE A 1 370 ? 8.464 -4.608 -8.945 1.00 64.44 370 ILE A CA 1
ATOM 2985 C C . ILE A 1 370 ? 9.860 -4.919 -8.431 1.00 64.44 370 ILE A C 1
ATOM 2987 O O . ILE A 1 370 ? 10.628 -4.011 -8.108 1.00 64.44 370 ILE A O 1
ATOM 2991 N N . SER A 1 371 ? 10.169 -6.209 -8.341 1.00 57.88 371 SER A N 1
ATOM 2992 C CA . SER A 1 371 ? 11.543 -6.686 -8.272 1.00 57.88 371 SER A CA 1
ATOM 2993 C C . SER A 1 371 ? 12.225 -6.389 -9.609 1.00 57.88 371 SER A C 1
ATOM 2995 O O . SER A 1 371 ? 11.776 -6.806 -10.675 1.00 57.88 371 SER A O 1
ATOM 2997 N N . THR A 1 372 ? 13.313 -5.631 -9.551 1.00 54.09 372 THR A N 1
ATOM 2998 C CA . THR A 1 372 ? 14.316 -5.554 -10.614 1.00 54.09 372 THR A CA 1
ATOM 2999 C C . THR A 1 372 ? 15.508 -6.415 -10.204 1.00 54.09 372 THR A C 1
ATOM 3001 O O . THR A 1 372 ? 15.727 -6.647 -9.016 1.00 54.09 372 THR A O 1
ATOM 3004 N N . ALA A 1 373 ? 16.309 -6.875 -11.167 1.00 55.94 373 ALA A N 1
ATOM 3005 C CA . ALA A 1 373 ? 17.522 -7.650 -10.885 1.00 55.94 373 ALA A CA 1
ATOM 3006 C C . ALA A 1 373 ? 18.684 -6.797 -10.311 1.00 55.94 373 ALA A C 1
ATOM 3008 O O . ALA A 1 373 ? 19.790 -7.300 -10.139 1.00 55.94 373 ALA A O 1
ATOM 3009 N N . ASP A 1 374 ? 18.442 -5.514 -10.009 1.00 52.28 374 ASP A N 1
ATOM 3010 C CA . ASP A 1 374 ? 19.448 -4.546 -9.544 1.00 52.28 374 ASP A CA 1
ATOM 3011 C C . ASP A 1 374 ? 20.035 -4.902 -8.163 1.00 52.28 374 ASP A C 1
ATOM 3013 O O . ASP A 1 374 ? 21.136 -4.466 -7.817 1.00 52.28 374 ASP A O 1
ATOM 3017 N N . TYR A 1 375 ? 19.279 -5.644 -7.347 1.00 62.53 375 TYR A N 1
ATOM 3018 C CA . TYR A 1 375 ? 19.686 -6.173 -6.044 1.00 62.53 375 TYR A CA 1
ATOM 3019 C C . TYR A 1 375 ? 18.767 -7.337 -5.629 1.00 62.53 375 TYR A C 1
ATOM 3021 O O . TYR A 1 375 ? 17.594 -7.373 -5.996 1.00 62.53 375 TYR A O 1
ATOM 3029 N N . ASP A 1 376 ? 19.278 -8.261 -4.814 1.00 68.75 376 ASP A N 1
ATOM 3030 C CA . ASP A 1 376 ? 18.493 -9.345 -4.206 1.00 68.75 376 ASP A CA 1
ATOM 3031 C C . ASP A 1 376 ? 17.474 -8.767 -3.193 1.00 68.75 376 ASP A C 1
ATOM 3033 O O . ASP A 1 376 ? 17.895 -8.152 -2.205 1.00 68.75 376 ASP A O 1
ATOM 3037 N N . PRO A 1 377 ? 16.152 -8.921 -3.404 1.00 67.19 377 PRO A N 1
ATOM 3038 C CA . PRO A 1 377 ? 15.135 -8.330 -2.538 1.00 67.19 377 PRO A CA 1
ATOM 3039 C C . PRO A 1 377 ? 14.998 -9.017 -1.171 1.00 67.19 377 PRO A C 1
ATOM 3041 O O . PRO A 1 377 ? 14.508 -8.370 -0.245 1.00 67.19 377 PRO A O 1
ATOM 3044 N N . ASP A 1 378 ? 15.429 -10.274 -1.024 1.00 68.00 378 ASP A N 1
ATOM 3045 C CA . ASP A 1 378 ? 15.289 -11.046 0.216 1.00 68.00 378 ASP A CA 1
ATOM 3046 C C . ASP A 1 378 ? 16.462 -10.805 1.181 1.00 68.00 378 ASP A C 1
ATOM 3048 O O . ASP A 1 378 ? 16.268 -10.830 2.400 1.00 68.00 378 ASP A O 1
ATOM 3052 N N . THR A 1 379 ? 17.668 -10.522 0.667 1.00 74.56 379 THR A N 1
ATOM 3053 C CA . THR A 1 379 ? 18.854 -10.235 1.504 1.00 74.56 379 THR A CA 1
ATOM 3054 C C . THR A 1 379 ? 19.217 -8.749 1.630 1.00 74.56 379 THR A C 1
ATOM 3056 O O . THR A 1 379 ? 20.011 -8.389 2.504 1.00 74.56 379 THR A O 1
ATOM 3059 N N . THR A 1 380 ? 18.641 -7.851 0.820 1.00 78.31 380 THR A N 1
ATOM 3060 C CA . THR A 1 380 ? 18.995 -6.417 0.852 1.00 78.31 380 THR A CA 1
ATOM 3061 C C . THR A 1 380 ? 18.246 -5.643 1.944 1.00 78.31 380 THR A C 1
ATOM 3063 O O . THR A 1 380 ? 17.130 -5.157 1.751 1.00 78.31 380 THR A O 1
ATOM 3066 N N . ASP A 1 381 ? 18.910 -5.450 3.085 1.00 82.88 381 ASP A N 1
ATOM 3067 C CA . ASP A 1 381 ? 18.403 -4.724 4.255 1.00 82.88 381 ASP A CA 1
ATOM 3068 C C . ASP A 1 381 ? 19.063 -3.336 4.449 1.00 82.88 381 ASP A C 1
ATOM 3070 O O . ASP A 1 381 ? 19.729 -2.785 3.564 1.00 82.88 381 ASP A O 1
ATOM 3074 N N . SER A 1 382 ? 18.889 -2.727 5.627 1.00 84.56 382 SER A N 1
ATOM 3075 C CA . SER A 1 382 ? 19.535 -1.455 5.956 1.00 84.56 382 SER A CA 1
ATOM 3076 C C . SER A 1 382 ? 21.058 -1.509 6.060 1.00 84.56 382 SER A C 1
ATOM 3078 O O . SER A 1 382 ? 21.689 -0.453 5.954 1.00 84.56 382 SER A O 1
ATOM 3080 N N . SER A 1 383 ? 21.675 -2.683 6.220 1.00 84.19 383 SER A N 1
ATOM 3081 C CA . SER A 1 383 ? 23.133 -2.815 6.218 1.00 84.19 383 SER A CA 1
ATOM 3082 C C . SER A 1 383 ? 23.734 -2.525 4.836 1.00 84.19 383 SER A C 1
ATOM 3084 O O . SER A 1 383 ? 24.862 -2.039 4.758 1.00 84.19 383 SER A O 1
ATOM 3086 N N . SER A 1 384 ? 22.966 -2.710 3.755 1.00 80.88 384 SER A N 1
ATOM 3087 C CA . SER A 1 384 ? 23.338 -2.333 2.381 1.00 80.88 384 SER A CA 1
ATOM 3088 C C . SER A 1 384 ? 23.189 -0.833 2.076 1.00 80.88 384 SER A C 1
ATOM 3090 O O . SER A 1 384 ? 23.616 -0.371 1.014 1.00 80.88 384 SER A O 1
ATOM 3092 N N . ASN A 1 385 ? 22.629 -0.031 2.990 1.00 81.50 385 ASN A N 1
ATOM 3093 C CA . ASN A 1 385 ? 22.518 1.421 2.812 1.00 81.50 385 ASN A CA 1
ATOM 3094 C C . ASN A 1 385 ? 23.893 2.087 2.694 1.00 81.50 385 ASN A C 1
ATOM 3096 O O . ASN A 1 385 ? 24.811 1.773 3.446 1.00 81.50 385 ASN A O 1
ATOM 3100 N N . GLN A 1 386 ? 24.017 3.064 1.790 1.00 70.00 386 GLN A N 1
ATOM 3101 C CA . GLN A 1 386 ? 25.234 3.866 1.556 1.00 70.00 386 GLN A CA 1
ATOM 3102 C C . GLN A 1 386 ? 26.515 3.080 1.185 1.00 70.00 386 GLN A C 1
ATOM 3104 O O . GLN A 1 386 ? 27.504 3.705 0.813 1.00 70.00 386 GLN A O 1
ATOM 3109 N N . ARG A 1 387 ? 26.516 1.737 1.200 1.00 57.06 387 ARG A N 1
ATOM 3110 C CA . ARG A 1 387 ? 27.690 0.877 0.935 1.00 57.06 387 ARG A CA 1
ATOM 3111 C C . ARG A 1 387 ? 28.174 0.856 -0.518 1.00 57.06 387 ARG A C 1
ATOM 3113 O O . ARG A 1 387 ? 29.057 0.074 -0.852 1.00 57.06 387 ARG A O 1
ATOM 3120 N N . GLY A 1 388 ? 27.610 1.689 -1.390 1.00 46.69 388 GLY A N 1
ATOM 3121 C CA . GLY A 1 388 ? 27.962 1.678 -2.804 1.00 46.69 388 GLY A CA 1
ATOM 3122 C C . GLY A 1 388 ? 27.584 0.366 -3.489 1.00 46.69 388 GLY A C 1
ATOM 3123 O O . GLY A 1 388 ? 28.349 -0.112 -4.326 1.00 46.69 388 GLY A O 1
ATOM 3124 N N . VAL A 1 389 ? 26.396 -0.183 -3.177 1.00 44.16 389 VAL A N 1
ATOM 3125 C CA . VAL A 1 389 ? 25.661 -1.008 -4.153 1.00 44.16 389 VAL A CA 1
ATOM 3126 C C . VAL A 1 389 ? 25.706 -0.218 -5.455 1.00 44.16 389 VAL A C 1
ATOM 3128 O O . VAL A 1 389 ? 25.224 0.919 -5.501 1.00 44.16 389 VAL A O 1
ATOM 3131 N N . LYS A 1 390 ? 26.406 -0.751 -6.459 1.00 37.12 390 LYS A N 1
ATOM 3132 C CA . LYS A 1 390 ? 26.647 -0.037 -7.709 1.00 37.12 390 LYS A CA 1
ATOM 3133 C C . LYS A 1 390 ? 25.362 -0.049 -8.514 1.00 37.12 390 LYS A C 1
ATOM 3135 O O . LYS A 1 390 ? 25.210 -0.861 -9.416 1.00 37.12 390 LYS A O 1
ATOM 3140 N N . TYR A 1 391 ? 24.489 0.905 -8.207 1.00 38.72 391 TYR A N 1
ATOM 3141 C CA . TYR A 1 391 ? 23.512 1.396 -9.158 1.00 38.72 391 TYR A CA 1
ATOM 3142 C C . TYR A 1 391 ? 24.269 1.778 -10.429 1.00 38.72 391 TYR A C 1
ATOM 3144 O O . TYR A 1 391 ? 24.895 2.840 -10.514 1.00 38.72 391 TYR A O 1
ATOM 3152 N N . THR A 1 392 ? 24.214 0.892 -11.421 1.00 34.84 392 THR A N 1
ATOM 3153 C CA . THR A 1 392 ? 24.141 1.309 -12.813 1.00 34.84 392 THR A CA 1
ATOM 3154 C C . THR A 1 392 ? 23.123 2.437 -12.859 1.00 34.84 392 THR A C 1
ATOM 3156 O O . THR A 1 392 ? 21.977 2.270 -12.445 1.00 34.84 392 THR A O 1
ATOM 3159 N N . GLN A 1 393 ? 23.566 3.632 -13.250 1.00 35.09 393 GLN A N 1
ATOM 3160 C CA . GLN A 1 393 ? 22.632 4.729 -13.464 1.00 35.09 393 GLN A CA 1
ATOM 3161 C C . GLN A 1 393 ? 21.603 4.276 -14.499 1.00 35.09 393 GLN A C 1
ATOM 3163 O O . GLN A 1 393 ? 21.977 3.588 -15.449 1.00 35.09 393 GLN A O 1
ATOM 3168 N N . ASN A 1 394 ? 20.350 4.714 -14.352 1.00 40.94 394 ASN A N 1
ATOM 3169 C CA . ASN A 1 394 ? 19.325 4.548 -15.380 1.00 40.94 394 ASN A CA 1
ATOM 3170 C C . ASN A 1 394 ? 19.694 5.389 -16.613 1.00 40.94 394 ASN A C 1
ATOM 3172 O O . ASN A 1 394 ? 19.172 6.483 -16.832 1.00 40.94 394 ASN A O 1
ATOM 3176 N N . ALA A 1 395 ? 20.630 4.878 -17.403 1.00 41.50 395 ALA A N 1
ATOM 3177 C CA . ALA A 1 395 ? 20.740 5.171 -18.809 1.00 41.50 395 ALA A CA 1
ATOM 3178 C C . ALA A 1 395 ? 19.797 4.206 -19.535 1.00 41.50 395 ALA A C 1
ATOM 3180 O O . ALA A 1 395 ? 19.932 2.995 -19.403 1.00 41.50 395 ALA A O 1
ATOM 3181 N N . ASP A 1 396 ? 18.883 4.735 -20.350 1.00 47.31 396 ASP A N 1
ATOM 3182 C CA . ASP A 1 396 ? 18.056 3.918 -21.256 1.00 47.31 396 ASP A CA 1
ATOM 3183 C C . ASP A 1 396 ? 18.896 3.181 -22.327 1.00 47.31 396 ASP A C 1
ATOM 3185 O O . ASP A 1 396 ? 18.359 2.404 -23.113 1.00 47.31 396 ASP A O 1
ATOM 3189 N N . GLY A 1 397 ? 20.198 3.475 -22.403 1.00 50.62 397 GLY A N 1
ATOM 3190 C CA . GLY A 1 397 ? 21.184 2.646 -23.076 1.00 50.62 397 GLY A CA 1
ATOM 3191 C C . GLY A 1 397 ? 21.841 1.720 -22.059 1.00 50.62 397 GLY A C 1
ATOM 3192 O O . GLY A 1 397 ? 22.619 2.181 -21.225 1.00 50.62 397 GLY A O 1
ATOM 3193 N N . GLU A 1 398 ? 21.538 0.429 -22.179 1.00 54.78 398 GLU A N 1
ATOM 3194 C CA . GLU A 1 398 ? 22.248 -0.695 -21.561 1.00 54.78 398 GLU A CA 1
ATOM 3195 C C . GLU A 1 398 ? 23.770 -0.448 -21.481 1.00 54.78 398 GLU A C 1
ATOM 3197 O O . GLU A 1 398 ? 24.360 0.027 -22.450 1.00 54.78 398 GLU A O 1
ATOM 3202 N N . GLY A 1 399 ? 24.443 -0.854 -20.399 1.00 59.50 399 GLY A N 1
ATOM 3203 C CA . GLY A 1 399 ? 25.913 -0.833 -20.274 1.00 59.50 399 GLY A CA 1
ATOM 3204 C C . GLY A 1 399 ? 26.514 0.381 -19.546 1.00 59.50 399 GLY A C 1
ATOM 3205 O O . GLY A 1 399 ? 25.899 0.986 -18.671 1.00 59.50 399 GLY A O 1
ATOM 3206 N N . ARG A 1 400 ? 27.779 0.711 -19.845 1.00 60.41 400 ARG A N 1
ATOM 3207 C CA . ARG A 1 400 ? 28.500 1.844 -19.220 1.00 60.41 400 ARG A CA 1
ATOM 3208 C C . ARG A 1 400 ? 28.115 3.177 -19.879 1.00 60.41 400 ARG A C 1
ATOM 3210 O O . ARG A 1 400 ? 27.800 3.220 -21.070 1.00 60.41 400 ARG A O 1
ATOM 3217 N N . GLN A 1 401 ? 28.218 4.285 -19.141 1.00 56.97 401 GLN A N 1
ATOM 3218 C CA . GLN A 1 401 ? 27.948 5.632 -19.666 1.00 56.97 401 GLN A CA 1
ATOM 3219 C C . GLN A 1 401 ? 28.760 5.905 -20.948 1.00 56.97 401 GLN A C 1
ATOM 3221 O O . GLN A 1 401 ? 29.985 5.801 -20.943 1.00 56.97 401 GLN A O 1
ATOM 3226 N N . GLY A 1 402 ? 28.074 6.246 -22.044 1.00 60.69 402 GLY A N 1
ATOM 3227 C CA . GLY A 1 402 ? 28.700 6.474 -23.353 1.00 60.69 402 GLY A CA 1
ATOM 3228 C C . GLY A 1 402 ? 29.080 5.204 -24.131 1.00 60.69 402 GLY A C 1
ATOM 3229 O O . GLY A 1 402 ? 29.830 5.305 -25.097 1.00 60.69 402 GLY A O 1
ATOM 3230 N N . THR A 1 403 ? 28.591 4.018 -23.739 1.00 65.56 403 THR A N 1
ATOM 3231 C CA . THR A 1 403 ? 28.917 2.733 -24.398 1.00 65.56 403 THR A CA 1
ATOM 3232 C C . THR A 1 403 ? 27.724 2.023 -25.052 1.00 65.56 403 THR A C 1
ATOM 3234 O O . THR A 1 403 ? 27.638 0.795 -25.049 1.00 65.56 403 THR A O 1
ATOM 3237 N N . ASP A 1 404 ? 26.832 2.804 -25.663 1.00 66.62 404 ASP A N 1
ATOM 3238 C CA . ASP A 1 404 ? 25.788 2.304 -26.571 1.00 66.62 404 ASP A CA 1
ATOM 3239 C C . ASP A 1 404 ? 26.396 1.451 -27.710 1.00 66.62 404 ASP A C 1
ATOM 3241 O O . ASP A 1 404 ? 27.541 1.681 -28.114 1.00 66.62 404 ASP A O 1
ATOM 3245 N N . ARG A 1 405 ? 25.669 0.435 -28.191 1.00 78.38 405 ARG A N 1
ATOM 3246 C CA . ARG A 1 405 ? 26.084 -0.499 -29.256 1.00 78.38 405 ARG A CA 1
ATOM 3247 C C . ARG A 1 405 ? 24.872 -0.954 -30.060 1.00 78.38 405 ARG A C 1
ATOM 3249 O O . ARG A 1 405 ? 23.794 -1.161 -29.515 1.00 78.38 405 ARG A O 1
ATOM 3256 N N . SER A 1 406 ? 25.077 -1.216 -31.346 1.00 81.38 406 SER A N 1
ATOM 3257 C CA . SER A 1 406 ? 24.073 -1.849 -32.205 1.00 81.38 406 SER A CA 1
ATOM 3258 C C . SER A 1 406 ? 24.683 -3.058 -32.899 1.00 81.38 406 SER A C 1
ATOM 3260 O O . SER A 1 406 ? 25.653 -2.914 -33.636 1.00 81.38 406 SER A O 1
ATOM 3262 N N . ASN A 1 407 ? 24.099 -4.233 -32.677 1.00 88.69 407 ASN A N 1
ATOM 3263 C CA . ASN A 1 407 ? 24.366 -5.438 -33.456 1.00 88.69 407 ASN A CA 1
ATOM 3264 C C . ASN A 1 407 ? 23.175 -5.757 -34.373 1.00 88.69 407 ASN A C 1
ATOM 3266 O O . ASN A 1 407 ? 22.139 -5.091 -34.324 1.00 88.69 407 ASN A O 1
ATOM 3270 N N . VAL A 1 408 ? 23.328 -6.774 -35.219 1.00 90.88 408 VAL A N 1
ATOM 3271 C CA . VAL A 1 408 ? 22.262 -7.289 -36.084 1.00 90.88 408 VAL A CA 1
ATOM 3272 C C . VAL A 1 408 ? 22.233 -8.809 -35.976 1.00 90.88 408 VAL A C 1
ATOM 3274 O O . VAL A 1 408 ? 23.196 -9.479 -36.339 1.00 90.88 408 VAL A O 1
ATOM 3277 N N . VAL A 1 409 ? 21.109 -9.341 -35.499 1.00 91.00 409 VAL A N 1
ATOM 3278 C CA . VAL A 1 409 ? 20.791 -10.775 -35.485 1.00 91.00 409 VAL A CA 1
ATOM 3279 C C . VAL A 1 409 ? 19.495 -11.025 -36.249 1.00 91.00 409 VAL A C 1
ATOM 3281 O O . VAL A 1 409 ? 18.579 -10.198 -36.218 1.00 91.00 409 VAL A O 1
ATOM 3284 N N . GLU A 1 410 ? 19.410 -12.160 -36.938 1.00 92.19 410 GLU A N 1
ATOM 3285 C CA . GLU A 1 410 ? 18.204 -12.569 -37.662 1.00 92.19 410 GLU A CA 1
ATOM 3286 C C . GLU A 1 410 ? 17.062 -12.955 -36.705 1.00 92.19 410 GLU A C 1
ATOM 3288 O O . GLU A 1 410 ? 17.287 -13.345 -35.561 1.00 92.19 410 GLU A O 1
ATOM 3293 N N . MET A 1 411 ? 15.819 -12.855 -37.179 1.00 89.44 411 MET A N 1
ATOM 3294 C CA . MET A 1 411 ? 14.614 -13.318 -36.496 1.00 89.44 411 MET A CA 1
ATOM 3295 C C . MET A 1 411 ? 13.739 -14.146 -37.442 1.00 89.44 411 MET A C 1
ATOM 3297 O O . MET A 1 411 ? 13.562 -13.773 -38.596 1.00 89.44 411 MET A O 1
ATOM 3301 N N . LEU A 1 412 ? 13.054 -15.171 -36.927 1.00 83.62 412 LEU A N 1
ATOM 3302 C CA . LEU A 1 412 ? 12.065 -15.927 -37.710 1.00 83.62 412 LEU A CA 1
ATOM 3303 C C . LEU A 1 412 ? 10.846 -15.076 -38.125 1.00 83.62 412 LEU A C 1
ATOM 3305 O O . LEU A 1 412 ? 10.312 -15.218 -39.219 1.00 83.62 412 LEU A O 1
ATOM 3309 N N . VAL A 1 413 ? 10.378 -14.186 -37.239 1.00 80.31 413 VAL A N 1
ATOM 3310 C CA . VAL A 1 413 ? 9.195 -13.333 -37.459 1.00 80.31 413 VAL A CA 1
ATOM 3311 C C . VAL A 1 413 ? 9.363 -11.963 -36.804 1.00 80.31 413 VAL A C 1
ATOM 3313 O O . VAL A 1 413 ? 9.733 -11.872 -35.635 1.00 80.31 413 VAL A O 1
ATOM 3316 N N . ARG A 1 414 ? 8.967 -10.879 -37.493 1.00 76.44 414 ARG A N 1
ATOM 3317 C CA . ARG A 1 414 ? 9.021 -9.488 -36.975 1.00 76.44 414 ARG A CA 1
ATOM 3318 C C . ARG A 1 414 ? 8.323 -9.280 -35.616 1.00 76.44 414 ARG A C 1
ATOM 3320 O O . ARG A 1 414 ? 8.625 -8.325 -34.907 1.00 76.44 414 ARG A O 1
ATOM 3327 N N . LYS A 1 415 ? 7.358 -10.140 -35.262 1.00 75.75 415 LYS A N 1
ATOM 3328 C CA . LYS A 1 415 ? 6.625 -10.102 -33.979 1.00 75.75 415 LYS A CA 1
ATOM 3329 C C . LYS A 1 415 ? 7.346 -10.803 -32.813 1.00 75.75 415 LYS A C 1
ATOM 3331 O O . LYS A 1 415 ? 6.891 -10.648 -31.682 1.00 75.75 415 LYS A O 1
ATOM 3336 N N . GLY A 1 416 ? 8.411 -11.566 -33.074 1.00 70.75 416 GLY A N 1
ATOM 3337 C CA . GLY A 1 416 ? 9.197 -12.265 -32.052 1.00 70.75 416 GLY A CA 1
ATOM 3338 C C . GLY A 1 416 ? 10.004 -11.316 -31.159 1.00 70.75 416 GLY A C 1
ATOM 3339 O O . GLY A 1 416 ? 9.976 -10.099 -31.344 1.00 70.75 416 GLY A O 1
ATOM 3340 N N . ASN A 1 417 ? 10.735 -11.881 -30.196 1.00 73.44 417 ASN A N 1
ATOM 3341 C CA . ASN A 1 417 ? 11.643 -11.160 -29.287 1.00 73.44 417 ASN A CA 1
ATOM 3342 C C . ASN A 1 417 ? 13.034 -11.805 -29.163 1.00 73.44 417 ASN A C 1
ATOM 3344 O O . ASN A 1 417 ? 13.884 -11.259 -28.471 1.00 73.44 417 ASN A O 1
ATOM 3348 N N . PHE A 1 418 ? 13.251 -12.944 -29.818 1.00 78.06 418 PHE A N 1
ATOM 3349 C CA . PHE A 1 418 ? 14.476 -13.730 -29.733 1.00 78.06 418 PHE A CA 1
ATOM 3350 C C . PHE A 1 418 ? 15.152 -13.792 -31.109 1.00 78.06 418 PHE A C 1
ATOM 3352 O O . PHE A 1 418 ? 14.439 -13.729 -32.121 1.00 78.06 418 PHE A O 1
ATOM 3359 N N . PRO A 1 419 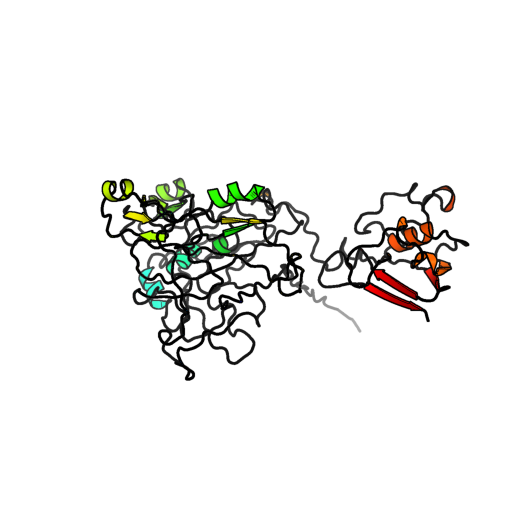? 16.491 -13.916 -31.160 1.00 85.31 419 PRO A N 1
ATOM 3360 C CA . PRO A 1 419 ? 17.188 -14.263 -32.390 1.00 85.31 419 PRO A CA 1
ATOM 3361 C C . PRO A 1 419 ? 16.740 -15.633 -32.910 1.00 85.31 419 PRO A C 1
ATOM 3363 O O . PRO A 1 419 ? 16.312 -16.496 -32.143 1.00 85.31 419 PRO A O 1
ATOM 3366 N N . LEU A 1 420 ? 16.877 -15.836 -34.217 1.00 86.12 420 LEU A N 1
ATOM 3367 C CA . LEU A 1 420 ? 16.928 -17.165 -34.819 1.00 86.12 420 LEU A CA 1
ATOM 3368 C C . LEU A 1 420 ? 18.333 -17.750 -34.598 1.00 86.12 420 LEU A C 1
ATOM 3370 O O . LEU A 1 420 ? 19.318 -17.018 -34.729 1.00 86.12 420 LEU A O 1
ATOM 3374 N N . ALA A 1 421 ? 18.438 -19.039 -34.262 1.00 86.25 421 ALA A N 1
ATOM 3375 C CA . ALA A 1 421 ? 19.732 -19.721 -34.220 1.00 86.25 421 ALA A CA 1
ATOM 3376 C C . ALA A 1 421 ? 20.352 -19.759 -35.630 1.00 86.25 421 ALA A C 1
ATOM 3378 O O . ALA A 1 421 ? 19.631 -19.757 -36.630 1.00 86.25 421 ALA A O 1
ATOM 3379 N N . PHE A 1 422 ? 21.682 -19.781 -35.738 1.00 86.75 422 PHE A N 1
ATOM 3380 C CA . PHE A 1 422 ? 22.335 -19.764 -37.054 1.00 86.75 422 PHE A CA 1
ATOM 3381 C C . PHE A 1 422 ? 22.043 -21.054 -37.838 1.00 86.75 422 PHE A C 1
ATOM 3383 O O . PHE A 1 422 ? 21.842 -21.029 -39.049 1.00 86.75 422 PHE A O 1
ATOM 3390 N N . GLU A 1 423 ? 21.936 -22.162 -37.114 1.00 85.44 423 GLU A N 1
ATOM 3391 C CA . GLU A 1 423 ? 21.582 -23.498 -37.579 1.00 85.44 423 GLU A CA 1
ATOM 3392 C C . GLU A 1 423 ? 20.158 -23.548 -38.165 1.00 85.44 423 GLU A C 1
ATOM 3394 O O . GLU A 1 423 ? 19.917 -24.256 -39.141 1.00 85.44 423 GLU A O 1
ATOM 3399 N N . ASP A 1 424 ? 19.240 -22.742 -37.617 1.00 83.88 424 ASP A N 1
ATOM 3400 C CA . ASP A 1 424 ? 17.843 -22.634 -38.056 1.00 83.88 424 ASP A CA 1
ATOM 3401 C C . ASP A 1 424 ? 17.644 -21.611 -39.200 1.00 83.88 424 ASP A C 1
ATOM 3403 O O . ASP A 1 424 ? 16.556 -21.521 -39.771 1.00 83.88 424 ASP A O 1
ATOM 3407 N N . SER A 1 425 ? 18.680 -20.850 -39.589 1.00 80.12 425 SER A N 1
ATOM 3408 C CA . SER A 1 425 ? 18.659 -19.850 -40.682 1.00 80.12 425 SER A CA 1
ATOM 3409 C C . SER A 1 425 ? 18.651 -20.487 -42.092 1.00 80.12 425 SER A C 1
ATOM 3411 O O . SER A 1 425 ? 19.184 -19.958 -43.072 1.00 80.12 425 SER A O 1
ATOM 3413 N N . THR A 1 426 ? 18.034 -21.659 -42.252 1.00 70.31 426 THR A N 1
ATOM 3414 C CA . THR A 1 426 ? 17.953 -22.340 -43.550 1.00 70.31 426 THR A CA 1
ATOM 3415 C C . THR A 1 426 ? 17.132 -21.503 -44.538 1.00 70.31 426 THR A C 1
ATOM 3417 O O . THR A 1 426 ? 15.943 -21.283 -44.322 1.00 70.31 426 THR A O 1
ATOM 3420 N N . SER A 1 427 ? 17.749 -21.038 -45.633 1.00 72.19 427 SER A N 1
ATOM 3421 C CA . SER A 1 427 ? 17.185 -20.028 -46.554 1.00 72.19 427 SER A CA 1
ATOM 3422 C C . SER A 1 427 ? 16.903 -18.637 -45.951 1.00 72.19 427 SER A C 1
ATOM 3424 O O . SER A 1 427 ? 16.200 -17.844 -46.580 1.00 72.19 427 SER A O 1
ATOM 3426 N N . GLY A 1 428 ? 17.474 -18.316 -44.785 1.00 83.94 428 GLY A N 1
ATOM 3427 C CA . GLY A 1 428 ? 17.341 -17.019 -44.112 1.00 83.94 428 GLY A CA 1
ATOM 3428 C C . GLY A 1 428 ? 18.208 -15.892 -44.694 1.00 83.94 428 GLY A C 1
ATOM 3429 O O . GLY A 1 428 ? 18.744 -15.979 -45.802 1.00 83.94 428 GLY A O 1
ATOM 3430 N N . LEU A 1 429 ? 18.364 -14.820 -43.915 1.00 88.88 429 LEU A N 1
ATOM 3431 C CA . LEU A 1 429 ? 19.128 -13.607 -44.221 1.00 88.88 429 LEU A CA 1
ATOM 3432 C C . LEU A 1 429 ? 20.550 -13.929 -44.690 1.00 88.88 429 LEU A C 1
ATOM 3434 O O . LEU A 1 429 ? 20.951 -13.494 -45.769 1.00 88.88 429 LEU A O 1
ATOM 3438 N N . TRP A 1 430 ? 21.293 -14.726 -43.917 1.00 91.44 430 TRP A N 1
ATOM 3439 C CA . TRP A 1 430 ? 22.677 -15.113 -44.236 1.00 91.44 430 TRP A CA 1
ATOM 3440 C C . TRP A 1 430 ? 22.769 -15.921 -45.533 1.00 91.44 430 TRP A C 1
ATOM 3442 O O . TRP A 1 430 ? 23.795 -15.930 -46.209 1.00 91.44 430 TRP A O 1
ATOM 3452 N N . ASP A 1 431 ? 21.676 -16.582 -45.902 1.00 89.81 431 ASP A N 1
ATOM 3453 C CA . ASP A 1 431 ? 21.555 -17.400 -47.095 1.00 89.81 431 ASP A CA 1
ATOM 3454 C C . ASP A 1 431 ? 21.136 -16.594 -48.339 1.00 89.81 431 ASP A C 1
ATOM 3456 O O . ASP A 1 431 ? 21.192 -17.125 -49.451 1.00 89.81 431 ASP A O 1
ATOM 3460 N N . ALA A 1 432 ? 20.723 -15.334 -48.164 1.00 91.56 432 ALA A N 1
ATOM 3461 C CA . ALA A 1 432 ? 20.232 -14.430 -49.204 1.00 91.56 432 ALA A CA 1
ATOM 3462 C C . ALA A 1 432 ? 21.181 -13.265 -49.536 1.00 91.56 432 ALA A C 1
ATOM 3464 O O . ALA A 1 432 ? 20.927 -12.546 -50.506 1.00 91.56 432 ALA A O 1
ATOM 3465 N N . VAL A 1 433 ? 22.268 -13.073 -48.781 1.00 91.31 433 VAL A N 1
ATOM 3466 C CA . VAL A 1 433 ? 23.198 -11.941 -48.941 1.00 91.31 433 VAL A CA 1
ATOM 3467 C C . VAL A 1 433 ? 24.590 -12.340 -49.432 1.00 91.31 433 VAL A C 1
ATOM 3469 O O . VAL A 1 433 ? 25.081 -13.440 -49.191 1.00 91.31 433 VAL A O 1
ATOM 3472 N N . GLU A 1 434 ? 25.247 -11.390 -50.089 1.00 91.75 434 GLU A N 1
ATOM 3473 C CA . GLU A 1 434 ? 26.635 -11.437 -50.536 1.00 91.75 434 GLU A CA 1
ATOM 3474 C C . GLU A 1 434 ? 27.376 -10.193 -50.019 1.00 91.75 434 GLU A C 1
ATOM 3476 O O . GLU A 1 434 ? 26.868 -9.072 -50.123 1.00 91.75 434 GLU A O 1
ATOM 3481 N N . VAL A 1 435 ? 28.580 -10.372 -49.469 1.00 92.38 435 VAL A N 1
ATOM 3482 C CA . VAL A 1 435 ? 29.407 -9.267 -48.956 1.00 92.38 435 VAL A CA 1
ATOM 3483 C C . VAL A 1 435 ? 30.081 -8.535 -50.118 1.00 92.38 435 VAL A C 1
ATOM 3485 O O . VAL A 1 435 ? 31.011 -9.051 -50.733 1.00 92.38 435 VAL A O 1
ATOM 3488 N N . VAL A 1 436 ? 29.633 -7.309 -50.394 1.00 92.06 436 VAL A N 1
ATOM 3489 C CA . VAL A 1 436 ? 30.232 -6.411 -51.398 1.00 92.06 436 VAL A CA 1
ATOM 3490 C C . VAL A 1 436 ? 31.448 -5.681 -50.818 1.00 92.06 436 VAL A C 1
ATOM 3492 O O . VAL A 1 436 ? 32.435 -5.455 -51.516 1.00 92.06 436 VAL A O 1
ATOM 3495 N N . TRP A 1 437 ? 31.380 -5.311 -49.538 1.00 94.06 437 TRP A N 1
ATOM 3496 C CA . TRP A 1 437 ? 32.455 -4.657 -48.791 1.00 94.06 437 TRP A CA 1
ATOM 3497 C C . TRP A 1 437 ? 32.281 -4.897 -47.289 1.00 94.06 437 TRP A C 1
ATOM 3499 O O . TRP A 1 437 ? 31.150 -4.957 -46.811 1.00 94.06 437 TRP A O 1
ATOM 3509 N N . ILE A 1 438 ? 33.385 -4.980 -46.545 1.00 93.31 438 ILE A N 1
ATOM 3510 C CA . ILE A 1 438 ? 33.400 -5.013 -45.078 1.00 93.31 438 ILE A CA 1
ATOM 3511 C C . ILE A 1 438 ? 34.642 -4.277 -44.556 1.00 93.31 438 ILE A C 1
ATOM 3513 O O . ILE A 1 438 ? 35.6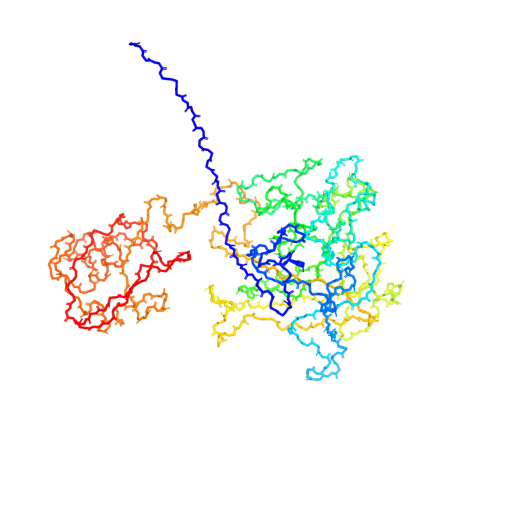81 -4.288 -45.220 1.00 93.31 438 ILE A O 1
ATOM 3517 N N . TYR A 1 439 ? 34.541 -3.643 -43.385 1.00 92.62 439 TYR A N 1
ATOM 3518 C CA . TYR A 1 439 ? 35.569 -2.744 -42.832 1.00 92.62 439 TYR A CA 1
ATOM 3519 C C . TYR A 1 439 ? 36.984 -3.348 -42.762 1.00 92.62 439 TYR A C 1
ATOM 3521 O O . TYR A 1 439 ? 37.947 -2.720 -43.199 1.00 92.62 439 TYR A O 1
ATOM 3529 N N . HIS A 1 440 ? 37.111 -4.600 -42.311 1.00 90.50 440 HIS A N 1
ATOM 3530 C CA . HIS A 1 440 ? 38.390 -5.319 -42.213 1.00 90.50 440 HIS A CA 1
ATOM 3531 C C . HIS A 1 440 ? 38.910 -5.882 -43.557 1.00 90.50 440 HIS A C 1
ATOM 3533 O O . HIS A 1 440 ? 39.926 -6.573 -43.597 1.00 90.50 440 HIS A O 1
ATOM 3539 N N . GLY A 1 441 ? 38.242 -5.589 -44.680 1.00 88.06 441 GLY A N 1
ATOM 3540 C CA . GLY A 1 441 ? 38.734 -5.862 -46.037 1.00 88.06 441 GLY A CA 1
ATOM 3541 C C . GLY A 1 441 ? 38.772 -7.335 -46.466 1.00 88.06 441 GLY A C 1
ATOM 3542 O O . GLY A 1 441 ? 39.221 -7.627 -47.579 1.00 88.06 441 GLY A O 1
ATOM 3543 N N . GLN A 1 442 ? 38.305 -8.263 -45.623 1.00 85.25 442 GLN A N 1
ATOM 3544 C CA . GLN A 1 442 ? 38.274 -9.691 -45.932 1.00 85.25 442 GLN A CA 1
ATOM 3545 C C . GLN A 1 442 ? 37.350 -9.982 -47.123 1.00 85.25 442 GLN A C 1
ATOM 3547 O O . GLN A 1 442 ? 36.221 -9.499 -47.207 1.00 85.25 442 GLN A O 1
ATOM 3552 N N . LYS A 1 443 ? 37.841 -10.803 -48.055 1.00 78.31 443 LYS A N 1
ATOM 3553 C CA . LYS A 1 443 ? 37.107 -11.250 -49.246 1.00 78.31 443 LYS A CA 1
ATOM 3554 C C . LYS A 1 443 ? 36.595 -12.669 -49.029 1.00 78.31 443 LYS A C 1
ATOM 3556 O O . LYS A 1 443 ? 37.262 -13.458 -48.366 1.00 78.31 443 LYS A O 1
ATOM 3561 N N . ASN A 1 444 ? 35.452 -12.996 -49.631 1.00 80.44 444 ASN A N 1
ATOM 3562 C CA . ASN A 1 444 ? 34.821 -14.321 -49.560 1.00 80.44 444 ASN A CA 1
ATOM 3563 C C . ASN A 1 444 ? 34.544 -14.786 -48.111 1.00 80.44 444 ASN A C 1
ATOM 3565 O O . ASN A 1 444 ? 34.805 -15.936 -47.763 1.00 80.44 444 ASN A O 1
ATOM 3569 N N . LEU A 1 445 ? 34.044 -13.878 -47.264 1.00 86.88 445 LEU A N 1
ATOM 3570 C CA . LEU A 1 445 ? 33.701 -14.157 -45.866 1.00 86.88 445 LEU A CA 1
ATOM 3571 C C . LEU A 1 445 ? 32.615 -15.256 -45.769 1.00 86.88 445 LEU A C 1
ATOM 3573 O O . LEU A 1 445 ? 31.572 -15.120 -46.417 1.00 86.88 445 LEU A O 1
ATOM 3577 N N . PRO A 1 446 ? 32.813 -16.327 -44.975 1.00 90.38 446 PRO A N 1
ATOM 3578 C CA . PRO A 1 446 ? 31.779 -17.327 -44.712 1.00 90.38 446 PRO A CA 1
ATOM 3579 C C . PRO A 1 446 ? 30.518 -16.731 -44.074 1.00 90.38 446 PRO A C 1
ATOM 3581 O O . PRO A 1 446 ? 30.584 -15.776 -43.304 1.00 90.38 446 PRO A O 1
ATOM 3584 N N . LYS A 1 447 ? 29.356 -17.340 -44.338 1.00 91.06 447 LYS A N 1
ATOM 3585 C CA . LYS A 1 447 ? 28.057 -16.900 -43.788 1.00 91.06 447 LYS A CA 1
ATOM 3586 C C . LYS A 1 447 ? 28.019 -16.911 -42.256 1.00 91.06 447 LYS A C 1
ATOM 3588 O O . LYS A 1 447 ? 27.441 -16.009 -41.661 1.00 91.06 447 LYS A O 1
ATOM 3593 N N . SER A 1 448 ? 28.662 -17.902 -41.640 1.00 91.00 448 SER A N 1
ATOM 3594 C CA . SER A 1 448 ? 28.838 -18.009 -40.187 1.00 91.00 448 SER A CA 1
ATOM 3595 C C . SER A 1 448 ? 29.689 -16.869 -39.633 1.00 91.00 448 SER A C 1
ATOM 3597 O O . SER A 1 448 ? 29.308 -16.245 -38.650 1.00 91.00 448 SER A O 1
ATOM 3599 N N . ASP A 1 449 ? 30.802 -16.546 -40.293 1.00 93.75 449 ASP A N 1
ATOM 3600 C CA . ASP A 1 449 ? 31.696 -15.462 -39.879 1.00 93.75 449 ASP A CA 1
ATOM 3601 C C . ASP A 1 449 ? 31.029 -14.087 -40.059 1.00 93.75 449 ASP A C 1
ATOM 3603 O O . ASP A 1 449 ? 31.145 -13.232 -39.184 1.00 93.75 449 ASP A O 1
ATOM 3607 N N . LEU A 1 450 ? 30.240 -13.895 -41.127 1.00 93.25 450 LEU A N 1
ATOM 3608 C CA . LEU A 1 450 ? 29.388 -12.713 -41.307 1.00 93.25 450 LEU A CA 1
ATOM 3609 C C . LEU A 1 450 ? 28.343 -12.586 -40.187 1.00 93.25 450 LEU A C 1
ATOM 3611 O O . LEU A 1 450 ? 28.200 -11.510 -39.605 1.00 93.25 450 LEU A O 1
ATOM 3615 N N . ALA A 1 451 ? 27.633 -13.673 -39.869 1.00 93.56 451 ALA A N 1
ATOM 3616 C CA . ALA A 1 451 ? 26.638 -13.692 -38.801 1.00 93.56 451 ALA A CA 1
ATOM 3617 C C . ALA A 1 451 ? 27.276 -13.378 -37.437 1.00 93.56 451 ALA A C 1
ATOM 3619 O O . ALA A 1 451 ? 26.767 -12.534 -36.705 1.00 93.56 451 ALA A O 1
ATOM 3620 N N . ILE A 1 452 ? 28.432 -13.976 -37.129 1.00 93.38 452 ILE A N 1
ATOM 3621 C CA . ILE A 1 452 ? 29.230 -13.701 -35.924 1.00 93.38 452 ILE A CA 1
ATOM 3622 C C . ILE A 1 452 ? 29.684 -12.236 -35.878 1.00 93.38 452 ILE A C 1
ATOM 3624 O O . ILE A 1 452 ? 29.561 -11.584 -34.839 1.00 93.38 452 ILE A O 1
ATOM 3628 N N . ASN A 1 453 ? 30.166 -11.681 -36.991 1.00 94.06 453 ASN A N 1
ATOM 3629 C CA . ASN A 1 453 ? 30.626 -10.296 -37.058 1.00 94.06 453 ASN A CA 1
ATOM 3630 C C . ASN A 1 453 ? 29.477 -9.296 -36.837 1.00 94.06 453 ASN A C 1
ATOM 3632 O O . ASN A 1 453 ? 29.604 -8.376 -36.027 1.00 94.06 453 ASN A O 1
ATOM 3636 N N . MET A 1 454 ? 28.324 -9.516 -37.475 1.00 93.12 454 MET A N 1
ATOM 3637 C CA . MET A 1 454 ? 27.139 -8.666 -37.315 1.00 93.12 454 MET A CA 1
ATOM 3638 C C . MET A 1 454 ? 26.469 -8.830 -35.940 1.00 93.12 454 MET A C 1
ATOM 3640 O O . MET A 1 454 ? 26.064 -7.831 -35.341 1.00 93.12 454 MET A O 1
ATOM 3644 N N . ALA A 1 455 ? 26.416 -10.048 -35.390 1.00 92.31 455 ALA A N 1
ATOM 3645 C CA . ALA A 1 455 ? 25.878 -10.325 -34.056 1.00 92.31 455 ALA A CA 1
ATOM 3646 C C . ALA A 1 455 ? 26.768 -9.773 -32.926 1.00 92.31 455 ALA A C 1
ATOM 3648 O O . ALA A 1 455 ? 26.252 -9.349 -31.892 1.00 92.31 455 ALA A O 1
ATOM 3649 N N . SER A 1 456 ? 28.088 -9.723 -33.130 1.00 92.75 456 SER A N 1
ATOM 3650 C CA . SER A 1 456 ? 29.062 -9.210 -32.154 1.00 92.75 456 SER A CA 1
ATOM 3651 C C . SER A 1 456 ? 29.382 -7.714 -32.296 1.00 92.75 456 SER A C 1
ATOM 3653 O O . SER A 1 456 ? 30.275 -7.213 -31.613 1.00 92.75 456 SER A O 1
ATOM 3655 N N . SER A 1 457 ? 28.672 -6.975 -33.164 1.00 91.25 457 SER A N 1
ATOM 3656 C CA . SER A 1 457 ? 28.950 -5.554 -33.457 1.00 91.25 457 SER A CA 1
ATOM 3657 C C . SER A 1 457 ? 30.400 -5.310 -33.930 1.00 91.25 457 SER A C 1
ATOM 3659 O O . SER A 1 457 ? 30.990 -4.265 -33.647 1.00 91.25 457 SER A O 1
ATOM 3661 N N . GLY A 1 458 ? 30.990 -6.276 -34.641 1.00 91.81 458 GLY A N 1
ATOM 3662 C CA . GLY A 1 458 ? 32.370 -6.229 -35.128 1.00 91.81 458 GLY A CA 1
ATOM 3663 C C . GLY A 1 458 ? 33.446 -6.601 -34.102 1.00 91.81 458 GLY A C 1
ATOM 3664 O O . GLY A 1 458 ? 34.625 -6.381 -34.368 1.00 91.81 458 GLY A O 1
ATOM 3665 N N . TYR A 1 459 ? 33.079 -7.138 -32.931 1.00 94.38 459 TYR A N 1
ATOM 3666 C CA . TYR A 1 459 ? 34.058 -7.571 -31.926 1.00 94.38 459 TYR A CA 1
ATOM 3667 C C . TYR A 1 459 ? 34.842 -8.818 -32.358 1.00 94.38 459 TYR A C 1
ATOM 3669 O O . TYR A 1 459 ? 36.054 -8.872 -32.146 1.00 94.38 459 TYR A O 1
ATOM 3677 N N . TYR A 1 460 ? 34.170 -9.775 -33.002 1.00 95.00 460 TYR A N 1
ATOM 3678 C CA . TYR A 1 460 ? 34.796 -10.914 -33.673 1.00 95.00 460 TYR A CA 1
ATOM 3679 C C . TYR A 1 460 ? 34.733 -10.718 -35.191 1.00 95.00 460 TYR A C 1
ATOM 3681 O O . TYR A 1 460 ? 33.691 -10.338 -35.726 1.00 95.00 460 TYR A O 1
ATOM 3689 N N . GLN A 1 461 ? 35.819 -11.005 -35.905 1.00 93.56 461 GLN A N 1
ATOM 3690 C CA . GLN A 1 461 ? 35.853 -10.995 -37.376 1.00 93.56 461 GLN A CA 1
ATOM 3691 C C . GLN A 1 461 ? 35.527 -12.369 -37.979 1.00 93.56 461 GLN A C 1
ATOM 3693 O O . GLN A 1 461 ? 35.091 -12.445 -39.125 1.00 93.56 461 GLN A O 1
ATOM 3698 N N . CYS A 1 462 ? 35.730 -13.450 -37.221 1.00 92.31 462 CYS A N 1
ATOM 3699 C CA . CYS A 1 462 ? 35.510 -14.821 -37.673 1.00 92.31 462 CYS A CA 1
ATOM 3700 C C . CYS A 1 462 ? 35.388 -15.814 -36.502 1.00 92.31 462 CYS A C 1
ATOM 3702 O O . CYS A 1 462 ? 35.717 -15.505 -3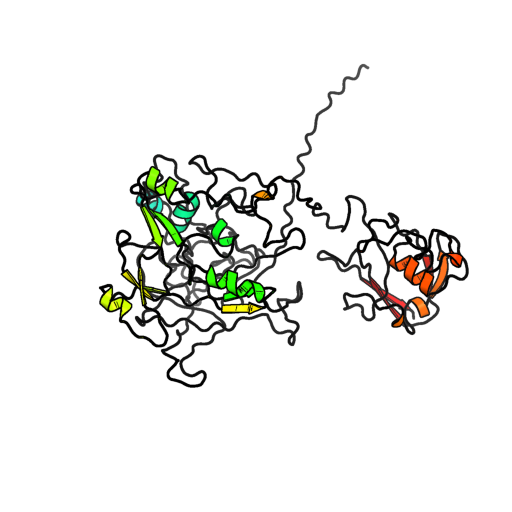5.356 1.00 92.31 462 CYS A O 1
ATOM 3704 N N . SER A 1 463 ? 34.955 -17.034 -36.810 1.00 91.62 463 SER A N 1
ATOM 3705 C CA . SER A 1 463 ? 34.787 -18.156 -35.874 1.00 91.62 463 SER A CA 1
ATOM 3706 C C . SER A 1 463 ? 36.073 -18.895 -35.474 1.00 91.62 463 SER A C 1
ATOM 3708 O O . SER A 1 463 ? 36.029 -19.667 -34.519 1.00 91.62 463 SER A O 1
ATOM 3710 N N . GLN A 1 464 ? 37.174 -18.734 -36.219 1.00 92.19 464 GLN A N 1
ATOM 3711 C CA . GLN A 1 464 ? 38.359 -19.606 -36.144 1.00 92.19 464 GLN A CA 1
ATOM 3712 C C . GLN A 1 464 ? 39.676 -18.830 -36.332 1.00 92.19 464 GLN A C 1
ATOM 3714 O O . GLN A 1 464 ? 39.845 -18.120 -37.329 1.00 92.19 464 GLN A O 1
ATOM 3719 N N . ARG A 1 465 ? 40.657 -19.016 -35.441 1.00 91.31 465 ARG A N 1
ATOM 3720 C CA . ARG A 1 465 ? 41.945 -18.295 -35.416 1.00 91.31 465 ARG A CA 1
ATOM 3721 C C . ARG A 1 465 ? 42.755 -18.392 -36.709 1.00 91.31 465 ARG A C 1
ATOM 3723 O O . ARG A 1 465 ? 43.518 -17.481 -37.023 1.00 91.31 465 ARG A O 1
ATOM 3730 N N . GLN A 1 466 ? 42.576 -19.450 -37.497 1.00 88.62 466 GLN A N 1
ATOM 3731 C CA . GLN A 1 466 ? 43.225 -19.623 -38.802 1.00 88.62 466 GLN A CA 1
ATOM 3732 C C . GLN A 1 466 ? 42.714 -18.626 -39.861 1.00 88.62 466 GLN A C 1
ATOM 3734 O O . GLN A 1 466 ? 43.427 -18.359 -40.825 1.00 88.62 466 GLN A O 1
ATOM 3739 N N . THR A 1 467 ? 41.509 -18.071 -39.685 1.00 87.31 467 THR A N 1
ATOM 3740 C CA . THR A 1 467 ? 40.862 -17.155 -40.640 1.00 87.31 467 THR A CA 1
ATOM 3741 C C . THR A 1 467 ? 41.191 -15.685 -40.363 1.00 87.31 467 THR A C 1
ATOM 3743 O O . THR A 1 467 ? 41.447 -14.940 -41.306 1.00 87.31 467 THR A O 1
ATOM 3746 N N . CYS A 1 468 ? 41.201 -15.255 -39.093 1.00 89.38 468 CYS A N 1
ATOM 3747 C CA . CYS A 1 468 ? 41.391 -13.842 -38.718 1.00 89.38 468 CYS A CA 1
ATOM 3748 C C . CYS A 1 468 ? 42.330 -13.602 -37.512 1.00 89.38 468 CYS A C 1
ATOM 3750 O O . CYS A 1 468 ? 42.381 -12.497 -36.976 1.00 89.38 468 CYS A O 1
ATOM 3752 N N . GLY A 1 469 ? 43.116 -14.599 -37.089 1.00 91.75 469 GLY A N 1
ATOM 3753 C CA . GLY A 1 469 ? 44.104 -14.440 -36.015 1.00 91.75 469 GLY A CA 1
ATOM 3754 C C . GLY A 1 469 ? 43.463 -14.150 -34.656 1.00 91.75 469 GLY A C 1
ATOM 3755 O O . GLY A 1 469 ? 42.464 -14.767 -34.295 1.00 91.75 469 GLY A O 1
ATOM 3756 N N . ASP A 1 470 ? 44.029 -13.208 -33.901 1.00 94.00 470 ASP A N 1
ATOM 3757 C CA . ASP A 1 470 ? 43.548 -12.806 -32.567 1.00 94.00 470 ASP A CA 1
ATOM 3758 C C . ASP A 1 470 ? 42.188 -12.069 -32.565 1.00 94.00 470 ASP A C 1
ATOM 3760 O O . ASP A 1 470 ? 41.669 -11.721 -31.510 1.00 94.00 470 ASP A O 1
ATOM 3764 N N . GLU A 1 471 ? 41.571 -11.878 -33.735 1.00 92.94 471 GLU A N 1
ATOM 3765 C CA . GLU A 1 471 ? 40.241 -11.275 -33.907 1.00 92.94 471 GLU A CA 1
ATOM 3766 C C . GLU A 1 471 ? 39.098 -12.315 -33.963 1.00 92.94 471 GLU A C 1
ATOM 3768 O O . GLU A 1 471 ? 37.968 -11.995 -34.339 1.00 92.94 471 GLU A O 1
ATOM 3773 N N . SER A 1 472 ? 39.390 -13.567 -33.603 1.00 94.12 472 SER A N 1
ATOM 3774 C CA . SER A 1 472 ? 38.489 -14.726 -33.687 1.00 94.12 472 SER A CA 1
ATOM 3775 C C . SER A 1 472 ? 37.860 -15.122 -32.345 1.00 94.12 472 SER A C 1
ATOM 3777 O O . SER A 1 472 ? 38.379 -14.790 -31.277 1.00 94.12 472 SER A O 1
ATOM 3779 N N . VAL A 1 473 ? 36.748 -15.865 -32.403 1.00 93.69 473 VAL A N 1
ATOM 3780 C CA . VAL A 1 473 ? 36.020 -16.371 -31.218 1.00 93.69 473 VAL A CA 1
ATOM 3781 C C . VAL A 1 473 ? 36.882 -17.284 -30.333 1.00 93.69 473 VAL A C 1
ATOM 3783 O O . VAL A 1 473 ? 36.757 -17.243 -29.115 1.00 93.69 473 VAL A O 1
ATOM 3786 N N . ASP A 1 474 ? 37.775 -18.084 -30.918 1.00 91.81 474 ASP A N 1
ATOM 3787 C CA . ASP A 1 474 ? 38.668 -19.019 -30.216 1.00 91.81 474 ASP A CA 1
ATOM 3788 C C . ASP A 1 474 ? 39.998 -18.395 -29.746 1.00 91.81 474 ASP A C 1
ATOM 3790 O O . ASP A 1 474 ? 40.803 -19.072 -29.104 1.00 91.81 474 ASP A O 1
ATOM 3794 N N . ALA A 1 475 ? 40.243 -17.114 -30.045 1.00 92.19 475 ALA A N 1
ATOM 3795 C CA . ALA A 1 475 ? 41.468 -16.403 -29.665 1.00 92.19 475 ALA A CA 1
ATOM 3796 C C . ALA A 1 475 ? 41.258 -15.206 -28.729 1.00 92.19 475 ALA A C 1
ATOM 3798 O O . ALA A 1 475 ? 42.147 -14.891 -27.936 1.00 92.19 475 ALA A O 1
ATOM 3799 N N . LYS A 1 476 ? 40.136 -14.501 -28.877 1.00 94.50 476 LYS A N 1
ATOM 3800 C CA . LYS A 1 476 ? 39.839 -13.237 -28.195 1.00 94.50 476 LYS A CA 1
ATOM 3801 C C . LYS A 1 476 ? 39.053 -13.498 -26.903 1.00 94.50 476 LYS A C 1
ATOM 3803 O O . LYS A 1 476 ? 38.574 -14.605 -26.676 1.00 94.50 476 LYS A O 1
ATOM 3808 N N . GLU A 1 477 ? 38.934 -12.495 -26.032 1.00 94.31 477 GLU A N 1
ATOM 3809 C CA . GLU A 1 477 ? 38.139 -12.637 -24.802 1.00 94.31 477 GLU A CA 1
ATOM 3810 C C . GLU A 1 477 ? 36.661 -12.952 -25.116 1.00 94.31 477 GLU A C 1
ATOM 3812 O O . GLU A 1 477 ? 36.159 -12.701 -26.216 1.00 94.31 477 GLU A O 1
ATOM 3817 N N . GLU A 1 478 ? 35.944 -13.494 -24.132 1.00 92.44 478 GLU A N 1
ATOM 3818 C CA . GLU A 1 478 ? 34.513 -13.766 -24.259 1.00 92.44 478 GLU A CA 1
ATOM 3819 C C . GLU A 1 478 ? 33.724 -12.453 -24.423 1.00 92.44 478 GLU A C 1
ATOM 3821 O O . GLU A 1 478 ? 33.877 -11.491 -23.661 1.00 92.44 478 GLU A O 1
ATOM 3826 N N . LEU A 1 479 ? 32.879 -12.392 -25.452 1.00 90.06 479 LEU A N 1
ATOM 3827 C CA . LEU A 1 479 ? 32.000 -11.260 -25.705 1.00 90.06 479 LEU A CA 1
ATOM 3828 C C . LEU A 1 479 ? 31.002 -11.139 -24.552 1.00 90.06 479 LEU A C 1
ATOM 3830 O O . LEU A 1 479 ? 30.213 -12.044 -24.299 1.00 90.06 479 LEU A O 1
ATOM 3834 N N . ASN A 1 480 ? 31.007 -9.995 -23.873 1.00 87.44 480 ASN A N 1
ATOM 3835 C CA . ASN A 1 480 ? 30.048 -9.735 -22.811 1.00 87.44 480 ASN A CA 1
ATOM 3836 C C . ASN A 1 480 ? 28.616 -9.776 -23.375 1.00 87.44 480 ASN A C 1
ATOM 3838 O O . ASN A 1 480 ? 28.355 -9.208 -24.433 1.00 87.44 480 ASN A O 1
ATOM 3842 N N . GLU A 1 481 ? 27.687 -10.389 -22.640 1.00 78.81 481 GLU A N 1
ATOM 3843 C CA . GLU A 1 481 ? 26.289 -10.611 -23.050 1.00 78.81 481 GLU A CA 1
ATOM 3844 C C . GLU A 1 481 ? 25.562 -9.330 -23.517 1.00 78.81 481 GLU A C 1
ATOM 3846 O O . GLU A 1 481 ? 24.796 -9.352 -24.479 1.00 78.81 481 GLU A O 1
ATOM 3851 N N . VAL A 1 482 ? 25.886 -8.183 -22.907 1.00 77.69 482 VAL A N 1
ATOM 3852 C CA . VAL A 1 482 ? 25.428 -6.844 -23.311 1.00 77.69 482 VAL A CA 1
ATOM 3853 C C . VAL A 1 482 ? 26.537 -6.038 -24.003 1.00 77.69 482 VAL A C 1
ATOM 3855 O O . VAL A 1 482 ? 26.642 -4.833 -23.827 1.00 77.69 482 VAL A O 1
ATOM 3858 N N . LEU A 1 483 ? 27.384 -6.680 -24.809 1.00 84.12 483 LEU A N 1
ATOM 3859 C CA . LEU A 1 483 ? 28.378 -6.106 -25.735 1.00 84.12 483 LEU A CA 1
ATOM 3860 C C . LEU A 1 483 ? 29.310 -5.006 -25.160 1.00 84.12 483 LEU A C 1
ATOM 3862 O O . LEU A 1 483 ? 29.783 -4.154 -25.916 1.00 84.12 483 LEU A O 1
ATOM 3866 N N . ASN A 1 484 ? 29.586 -4.954 -23.847 1.00 83.88 484 ASN A N 1
ATOM 3867 C CA . ASN A 1 484 ? 30.383 -3.857 -23.259 1.00 83.88 484 ASN A CA 1
ATOM 3868 C C . ASN A 1 484 ? 31.843 -3.799 -23.763 1.00 83.88 484 ASN A C 1
ATOM 3870 O O . ASN A 1 484 ? 32.450 -2.728 -23.723 1.00 83.88 484 ASN A O 1
ATOM 3874 N N . ASN A 1 485 ? 32.409 -4.923 -24.216 1.00 87.38 485 ASN A N 1
ATOM 3875 C CA . ASN A 1 485 ? 33.744 -5.015 -24.821 1.00 87.38 485 ASN A CA 1
ATOM 3876 C C . ASN A 1 485 ? 33.748 -4.833 -26.355 1.00 87.38 485 ASN A C 1
ATOM 3878 O O . ASN A 1 485 ? 34.823 -4.715 -26.939 1.00 87.38 485 ASN A O 1
ATOM 3882 N N . ALA A 1 486 ? 32.584 -4.725 -27.009 1.00 87.56 486 ALA A N 1
ATOM 3883 C CA . ALA A 1 486 ? 32.496 -4.500 -28.454 1.00 87.56 486 ALA A CA 1
ATOM 3884 C C . ALA A 1 486 ? 32.924 -3.071 -28.880 1.00 87.56 486 ALA A C 1
ATOM 3886 O O . ALA A 1 486 ? 32.852 -2.143 -28.058 1.00 87.56 486 ALA A O 1
ATOM 3887 N N . PRO A 1 487 ? 33.313 -2.850 -30.156 1.00 80.56 487 PRO A N 1
ATOM 3888 C CA . PRO A 1 487 ? 33.621 -1.527 -30.717 1.00 80.56 487 PRO A CA 1
ATOM 3889 C C . PRO A 1 487 ? 32.466 -0.522 -30.595 1.00 80.56 487 PRO A C 1
ATOM 3891 O O . PRO A 1 487 ? 31.301 -0.894 -30.679 1.00 80.56 487 PRO A O 1
ATOM 3894 N N . ALA A 1 488 ? 32.770 0.770 -30.414 1.00 74.38 488 ALA A N 1
ATOM 3895 C CA . ALA A 1 488 ? 31.761 1.796 -30.100 1.00 74.38 488 ALA A CA 1
ATOM 3896 C C . ALA A 1 488 ? 30.776 2.133 -31.232 1.00 74.38 488 ALA A C 1
ATOM 3898 O O . ALA A 1 488 ? 29.735 2.744 -30.999 1.00 74.38 488 ALA A O 1
ATOM 3899 N N . SER A 1 489 ? 31.084 1.725 -32.453 1.00 75.31 489 SER A N 1
ATOM 3900 C CA . SER A 1 489 ? 30.158 1.676 -33.576 1.00 75.31 489 SER A CA 1
ATOM 3901 C C . SER A 1 489 ? 30.544 0.464 -34.406 1.00 75.31 489 SER A C 1
ATOM 3903 O O . SER A 1 489 ? 31.734 0.190 -34.558 1.00 75.31 489 SER A O 1
ATOM 3905 N N . TYR A 1 490 ? 29.564 -0.260 -34.940 1.00 85.31 490 TYR A N 1
ATOM 3906 C CA . TYR A 1 490 ? 29.859 -1.284 -35.931 1.00 85.31 490 TYR A CA 1
ATOM 3907 C C . TYR A 1 490 ? 30.291 -0.586 -37.227 1.00 85.31 490 TYR A C 1
ATOM 3909 O O . TYR A 1 490 ? 29.493 0.123 -37.837 1.00 85.31 490 TYR A O 1
ATOM 3917 N N . GLU A 1 491 ? 31.555 -0.757 -37.625 1.00 84.62 491 GLU A N 1
ATOM 3918 C CA . GLU A 1 491 ? 32.133 -0.116 -38.822 1.00 84.62 491 GLU A CA 1
ATOM 3919 C C . GLU A 1 491 ? 31.450 -0.563 -40.127 1.00 84.62 491 GLU A C 1
ATOM 3921 O O . GLU A 1 491 ? 31.453 0.166 -41.120 1.00 84.62 491 GLU A O 1
ATOM 3926 N N . GLY A 1 492 ? 30.775 -1.714 -40.089 1.00 85.88 492 GLY A N 1
ATOM 3927 C CA . GLY A 1 492 ? 29.724 -2.061 -41.032 1.00 85.88 492 GLY A CA 1
ATOM 3928 C C . GLY A 1 492 ? 30.140 -2.965 -42.188 1.00 85.88 492 GLY A C 1
ATOM 3929 O O . GLY A 1 492 ? 31.308 -3.285 -42.418 1.00 85.88 492 GLY A O 1
ATOM 3930 N N . VAL A 1 493 ? 29.113 -3.377 -42.926 1.00 91.75 493 VAL A N 1
ATOM 3931 C CA . VAL A 1 493 ? 29.186 -4.277 -44.074 1.00 91.75 493 VAL A CA 1
ATOM 3932 C C . VAL A 1 493 ? 28.184 -3.813 -45.132 1.00 91.75 493 VAL A C 1
ATOM 3934 O O . VAL A 1 493 ? 27.065 -3.413 -44.807 1.00 91.75 493 VAL A O 1
ATOM 3937 N N . VAL A 1 494 ? 28.577 -3.853 -46.404 1.00 92.00 494 VAL A N 1
ATOM 3938 C CA . VAL A 1 494 ? 27.684 -3.603 -47.543 1.00 92.00 494 VAL A CA 1
ATOM 3939 C C . VAL A 1 494 ? 27.255 -4.951 -48.105 1.00 92.00 494 VAL A C 1
ATOM 3941 O O . VAL A 1 494 ? 28.083 -5.713 -48.607 1.00 92.00 494 VAL A O 1
ATOM 3944 N N . LEU A 1 495 ? 25.957 -5.234 -48.021 1.00 91.81 495 LEU A N 1
ATOM 3945 C CA . LEU A 1 495 ? 25.358 -6.493 -48.457 1.00 91.81 495 LEU A CA 1
ATOM 3946 C C . LEU A 1 495 ? 24.566 -6.295 -49.751 1.00 91.81 495 LEU A C 1
ATOM 3948 O O . LEU A 1 495 ? 23.689 -5.433 -49.826 1.00 91.81 495 LEU A O 1
ATOM 3952 N N . ARG A 1 496 ? 24.838 -7.133 -50.754 1.00 92.19 496 ARG A N 1
ATOM 3953 C CA . ARG A 1 496 ? 23.962 -7.328 -51.913 1.00 92.19 496 ARG A CA 1
ATOM 3954 C C . ARG A 1 496 ? 23.001 -8.464 -51.591 1.00 92.19 496 ARG A C 1
ATOM 3956 O O . ARG A 1 496 ? 23.443 -9.580 -51.340 1.00 92.19 496 ARG A O 1
ATOM 3963 N N . PHE A 1 497 ? 21.700 -8.200 -51.631 1.00 93.12 497 PHE A N 1
ATOM 3964 C CA . PHE A 1 497 ? 20.704 -9.269 -51.617 1.00 93.12 497 PHE A CA 1
ATOM 3965 C C . PHE A 1 497 ? 20.668 -9.954 -52.990 1.00 93.12 497 PHE A C 1
ATOM 3967 O O . PHE A 1 497 ? 20.741 -9.297 -54.028 1.00 93.12 497 PHE A O 1
ATOM 3974 N N . THR A 1 498 ? 20.602 -11.283 -52.979 1.00 93.12 498 THR A N 1
ATOM 3975 C CA . THR A 1 498 ? 20.696 -12.168 -54.158 1.00 93.12 498 THR A CA 1
ATOM 3976 C C . THR A 1 498 ? 19.463 -13.059 -54.336 1.00 93.12 498 THR A C 1
ATOM 3978 O O . THR A 1 498 ? 19.341 -13.754 -55.342 1.00 93.12 498 THR A O 1
ATOM 3981 N N . LYS A 1 499 ? 18.535 -13.025 -53.371 1.00 91.88 499 LYS A N 1
ATOM 3982 C CA . LYS A 1 499 ? 17.253 -13.737 -53.375 1.00 91.88 499 LYS A CA 1
ATOM 3983 C C . LYS A 1 499 ? 16.124 -12.763 -53.029 1.00 91.88 499 LYS A C 1
ATOM 3985 O O . LYS A 1 499 ? 16.290 -11.932 -52.136 1.00 91.88 499 LYS A O 1
ATOM 3990 N N . GLN A 1 500 ? 14.980 -12.918 -53.693 1.00 92.62 500 GLN A N 1
ATOM 3991 C CA . GLN A 1 500 ? 13.711 -12.325 -53.260 1.00 92.62 500 GLN A CA 1
ATOM 3992 C C . GLN A 1 500 ? 13.305 -12.895 -51.893 1.00 92.62 500 GLN A C 1
ATOM 3994 O O . GLN A 1 500 ? 13.625 -14.045 -51.577 1.00 92.62 500 GLN A O 1
ATOM 3999 N N . GLY A 1 501 ? 12.588 -12.116 -51.084 1.00 90.25 501 GLY A N 1
ATOM 4000 C CA . GLY A 1 501 ? 12.123 -12.564 -49.772 1.00 90.25 501 GLY A CA 1
ATOM 4001 C C . GLY A 1 501 ? 11.806 -11.431 -48.802 1.00 90.25 501 GLY A C 1
ATOM 4002 O O . GLY A 1 501 ? 11.883 -10.251 -49.132 1.00 90.25 501 GLY A O 1
ATOM 4003 N N . THR A 1 502 ? 11.440 -11.796 -47.574 1.00 91.06 502 THR A N 1
ATOM 4004 C CA . THR A 1 502 ? 11.308 -10.859 -46.452 1.00 91.06 502 THR A CA 1
ATOM 4005 C C . THR A 1 502 ? 12.175 -11.348 -45.303 1.00 91.06 502 THR A C 1
ATOM 4007 O O . THR A 1 502 ? 11.909 -12.400 -44.732 1.00 91.06 502 THR A O 1
ATOM 4010 N N . PHE A 1 503 ? 13.193 -10.567 -44.959 1.00 91.31 503 PHE A N 1
ATOM 4011 C CA . PHE A 1 503 ? 14.205 -10.912 -43.965 1.00 91.31 503 PHE A CA 1
ATOM 4012 C C . PHE A 1 503 ? 14.010 -10.040 -42.726 1.00 91.31 503 PHE A C 1
ATOM 4014 O O . PHE A 1 503 ? 13.874 -8.818 -42.837 1.00 91.31 503 PHE A O 1
ATOM 4021 N N . HIS A 1 504 ? 13.958 -10.647 -41.543 1.00 91.06 504 HIS A N 1
ATOM 4022 C CA . HIS A 1 504 ? 13.696 -9.949 -40.284 1.00 91.06 504 HIS A CA 1
ATOM 4023 C C . HIS A 1 504 ? 14.933 -9.936 -39.394 1.00 91.06 504 HIS A C 1
ATOM 4025 O O . HIS A 1 504 ? 15.661 -10.921 -39.321 1.00 91.06 504 HIS A O 1
ATOM 4031 N N . PHE A 1 505 ? 15.155 -8.828 -38.690 1.00 90.62 505 PHE A N 1
ATOM 4032 C CA . PHE A 1 505 ? 16.304 -8.690 -37.802 1.00 90.62 505 PHE A CA 1
ATOM 4033 C C . PHE A 1 505 ? 16.048 -7.723 -36.648 1.00 90.62 505 PHE A C 1
ATOM 4035 O O . PHE A 1 505 ? 15.152 -6.872 -36.698 1.00 90.62 505 PHE A O 1
ATOM 4042 N N . MET A 1 506 ? 16.874 -7.852 -35.613 1.00 89.25 506 MET A N 1
ATOM 4043 C CA . MET A 1 506 ? 16.897 -6.992 -34.434 1.00 89.25 506 MET A CA 1
ATOM 4044 C C . MET A 1 506 ? 18.328 -6.696 -33.985 1.00 89.25 506 MET A C 1
ATOM 4046 O O . MET A 1 506 ? 19.250 -7.447 -34.289 1.00 89.25 506 MET A O 1
ATOM 4050 N N . SER A 1 507 ? 18.490 -5.625 -33.213 1.00 87.50 507 SER A N 1
ATOM 4051 C CA . SER A 1 507 ? 19.617 -5.492 -32.285 1.00 87.50 507 SER A CA 1
ATOM 4052 C C . SER A 1 507 ? 19.224 -6.191 -30.988 1.00 87.50 507 SER A C 1
ATOM 4054 O O . SER A 1 507 ? 18.149 -5.907 -30.453 1.00 87.50 507 SER A O 1
ATOM 4056 N N . THR A 1 508 ? 20.051 -7.108 -30.476 1.00 83.44 508 THR A N 1
ATOM 4057 C CA . THR A 1 508 ? 19.795 -7.704 -29.154 1.00 83.44 508 THR A CA 1
ATOM 4058 C C . THR A 1 508 ? 19.925 -6.626 -28.088 1.00 83.44 508 THR A C 1
ATOM 4060 O O . THR A 1 508 ? 18.996 -6.437 -27.311 1.00 83.44 508 THR A O 1
ATOM 4063 N N . ARG A 1 509 ? 21.002 -5.828 -28.132 1.00 79.44 509 ARG A N 1
ATOM 4064 C CA . ARG A 1 509 ? 21.281 -4.740 -27.178 1.00 79.44 509 ARG A CA 1
ATOM 4065 C C . ARG A 1 509 ? 20.120 -3.744 -27.083 1.00 79.44 509 ARG A C 1
ATOM 4067 O O . ARG A 1 509 ? 19.610 -3.497 -25.996 1.00 79.44 509 ARG A O 1
ATOM 4074 N N . ASN A 1 510 ? 19.629 -3.248 -28.220 1.00 75.62 510 ASN A N 1
ATOM 4075 C CA . ASN A 1 510 ? 18.576 -2.218 -28.272 1.00 75.62 510 ASN A CA 1
ATOM 4076 C C . ASN A 1 510 ? 17.144 -2.779 -28.244 1.00 75.62 510 ASN A C 1
ATOM 4078 O O . ASN A 1 510 ? 16.180 -2.055 -28.509 1.00 75.62 510 ASN A O 1
ATOM 4082 N N . ASN A 1 511 ? 17.003 -4.070 -27.946 1.00 75.81 511 ASN A N 1
ATOM 4083 C CA . ASN A 1 511 ? 15.739 -4.725 -27.625 1.00 75.81 511 ASN A CA 1
ATOM 4084 C C . ASN A 1 511 ? 15.844 -5.519 -26.298 1.00 75.81 511 ASN A C 1
ATOM 4086 O O . ASN A 1 511 ? 14.907 -6.237 -25.958 1.00 75.81 511 ASN A O 1
ATOM 4090 N N . ASN A 1 512 ? 16.951 -5.405 -25.549 1.00 64.00 512 ASN A N 1
ATOM 4091 C CA . ASN A 1 512 ? 17.141 -6.107 -24.274 1.00 64.00 512 ASN A CA 1
ATOM 4092 C C . ASN A 1 512 ? 16.332 -5.453 -23.144 1.00 64.00 512 ASN A C 1
ATOM 4094 O O . ASN A 1 512 ? 15.770 -6.136 -22.292 1.00 64.00 512 ASN A O 1
ATOM 4098 N N . PHE A 1 513 ? 16.231 -4.118 -23.165 1.00 55.78 513 PHE A N 1
ATOM 4099 C CA . PHE A 1 513 ? 15.551 -3.345 -22.129 1.00 55.78 513 PHE A CA 1
ATOM 4100 C C . PHE A 1 513 ? 14.835 -2.100 -22.681 1.00 55.78 513 PHE A C 1
ATOM 4102 O O . PHE A 1 513 ? 15.110 -1.631 -23.789 1.00 55.78 513 PHE A O 1
ATOM 4109 N N . SER A 1 514 ? 13.945 -1.527 -21.863 1.00 49.38 514 SER A N 1
ATOM 4110 C CA . SER A 1 514 ? 13.089 -0.356 -22.146 1.00 49.38 514 SER A CA 1
ATOM 4111 C C . SER A 1 514 ? 11.923 -0.564 -23.138 1.00 49.38 514 SER A C 1
ATOM 4113 O O . SER A 1 514 ? 11.698 -1.630 -23.704 1.00 49.38 514 SER A O 1
ATOM 4115 N N . ASN A 1 515 ? 11.128 0.493 -23.326 1.00 45.03 515 ASN A N 1
ATOM 4116 C CA . ASN A 1 515 ? 9.911 0.547 -24.148 1.00 45.03 515 ASN A CA 1
ATOM 4117 C C . ASN A 1 515 ? 10.171 0.671 -25.667 1.00 45.03 515 ASN A C 1
ATOM 4119 O O . ASN A 1 515 ? 9.310 1.146 -26.412 1.00 45.03 515 ASN A O 1
ATOM 4123 N N . ARG A 1 516 ? 11.359 0.270 -26.125 1.00 56.41 516 ARG A N 1
ATOM 4124 C CA . ARG A 1 516 ? 11.859 0.450 -27.492 1.00 56.41 516 ARG A CA 1
ATOM 4125 C C . ARG A 1 516 ? 12.046 -0.927 -28.123 1.00 56.41 516 ARG A C 1
ATOM 4127 O O . ARG A 1 516 ? 12.629 -1.808 -27.507 1.00 56.41 516 ARG A O 1
ATOM 4134 N N . SER A 1 517 ? 11.564 -1.123 -29.349 1.00 67.38 517 SER A N 1
ATOM 4135 C CA . SER A 1 517 ? 11.788 -2.375 -30.083 1.00 67.38 517 SER A CA 1
ATOM 4136 C C . SER A 1 517 ? 12.548 -2.079 -31.369 1.00 67.38 517 SER A C 1
ATOM 4138 O O . SER A 1 517 ? 11.946 -1.754 -32.393 1.00 67.38 517 SER A O 1
ATOM 4140 N N . GLN A 1 518 ? 13.883 -2.133 -31.304 1.00 80.44 518 GLN A N 1
ATOM 4141 C CA . GLN A 1 518 ? 14.744 -1.926 -32.471 1.00 80.44 518 GLN A CA 1
ATOM 4142 C C . GLN A 1 518 ? 14.755 -3.188 -33.346 1.00 80.44 518 GLN A C 1
ATOM 4144 O O . GLN A 1 518 ? 15.657 -4.023 -33.278 1.00 80.44 518 GLN A O 1
ATOM 4149 N N . LYS A 1 519 ? 13.703 -3.312 -34.160 1.00 86.94 519 LYS A N 1
ATOM 4150 C CA . LYS A 1 519 ? 13.472 -4.401 -35.114 1.00 86.94 519 LYS A CA 1
ATOM 4151 C C . LYS A 1 519 ? 13.157 -3.836 -36.487 1.00 86.94 519 LYS A C 1
ATOM 4153 O O . LYS A 1 519 ? 12.472 -2.819 -36.596 1.00 86.94 519 LYS A O 1
ATOM 4158 N N . ALA A 1 520 ? 13.583 -4.534 -37.528 1.00 85.00 520 ALA A N 1
ATOM 4159 C CA . ALA A 1 520 ? 13.323 -4.147 -38.904 1.00 85.00 520 ALA A CA 1
ATOM 4160 C C . ALA A 1 520 ? 13.010 -5.361 -39.788 1.00 85.00 520 ALA A C 1
ATOM 4162 O O . ALA A 1 520 ? 13.116 -6.521 -39.383 1.00 85.00 520 ALA A O 1
ATOM 4163 N N . ALA A 1 521 ? 12.561 -5.065 -41.003 1.00 90.00 521 ALA A N 1
ATOM 4164 C CA . ALA A 1 521 ? 12.372 -6.037 -42.062 1.00 90.00 521 ALA A CA 1
ATOM 4165 C C . ALA A 1 521 ? 12.900 -5.437 -43.366 1.00 90.00 521 ALA A C 1
ATOM 4167 O O . ALA A 1 521 ? 12.563 -4.296 -43.683 1.00 90.00 521 ALA A O 1
ATOM 4168 N N . ILE A 1 522 ? 13.697 -6.201 -44.106 1.00 88.25 522 ILE A N 1
ATOM 4169 C CA . ILE A 1 522 ? 14.048 -5.901 -45.495 1.00 88.25 522 ILE A CA 1
ATOM 4170 C C . ILE A 1 522 ? 13.170 -6.784 -46.374 1.00 88.25 522 ILE A C 1
ATOM 4172 O O . ILE A 1 522 ? 13.116 -7.996 -46.175 1.00 88.25 522 ILE A O 1
ATOM 4176 N N . VAL A 1 523 ? 12.467 -6.166 -47.319 1.00 91.19 523 VAL A N 1
ATOM 4177 C CA . VAL A 1 523 ? 11.719 -6.855 -48.374 1.00 91.19 523 VAL A CA 1
ATOM 4178 C C . VAL A 1 523 ? 12.525 -6.707 -49.658 1.00 91.19 523 VAL A C 1
ATOM 4180 O O . VAL A 1 523 ? 12.990 -5.608 -49.962 1.00 91.19 523 VAL A O 1
ATOM 4183 N N . VAL A 1 524 ? 12.722 -7.813 -50.370 1.00 89.81 524 VAL A N 1
ATOM 4184 C CA . VAL A 1 524 ? 13.427 -7.874 -51.652 1.00 89.81 524 VAL A CA 1
ATOM 4185 C C . VAL A 1 524 ? 12.457 -8.437 -52.683 1.00 89.81 524 VAL A C 1
ATOM 4187 O O . VAL A 1 524 ? 11.997 -9.574 -52.540 1.00 89.81 524 VAL A O 1
ATOM 4190 N N . GLU A 1 525 ? 12.156 -7.616 -53.686 1.00 84.56 525 GLU A N 1
ATOM 4191 C CA . GLU A 1 525 ? 11.266 -7.886 -54.825 1.00 84.56 525 GLU A CA 1
ATOM 4192 C C . GLU A 1 525 ? 12.076 -8.095 -56.115 1.00 84.56 525 GLU A C 1
ATOM 4194 O O . GLU A 1 525 ? 13.212 -7.574 -56.194 1.00 84.56 525 GLU A O 1
#

Sequence (525 aa):
MAALGRAVGGAITCLLLLGGVVADIYFHVPRGANNRLDETTANRRNANRLYDSQNNNRGGYNVGDKTDTPFKDDYKKQYYMKYFQSSEYNSFTDDQGKSFMNIEWTNQHGSTKDTLRNGVSTATQRFRKPSRRSANRIEQRKNDDVKMSLGLHESWDWYNKCYLRERNNGLFTADQKLRKNRLGYSSAIYTRQNNAGTRRGYECPEERDYYPYWHPNPWIDVAVMVDSLSMCSSYQAKSFNVQPYNECIHPDGWSRYTNEKDCTDKGGQWLLLHSYIEKATDKTTQNTCESATSADHVYTWAVAHDSTNGYQPECLVQAAAPDCLVAPWTRSNHNGNTDQGGETSSYLWTLPHFPSGKDKRCALRIRYNISTADYDPDTTDSSSNQRGVKYTQNADGEGRQGTDRSNVVEMLVRKGNFPLAFEDSTSGLWDAVEVVWIYHGQKNLPKSDLAINMASSGYYQCSQRQTCGDESVDAKEELNEVLNNAPASYEGVVLRFTKQGTFHFMSTRNNNFSNRSQKAAIVVE

Foldseek 3Di:
DDDDDDDDPPPPPPPQDPDDDADADAQPQVQDCCLAAADPDLFQPDCQQEDNNSHDRNGTDYFAFCDPDDPQADQVRTDQFDDDAFAQDVVDPDCPRWDKDSHGHDDDDDDDFQDATAANDSDAFAQDQDAPVCLLVQVVRQVVRTDRNGGHADHLVLLSQQLAAADDLFADQAAQPADAGNHGGHGQLDHNVRSPSRHRRRDRNNVQADPPRQADDQDQAAADAAQDPVCVVVRLCSHLLNAFHWDWQAPSRHHHDDDDCVSVVRRTDTFGAHAAPDFPPVQADQVSQCPDDDPQWHWHFAFHPVDPPVRHTGIGTGHHRHHYYHQFDADPPLQQQGPVVRDHGDDTGTGDDDVVSDDDDHDDDDHDDDDDPLDDPVPDTSVNHPVCSPPPRPDLQPDDVLQHEFAKAWDPDLPDLDGDDPVRCPVAPLVFKDFPDAPVGDPPDHSQQVNVCRLLLNQANGQDCVRPNCSHPVRDDDQDPLRSVGDSHSPDTDIDGRDFDKIKIFGNRQSVDDPGGRIDIDGGD

Radius of gyration: 30.29 Å; chains: 1; bounding box: 74×79×85 Å

Secondary structure (DSSP, 8-state):
---------------------------TTTT--TT-SS-SSSS-S-TTSSS---S-TT-S----BSSSS--TT-TTSB-----------TTSSSSTT----S---------TTTS-B--S-SSPPP-----TTTTT-HHHHHHHH--SSS-BSS-HHHHHHHHHSBP-TTS--TT------TTSS-BTT--STTTT----TT--HHHHHSSS-SS--SPPP-EEEESSGGGHHHHHHTSTTTS-EEEEE-TTS-----SHHHHHTTT-EEEEEB--SEE-TT--SHHHHHT---SS--EEEE-BTT-SSSS--EEEEPPPPPEEEEPPP--TTTTTB-SSTTPBP-----PPP-TT----------------TTS-TTT--GGGTTS--------SSSSSTT------EEES-TT-SSPPPTTT-TTSHHHHEEEEEETT--SS--HHHHHHHHHTTTS-SBSSHHHHGGGBTTTSPPPPTT-TTS-SS---EEEEE-S-EEEEEE-SGGGTSSS---EEEEEE-

Organism: NCBI:txid1093978